Protein AF-A0A8S9MVK5-F1 (afdb_monomer)

InterPro domains:
  IPR007955 Bystin [PF05291] (26-308)
  IPR007955 Bystin [PTHR12821] (6-314)

Radius of gyration: 32.76 Å; Cα contacts (8 Å, |Δi|>4): 326; chains: 1; bounding box: 67×90×97 Å

Secondary structure (DSSP, 8-state):
-----S---HHHHHHHHTTS-TTPPPPPPHHHHHHHHHHHH-TT--TTS-PPPS--HHHHHHHHHHHHHHHH--SSPPPHHHHHGGG-TTHHHHHHTT-GGGS-HHHHHHHHHHHHHHS-HHHHHHHIIIIIHHHHHHHHHHHSS--HHHHHHHHHHTTSHHHHIIIIIHHHHHTS---HHHHHHHHHHHHHS---HHHHHHHHHHHHHSPP-TTHHHHHHHHHTT-----HHHHHHHHHHHHTTSS--SPPPHHHHHHHHHHHHHHGGGS-HHHHHHHHHHHHHS--TTHHHHHHHHHHTSPPTTPPP--HHHHHHHHHHHHHHHHHHHHTTS-----------------------TTS--------------S------------

Solvent-accessible surface area (backbone atoms only — not comparable to full-atom values): 23471 Å² total; per-residue (Å²): 134,85,82,72,75,75,82,80,51,68,69,55,54,53,56,40,55,74,37,41,48,90,84,49,71,81,84,67,40,52,66,58,52,52,53,47,55,47,41,76,74,40,87,84,69,63,93,83,63,85,77,75,71,98,62,60,69,68,57,52,55,49,35,44,53,48,22,57,52,33,38,70,36,72,84,80,83,77,60,68,72,64,62,48,40,62,75,45,90,66,29,66,62,56,46,55,52,32,42,71,89,60,38,21,53,44,34,50,23,53,48,44,55,51,44,68,69,64,40,53,62,73,56,37,17,50,47,29,38,27,50,51,41,56,52,52,54,51,42,31,69,75,65,75,48,73,56,68,41,49,53,51,24,53,59,57,45,50,80,42,49,71,26,31,43,67,10,39,53,48,53,42,57,73,38,33,70,61,44,66,68,59,40,53,57,55,36,55,46,58,59,75,47,87,72,62,59,72,58,52,48,55,47,47,39,53,63,33,72,45,82,81,32,56,50,51,31,51,50,50,30,45,58,50,72,66,68,63,89,71,59,64,73,43,51,54,40,44,52,52,40,60,56,68,52,54,80,52,86,68,85,78,55,69,56,48,56,50,25,52,35,52,45,43,73,74,42,36,59,72,33,43,63,67,57,53,55,50,48,55,54,33,51,70,68,62,72,45,92,79,55,45,61,54,41,51,52,49,54,72,75,42,60,43,41,88,62,74,77,77,53,69,64,55,58,50,48,51,49,47,49,52,54,52,51,53,51,49,67,70,56,68,83,63,77,95,74,93,76,88,79,82,84,81,87,77,84,87,82,94,80,89,80,92,78,91,68,96,83,63,103,71,88,85,79,89,79,80,91,81,90,76,88,80,87,80,88,78,86,79,85,82,85,78,78,77,132

Mean predicted aligned error: 14.16 Å

Nearest PDB structures (foldseek):
  7wu0-assembly1_w  TM=9.801E-01  e=6.037E-21  Homo sapiens
  7wtx-assembly1_w  TM=9.066E-01  e=5.113E-21  Homo sapiens
  7wtw-assembly1_w  TM=9.034E-01  e=4.086E-20  Homo sapiens
  7mqa-assembly1_SZ  TM=9.711E-01  e=6.791E-18  Homo sapiens
  7wtv-assembly1_w  TM=7.945E-01  e=6.093E-19  Homo sapiens

Sequence (387 aa):
MVGIPEEINEDDEKLFESFFVKDAPRQRTLADIIIKKIKDNDADVAEEERPDPELDPKVTKLYKGVAKIMSEYTIGKMPKAFVLITKMERWEDVLYLTEPEKWSPNAMYQATRIFAHHLKNSQIQRFYSYVLLPRVREDIRKNKRLHFALYQALKKSLYKPSAFNKGILFPLCKSGTCSLREAVIIGSILEKCSIPMLHSCVALLNLAEMEYCGTTSYFIKTLLEKKYCMPYRVLDALVAHFMRFVDEIRVMPVIWHQSLLTFVQRYKYELLKEDKEHFQTLLKRQRHHLVTPEILRELQGSRNRGEKEDDPMLTNYILFYLFFGIAFNSVVNSCDICYVISLTATHLQLQLSTTQSKKTGLTFQRCQWKRTDSFHCVL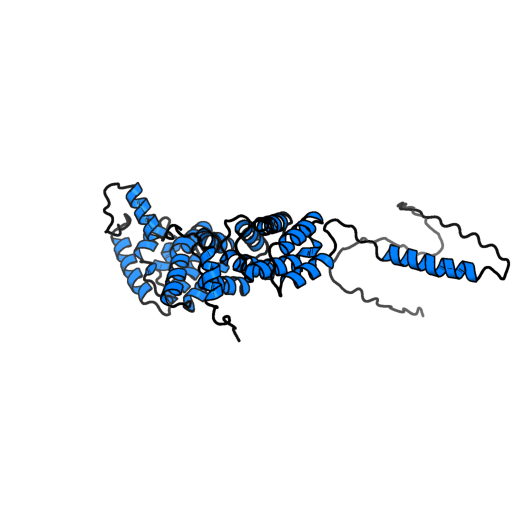FWKKERQL

Structure (mmCIF, N/CA/C/O backbone):
data_AF-A0A8S9MVK5-F1
#
_entry.id   AF-A0A8S9MVK5-F1
#
loop_
_atom_site.group_PDB
_atom_site.id
_atom_site.type_symbol
_atom_site.label_atom_id
_atom_site.label_alt_id
_atom_site.label_comp_id
_atom_site.label_asym_id
_atom_site.label_entity_id
_atom_site.label_seq_id
_atom_site.pdbx_PDB_ins_code
_atom_site.Cartn_x
_atom_site.Cartn_y
_atom_site.Cartn_z
_atom_site.occupancy
_atom_site.B_iso_or_equiv
_atom_site.auth_seq_id
_atom_site.auth_comp_id
_atom_site.auth_asym_id
_atom_site.auth_atom_id
_atom_site.pdbx_PDB_model_num
ATOM 1 N N . MET A 1 1 ? -16.509 12.159 -12.482 1.00 28.53 1 MET A N 1
ATOM 2 C CA . MET A 1 1 ? -17.089 10.803 -12.558 1.00 28.53 1 MET A CA 1
ATOM 3 C C . MET A 1 1 ? -15.994 9.816 -12.201 1.00 28.53 1 MET A C 1
ATOM 5 O O . MET A 1 1 ? -14.913 9.915 -12.760 1.00 28.53 1 MET A O 1
ATOM 9 N N . VAL A 1 2 ? -16.210 8.982 -11.185 1.00 33.50 2 VAL A N 1
ATOM 10 C CA . VAL A 1 2 ? -15.219 8.007 -10.712 1.00 33.50 2 VAL A CA 1
ATOM 11 C C . VAL A 1 2 ? -15.425 6.733 -11.524 1.00 33.50 2 VAL A C 1
ATOM 13 O O . VAL A 1 2 ? -16.398 6.028 -11.284 1.00 33.50 2 VAL A O 1
ATOM 16 N N . GLY A 1 3 ? -14.546 6.465 -12.488 1.00 30.84 3 GLY A N 1
ATOM 17 C CA . GLY A 1 3 ? -14.436 5.141 -13.094 1.00 30.84 3 GLY A CA 1
ATOM 18 C C . GLY A 1 3 ? -13.825 4.197 -12.065 1.00 30.84 3 GLY A C 1
ATOM 19 O O . GLY A 1 3 ? -12.624 4.238 -11.813 1.00 30.84 3 GLY A O 1
ATOM 20 N N . ILE A 1 4 ? -14.665 3.421 -11.389 1.00 39.53 4 ILE A N 1
ATOM 21 C CA . ILE A 1 4 ? -14.242 2.127 -10.846 1.00 39.53 4 ILE A CA 1
ATOM 22 C C . ILE A 1 4 ? -14.166 1.202 -12.075 1.00 39.53 4 ILE A C 1
ATOM 24 O O . ILE A 1 4 ? -15.017 1.370 -12.950 1.00 39.53 4 ILE A O 1
ATOM 28 N N . PRO A 1 5 ? -13.139 0.343 -12.213 1.00 43.53 5 PRO A N 1
ATOM 29 C CA . PRO A 1 5 ? -12.785 -0.248 -13.500 1.00 43.53 5 PRO A CA 1
ATOM 30 C C . PRO A 1 5 ? -13.916 -1.086 -14.086 1.00 43.53 5 PRO A C 1
ATOM 32 O O . PRO A 1 5 ? -14.775 -1.568 -13.343 1.00 43.53 5 PRO A O 1
ATOM 35 N N . GLU A 1 6 ? -13.850 -1.253 -15.408 1.00 48.09 6 GLU A N 1
ATOM 36 C CA . GLU A 1 6 ? -14.445 -2.359 -16.164 1.00 48.09 6 GLU A CA 1
ATOM 37 C C . GLU A 1 6 ? -14.558 -3.623 -15.305 1.00 48.09 6 GLU A C 1
ATOM 39 O O . GLU A 1 6 ? -13.673 -3.904 -14.489 1.00 48.09 6 GLU A O 1
ATOM 44 N N . GLU A 1 7 ? -15.662 -4.357 -15.467 1.00 52.84 7 GLU A N 1
ATOM 45 C CA . GLU A 1 7 ? -15.835 -5.679 -14.865 1.00 52.84 7 GLU A CA 1
ATOM 46 C C . GLU A 1 7 ? -14.517 -6.448 -14.972 1.00 52.84 7 GLU A C 1
ATOM 48 O O . GLU A 1 7 ? -13.984 -6.634 -16.064 1.00 52.84 7 GLU A O 1
ATOM 53 N N . ILE A 1 8 ? -13.937 -6.795 -13.818 1.00 65.31 8 ILE A N 1
ATOM 54 C CA . ILE A 1 8 ? -12.685 -7.546 -13.774 1.00 65.31 8 ILE A CA 1
ATOM 55 C C . ILE A 1 8 ? -12.934 -8.833 -14.554 1.00 65.31 8 ILE A C 1
ATOM 57 O O . ILE A 1 8 ? -13.782 -9.628 -14.150 1.00 65.31 8 ILE A O 1
ATOM 61 N N . ASN A 1 9 ? -12.219 -9.008 -15.664 1.00 78.56 9 ASN A N 1
ATOM 62 C CA . ASN A 1 9 ? -12.364 -10.184 -16.502 1.00 78.56 9 ASN A CA 1
ATOM 63 C C . ASN A 1 9 ? -11.966 -11.432 -15.695 1.00 78.56 9 ASN A C 1
ATOM 65 O O . ASN A 1 9 ? -10.937 -11.444 -15.015 1.00 78.56 9 ASN A O 1
ATOM 69 N N . GLU A 1 10 ? -12.777 -12.486 -15.767 1.00 80.69 10 GLU A N 1
ATOM 70 C CA . GLU A 1 10 ? -12.513 -13.754 -15.081 1.00 80.69 10 GLU A CA 1
ATOM 71 C C . GLU A 1 10 ? -11.176 -14.372 -15.501 1.00 80.69 10 GLU A C 1
ATOM 73 O O . GLU A 1 10 ? -10.494 -14.998 -14.687 1.00 80.69 10 GLU A O 1
ATOM 78 N N . ASP A 1 11 ? -10.776 -14.178 -16.758 1.00 79.06 11 ASP A N 1
ATOM 79 C CA . ASP A 1 11 ? -9.503 -14.683 -17.270 1.00 79.06 11 ASP A CA 1
ATOM 80 C C . ASP A 1 11 ? -8.309 -13.956 -16.643 1.00 79.06 11 ASP A C 1
ATOM 82 O O . ASP A 1 11 ? -7.296 -14.587 -16.328 1.00 79.06 11 ASP A O 1
ATOM 86 N N . ASP A 1 12 ? -8.450 -12.654 -16.371 1.00 78.38 12 ASP A N 1
ATOM 87 C CA . ASP A 1 12 ? -7.439 -11.899 -15.634 1.00 78.38 12 ASP A CA 1
ATOM 88 C C . ASP A 1 12 ? -7.355 -12.411 -14.194 1.00 78.38 12 ASP A C 1
ATOM 90 O O . ASP A 1 12 ? -6.257 -12.674 -13.706 1.00 78.38 12 ASP A O 1
ATOM 94 N N . GLU A 1 13 ? -8.493 -12.613 -13.517 1.00 80.19 13 GLU A N 1
ATOM 95 C CA . GLU A 1 13 ? -8.526 -13.119 -12.137 1.00 80.19 13 GLU A CA 1
ATOM 96 C C . GLU A 1 13 ? -7.807 -14.481 -12.027 1.00 80.19 13 GLU A C 1
ATOM 98 O O . GLU A 1 13 ? -6.915 -14.627 -11.187 1.00 80.19 13 GLU A O 1
ATOM 103 N N . LYS A 1 14 ? -8.057 -15.414 -12.959 1.00 82.50 14 LYS A N 1
ATOM 104 C CA . LYS A 1 14 ? -7.344 -16.707 -13.045 1.00 82.50 14 LYS A CA 1
ATOM 105 C C . LYS A 1 14 ? -5.848 -16.548 -13.319 1.00 82.50 14 LYS A C 1
ATOM 107 O O . LYS A 1 14 ? -5.027 -17.265 -12.739 1.00 82.50 14 LYS A O 1
ATOM 112 N N . LEU A 1 15 ? -5.466 -15.614 -14.193 1.00 82.69 15 LEU A N 1
ATOM 113 C CA . LEU A 1 15 ? -4.059 -15.353 -14.476 1.00 82.69 15 LEU A CA 1
ATOM 114 C C . LEU A 1 15 ? -3.344 -14.847 -13.220 1.00 82.69 15 LEU A C 1
ATOM 116 O O . LEU A 1 15 ? -2.262 -15.339 -12.905 1.00 82.69 15 LEU A O 1
ATOM 120 N N . PHE A 1 16 ? -3.949 -13.932 -12.458 1.00 80.88 16 PHE A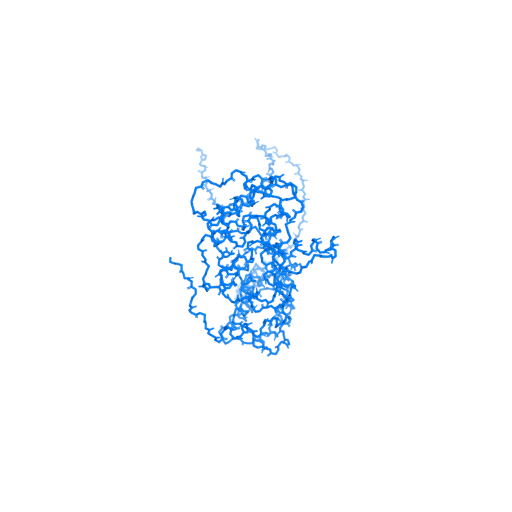 N 1
ATOM 121 C CA . PHE A 1 16 ? -3.382 -13.456 -11.193 1.00 80.88 16 PHE A CA 1
ATOM 122 C C . PHE A 1 16 ? -3.291 -14.560 -10.135 1.00 80.88 16 PHE A C 1
ATOM 124 O O . PHE A 1 16 ? -2.285 -14.624 -9.426 1.00 80.88 16 PHE A O 1
ATOM 131 N N . GLU A 1 17 ? -4.278 -15.454 -10.060 1.00 80.12 17 GLU A N 1
ATOM 132 C CA . GLU A 1 17 ? -4.251 -16.606 -9.152 1.00 80.12 17 GLU A CA 1
ATOM 133 C C . GLU A 1 17 ? -3.069 -17.549 -9.429 1.00 80.12 17 GLU A C 1
ATOM 135 O O . GLU A 1 17 ? -2.501 -18.115 -8.494 1.00 80.12 17 GLU A O 1
ATOM 140 N N . SER A 1 18 ? -2.610 -17.659 -10.683 1.00 80.44 18 SER A N 1
ATOM 141 C CA . SER A 1 18 ? -1.406 -18.438 -11.029 1.00 80.44 18 SER A CA 1
ATOM 142 C C . SER A 1 18 ? -0.102 -17.878 -10.427 1.00 80.44 18 SER A C 1
ATOM 144 O O . SER A 1 18 ? 0.908 -18.586 -10.345 1.00 80.44 18 SER A O 1
ATOM 146 N N . PHE A 1 19 ? -0.124 -16.619 -9.976 1.00 80.75 19 PHE A N 1
ATOM 147 C CA . PHE A 1 19 ? 0.979 -15.950 -9.284 1.00 80.75 19 PHE A CA 1
ATOM 148 C C . PHE A 1 19 ? 0.787 -15.890 -7.759 1.00 80.75 19 PHE A C 1
ATOM 150 O O . PHE A 1 19 ? 1.609 -15.275 -7.077 1.00 80.75 19 PHE A O 1
ATOM 157 N N . PHE A 1 20 ? -0.270 -16.494 -7.203 1.00 80.12 20 PHE A N 1
ATOM 158 C CA . PHE A 1 20 ? -0.450 -16.578 -5.752 1.00 80.12 20 PHE A CA 1
ATOM 159 C C . PHE A 1 20 ? 0.423 -17.664 -5.128 1.00 80.12 20 PHE A C 1
ATOM 161 O O . PHE A 1 20 ? 0.661 -18.729 -5.700 1.00 80.12 20 PHE A O 1
ATOM 168 N N . VAL A 1 21 ? 0.858 -17.398 -3.897 1.00 74.56 21 VAL A N 1
ATOM 169 C CA . VAL A 1 21 ? 1.536 -18.392 -3.063 1.00 74.56 21 VAL A CA 1
ATOM 170 C C . VAL A 1 21 ? 0.462 -19.298 -2.460 1.00 74.56 21 VAL A C 1
ATOM 172 O O . VAL A 1 21 ? -0.285 -18.870 -1.579 1.00 74.56 21 VAL A O 1
ATOM 175 N N . LYS A 1 22 ? 0.360 -20.535 -2.964 1.00 61.62 22 LYS A N 1
ATOM 176 C CA . LYS A 1 22 ? -0.719 -21.485 -2.626 1.00 61.62 22 LYS A CA 1
ATOM 177 C C . LYS A 1 22 ? -0.781 -21.850 -1.132 1.00 61.62 22 LYS A C 1
ATOM 179 O O . LYS A 1 22 ? -1.878 -22.046 -0.625 1.00 61.62 22 LYS A O 1
ATOM 184 N N . ASP A 1 23 ? 0.353 -21.811 -0.425 1.00 59.91 23 ASP A N 1
ATOM 185 C CA . ASP A 1 23 ? 0.468 -22.143 1.009 1.00 59.91 23 ASP A CA 1
ATOM 186 C C . ASP A 1 23 ? 0.846 -20.932 1.879 1.00 59.91 23 ASP A C 1
ATOM 188 O O . ASP A 1 23 ? 1.643 -21.013 2.817 1.00 59.91 23 ASP A O 1
ATOM 192 N N . ALA A 1 24 ? 0.315 -19.756 1.550 1.00 64.06 24 ALA A N 1
ATOM 193 C CA . ALA A 1 24 ? 0.624 -18.556 2.309 1.00 64.06 24 ALA A CA 1
ATOM 194 C C . ALA A 1 24 ? 0.041 -18.600 3.740 1.00 64.06 24 ALA A C 1
ATOM 196 O O . ALA A 1 24 ? -1.151 -18.869 3.925 1.00 64.06 24 ALA A O 1
ATOM 197 N N . PRO A 1 25 ? 0.837 -18.264 4.775 1.00 63.97 25 PRO A N 1
ATOM 198 C CA . PRO A 1 25 ? 0.364 -18.261 6.152 1.00 63.97 25 PRO A CA 1
ATOM 199 C C . PRO A 1 25 ? -0.734 -17.213 6.362 1.00 63.97 25 PRO A C 1
ATOM 201 O O . PRO A 1 25 ? -0.651 -16.080 5.873 1.00 63.97 25 PRO A O 1
ATOM 204 N N . ARG A 1 26 ? -1.752 -17.575 7.155 1.00 66.88 26 ARG A N 1
ATOM 205 C CA . ARG A 1 26 ? -2.838 -16.664 7.539 1.00 66.88 26 ARG A CA 1
ATOM 206 C C . ARG A 1 26 ? -2.257 -15.389 8.151 1.00 66.88 26 ARG A C 1
ATOM 208 O O . ARG A 1 26 ? -1.386 -15.428 9.023 1.00 66.88 26 ARG A O 1
ATOM 215 N N . GLN A 1 27 ? -2.759 -14.243 7.696 1.00 69.50 27 GLN A N 1
ATOM 216 C CA . GLN A 1 27 ? -2.323 -12.954 8.213 1.00 69.50 27 GLN A CA 1
ATOM 217 C C . GLN A 1 27 ? -2.645 -12.835 9.708 1.00 69.50 27 GLN A C 1
ATOM 219 O O . GLN A 1 27 ? -3.794 -13.007 10.113 1.00 69.50 27 GLN A O 1
ATOM 224 N N . ARG A 1 28 ? -1.624 -12.500 10.504 1.00 77.38 28 ARG A N 1
ATOM 225 C CA . ARG A 1 28 ? -1.735 -12.341 11.959 1.00 77.38 28 ARG A CA 1
ATOM 226 C C . ARG A 1 28 ? -2.538 -11.090 12.315 1.00 77.38 28 ARG A C 1
ATOM 228 O O . ARG A 1 28 ? -2.262 -10.001 11.807 1.00 77.38 28 ARG A O 1
ATOM 235 N N . THR A 1 29 ? -3.495 -11.249 13.213 1.00 83.69 29 THR A N 1
ATOM 236 C CA . THR A 1 29 ? -4.292 -10.185 13.831 1.00 83.69 29 THR A CA 1
ATOM 237 C C . THR A 1 29 ? -3.696 -9.764 15.175 1.00 83.69 29 THR A C 1
ATOM 239 O O . THR A 1 29 ? -2.769 -10.394 15.689 1.00 83.69 29 THR A O 1
ATOM 242 N N . LEU A 1 30 ? -4.221 -8.683 15.763 1.00 77.00 30 LEU A N 1
ATOM 243 C CA . LEU A 1 30 ? -3.818 -8.264 17.110 1.00 77.00 30 LEU A CA 1
ATOM 244 C C . LEU A 1 30 ? -4.116 -9.358 18.145 1.00 77.00 30 LEU A C 1
ATOM 246 O O . LEU A 1 30 ? -3.286 -9.608 19.018 1.00 77.00 30 LEU A O 1
ATOM 250 N N . ALA A 1 31 ? -5.260 -10.031 17.996 1.00 74.19 31 ALA A N 1
ATOM 251 C CA . ALA A 1 31 ? -5.657 -11.155 18.833 1.00 74.19 31 ALA A CA 1
ATOM 252 C C . ALA A 1 31 ? -4.613 -12.278 18.800 1.00 74.19 31 ALA A C 1
ATOM 254 O O . ALA A 1 31 ? -4.137 -12.697 19.850 1.00 74.19 31 ALA A O 1
ATOM 255 N N . ASP A 1 32 ? -4.172 -12.684 17.606 1.00 81.12 32 ASP A N 1
ATOM 256 C CA . ASP A 1 32 ? -3.209 -13.784 17.445 1.00 81.12 32 ASP A CA 1
ATOM 257 C C . ASP A 1 32 ? -1.870 -13.498 18.139 1.00 81.12 32 ASP A C 1
ATOM 259 O O . ASP A 1 32 ? -1.213 -14.397 18.659 1.00 81.12 32 ASP A O 1
ATOM 263 N N . ILE A 1 33 ? -1.448 -12.232 18.158 1.00 80.75 33 ILE A N 1
ATOM 264 C CA . ILE A 1 33 ? -0.183 -11.824 18.779 1.00 80.75 33 ILE A CA 1
ATOM 265 C C . ILE A 1 33 ? -0.284 -11.836 20.292 1.00 80.75 33 ILE A C 1
ATOM 267 O O . ILE A 1 33 ? 0.670 -12.231 20.956 1.00 80.75 33 ILE A O 1
ATOM 271 N N . ILE A 1 34 ? -1.407 -11.373 20.833 1.00 79.44 34 ILE A N 1
ATOM 272 C CA . ILE A 1 34 ? -1.623 -11.348 22.277 1.00 79.44 34 ILE A CA 1
ATOM 273 C C . ILE A 1 34 ? -1.781 -12.774 22.793 1.00 79.44 34 ILE A C 1
ATOM 275 O O . ILE A 1 34 ? -1.088 -13.134 23.735 1.00 79.44 34 ILE A O 1
ATOM 279 N N . ILE A 1 35 ? -2.564 -13.614 22.110 1.00 79.06 35 ILE A N 1
ATOM 280 C CA . ILE A 1 35 ? -2.683 -15.043 22.433 1.00 79.06 35 ILE A CA 1
ATOM 281 C C . ILE A 1 35 ? -1.307 -15.709 22.406 1.00 79.06 35 ILE A C 1
ATOM 283 O O . ILE A 1 35 ? -0.952 -16.412 23.345 1.00 79.06 35 ILE A O 1
ATOM 287 N N . LYS A 1 36 ? -0.492 -15.447 21.374 1.00 80.44 36 LYS A N 1
ATOM 288 C CA . LYS A 1 36 ? 0.867 -15.991 21.313 1.00 80.44 36 LYS A CA 1
ATOM 289 C C . LYS A 1 36 ? 1.737 -15.524 22.486 1.00 80.44 36 LYS A C 1
ATOM 291 O O . LYS A 1 36 ? 2.414 -16.344 23.085 1.00 80.44 36 LYS A O 1
ATOM 296 N N . LYS A 1 37 ? 1.714 -14.232 22.826 1.00 78.75 37 LYS A N 1
ATOM 297 C CA . LYS A 1 37 ? 2.491 -13.698 23.959 1.00 78.75 37 LYS A CA 1
ATOM 298 C C . LYS A 1 37 ? 2.068 -14.296 25.297 1.00 78.75 37 LYS A C 1
ATOM 300 O O . LYS A 1 37 ? 2.921 -14.493 26.148 1.00 78.75 37 LYS A O 1
ATOM 305 N N . ILE A 1 38 ? 0.772 -14.538 25.478 1.00 77.31 38 ILE A N 1
ATOM 306 C CA . ILE A 1 38 ? 0.249 -15.167 26.690 1.00 77.31 38 ILE A CA 1
ATOM 307 C C . ILE A 1 38 ? 0.702 -16.629 26.738 1.00 77.31 38 ILE A C 1
ATOM 309 O O . ILE A 1 38 ? 1.267 -17.025 27.741 1.00 77.31 38 ILE A O 1
ATOM 313 N N . LYS A 1 39 ? 0.593 -17.386 25.636 1.00 74.75 39 LYS A N 1
ATOM 314 C CA . LYS A 1 39 ? 1.103 -18.769 25.551 1.00 74.75 39 LYS A CA 1
ATOM 315 C C . LYS A 1 39 ? 2.613 -18.886 25.793 1.00 74.75 39 LYS A C 1
ATOM 317 O O . LYS A 1 39 ? 3.061 -19.844 26.409 1.00 74.75 39 LYS A O 1
ATOM 322 N N . ASP A 1 40 ? 3.400 -17.934 25.291 1.00 74.38 40 ASP A N 1
ATOM 323 C CA . ASP A 1 40 ? 4.857 -17.922 25.490 1.00 74.38 40 ASP A CA 1
ATOM 324 C C . ASP A 1 40 ? 5.230 -17.644 26.968 1.00 74.38 40 ASP A C 1
ATOM 326 O O . ASP A 1 40 ? 6.317 -18.025 27.399 1.00 74.38 40 ASP A O 1
ATOM 330 N N . ASN A 1 41 ? 4.344 -16.994 27.735 1.00 70.44 41 ASN A N 1
ATOM 331 C CA . ASN A 1 41 ? 4.530 -16.716 29.164 1.00 70.44 41 ASN A CA 1
ATOM 332 C C . ASN A 1 41 ? 3.909 -17.793 30.073 1.00 70.44 41 ASN A C 1
ATOM 334 O O . ASN A 1 41 ? 4.511 -18.126 31.088 1.00 70.44 41 ASN A O 1
ATOM 338 N N . ASP A 1 42 ? 2.757 -18.348 29.689 1.00 61.44 42 ASP A N 1
ATOM 339 C CA . ASP A 1 42 ? 1.991 -19.353 30.425 1.00 61.44 42 ASP A CA 1
ATOM 340 C C . ASP A 1 42 ? 1.705 -20.556 29.509 1.00 61.44 42 ASP A C 1
ATOM 342 O O . ASP A 1 42 ? 0.855 -20.502 28.615 1.00 61.44 42 ASP A O 1
ATOM 346 N N . ALA A 1 43 ? 2.418 -21.664 29.734 1.00 61.38 43 ALA A N 1
ATOM 347 C CA . ALA A 1 43 ? 2.351 -22.860 28.888 1.00 61.38 43 ALA A CA 1
ATOM 348 C C . ALA A 1 43 ? 1.012 -23.630 28.976 1.00 61.38 43 ALA A C 1
ATOM 350 O O . ALA A 1 43 ? 0.745 -24.477 28.123 1.00 61.38 43 ALA A O 1
ATOM 351 N N . ASP A 1 44 ? 0.163 -23.314 29.960 1.00 61.28 44 ASP A N 1
ATOM 352 C CA . ASP A 1 44 ? -1.057 -24.067 30.294 1.00 61.28 44 ASP A CA 1
ATOM 353 C C . ASP A 1 44 ? -2.358 -23.464 29.717 1.00 61.28 44 ASP A C 1
ATOM 355 O O . ASP A 1 44 ? -3.459 -23.920 30.030 1.00 61.28 44 ASP A O 1
ATOM 359 N N . VAL A 1 45 ? -2.278 -22.437 28.862 1.00 58.59 45 VAL A N 1
ATOM 360 C CA . VAL A 1 45 ? -3.474 -21.763 28.321 1.00 58.59 45 VAL A CA 1
ATOM 361 C C . VAL A 1 45 ? -4.069 -22.535 27.131 1.00 58.59 45 VAL A C 1
ATOM 363 O O . VAL A 1 45 ? -3.482 -22.594 26.046 1.00 58.59 45 VAL A O 1
ATOM 366 N N . ALA A 1 46 ? -5.264 -23.103 27.331 1.00 50.91 46 ALA A N 1
ATOM 367 C CA . ALA A 1 46 ? -6.031 -23.851 26.328 1.00 50.91 46 ALA A CA 1
ATOM 368 C C . ALA A 1 46 ? -6.406 -23.007 25.086 1.00 50.91 46 ALA A C 1
ATOM 370 O O . ALA A 1 46 ? -6.558 -21.790 25.156 1.00 50.91 46 ALA A O 1
ATOM 371 N N . GLU A 1 47 ? -6.570 -23.658 23.925 1.00 51.34 47 GLU A N 1
ATOM 372 C CA . GLU A 1 47 ? -6.698 -22.993 22.613 1.00 51.34 47 GLU A CA 1
ATOM 373 C C . GLU A 1 47 ? -8.014 -22.234 22.364 1.00 51.34 47 GLU A C 1
ATOM 375 O O . GLU A 1 47 ? -8.067 -21.419 21.440 1.00 51.34 47 GLU A O 1
ATOM 380 N N . GLU A 1 48 ? -9.062 -22.477 23.154 1.00 48.38 48 GLU A N 1
ATOM 381 C CA . GLU A 1 48 ? -10.423 -22.014 22.838 1.00 48.38 48 GLU A CA 1
ATOM 382 C C . GLU A 1 48 ? -10.869 -20.750 23.591 1.00 48.38 48 GLU A C 1
ATOM 384 O O . GLU A 1 48 ? -11.779 -20.052 23.134 1.00 48.38 48 GLU A O 1
ATOM 389 N N . GLU A 1 49 ? -10.214 -20.386 24.696 1.00 53.59 49 GLU A N 1
ATOM 390 C CA . GLU A 1 49 ? -10.531 -19.151 25.415 1.00 53.59 49 GLU A CA 1
ATOM 391 C C . GLU A 1 49 ? -9.650 -18.006 24.919 1.00 53.59 49 GLU A C 1
ATOM 393 O O . GLU A 1 49 ? -8.428 -18.109 24.893 1.00 53.59 49 GLU A O 1
ATOM 398 N N . ARG A 1 50 ? -10.268 -16.882 24.527 1.00 58.00 50 ARG A N 1
ATOM 399 C CA . ARG A 1 50 ? -9.554 -15.612 24.334 1.00 58.00 50 ARG A CA 1
ATOM 400 C C . ARG A 1 50 ? -9.057 -15.163 25.709 1.00 58.00 50 ARG A C 1
ATOM 402 O O . ARG A 1 50 ? -9.873 -14.621 26.456 1.00 58.00 50 ARG A O 1
ATOM 409 N N . PRO A 1 51 ? -7.771 -15.338 26.053 1.00 61.47 51 PRO A N 1
ATOM 410 C CA . PRO A 1 51 ? -7.319 -15.028 27.394 1.00 61.47 51 PRO A CA 1
ATOM 411 C C . PRO A 1 51 ? -7.316 -13.506 27.524 1.00 61.47 51 PRO A C 1
ATOM 413 O O . PRO A 1 51 ? -6.789 -12.798 26.655 1.00 61.47 51 PRO A O 1
ATOM 416 N N . ASP A 1 52 ? -7.959 -12.992 28.568 1.00 68.81 52 ASP A N 1
ATOM 417 C CA . ASP A 1 52 ? -7.893 -11.568 28.865 1.00 68.81 52 ASP A CA 1
ATOM 418 C C . ASP A 1 52 ? -6.472 -11.248 29.359 1.00 68.81 52 ASP A C 1
ATOM 420 O O . ASP A 1 52 ? -5.952 -11.959 30.220 1.00 68.81 52 ASP A O 1
ATOM 424 N N . PRO A 1 53 ? -5.824 -10.183 28.853 1.00 72.75 53 PRO A N 1
ATOM 425 C CA . PRO A 1 53 ? -4.545 -9.749 29.391 1.00 72.75 53 PRO A CA 1
ATOM 426 C C . PRO A 1 53 ? -4.666 -9.450 30.886 1.00 72.75 53 PRO A C 1
ATOM 428 O O . PRO A 1 53 ? -5.637 -8.816 31.307 1.00 72.75 53 PRO A O 1
ATOM 431 N N . GLU A 1 54 ? -3.651 -9.820 31.670 1.00 75.44 54 GLU A N 1
ATOM 432 C CA . GLU A 1 54 ? -3.577 -9.459 33.086 1.00 75.44 54 GLU A CA 1
ATOM 433 C C . GLU A 1 54 ? -3.536 -7.932 33.252 1.00 75.44 54 GLU A C 1
ATOM 435 O O . GLU A 1 54 ? -2.508 -7.265 33.058 1.00 75.44 54 GLU A O 1
ATOM 440 N N . LEU A 1 55 ? -4.702 -7.370 33.566 1.00 80.00 55 LEU A N 1
ATOM 441 C CA . LEU A 1 55 ? -4.970 -5.954 33.779 1.00 80.00 55 LEU A CA 1
ATOM 442 C C . LEU A 1 55 ? -5.931 -5.807 34.962 1.00 80.00 55 LEU A C 1
ATOM 444 O O . LEU A 1 55 ? -6.704 -6.716 35.265 1.00 80.00 55 LEU A O 1
ATOM 448 N N . ASP A 1 56 ? -5.907 -4.639 35.613 1.00 85.56 56 ASP A N 1
ATOM 449 C CA . ASP A 1 56 ? -6.817 -4.332 36.723 1.00 85.56 56 ASP A CA 1
ATOM 450 C C . ASP A 1 56 ? -8.280 -4.609 36.301 1.00 85.56 56 ASP A C 1
ATOM 452 O O . ASP A 1 56 ? -8.739 -4.060 35.288 1.00 85.56 56 ASP A O 1
ATOM 456 N N . PRO A 1 57 ? -9.046 -5.407 37.072 1.00 87.56 57 PRO A N 1
ATOM 457 C CA . PRO A 1 57 ? -10.443 -5.725 36.780 1.00 87.56 57 PRO A CA 1
ATOM 458 C C . PRO A 1 57 ? -11.321 -4.504 36.462 1.00 87.56 57 PRO A C 1
ATOM 460 O O . PRO A 1 57 ? -12.245 -4.589 35.645 1.00 87.56 57 PRO A O 1
ATOM 463 N N . LYS A 1 58 ? -11.038 -3.341 37.067 1.00 87.88 58 LYS A N 1
ATOM 464 C CA . LYS A 1 58 ? -11.755 -2.087 36.783 1.00 87.88 58 LYS A CA 1
ATOM 465 C C . LYS A 1 58 ? -11.502 -1.594 35.362 1.00 87.88 58 LYS A C 1
ATOM 467 O O . LYS A 1 58 ? -12.437 -1.156 34.688 1.0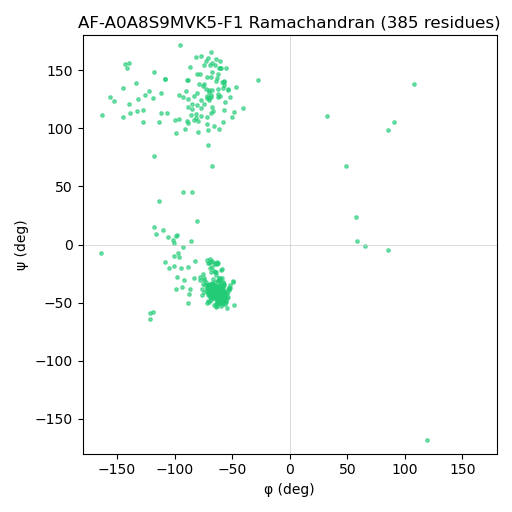0 87.88 58 LYS A O 1
ATOM 472 N N . VAL A 1 59 ? -10.255 -1.680 34.903 1.00 88.00 59 VAL A N 1
ATOM 473 C CA . VAL A 1 59 ? -9.842 -1.310 33.545 1.00 88.00 59 VAL A CA 1
ATOM 474 C C . VAL A 1 59 ? -10.497 -2.254 32.541 1.00 88.00 59 VAL A C 1
ATOM 476 O O . VAL A 1 59 ? -11.110 -1.792 31.576 1.00 88.00 59 VAL A O 1
ATOM 479 N N . THR A 1 60 ? -10.476 -3.556 32.822 1.00 89.88 60 THR A N 1
ATOM 480 C CA . THR A 1 60 ? -11.110 -4.579 31.984 1.00 89.88 60 THR A CA 1
ATOM 481 C C . THR A 1 60 ? -12.606 -4.329 31.816 1.00 89.88 60 THR A C 1
ATOM 483 O O . THR A 1 60 ? -13.110 -4.271 30.692 1.00 89.88 60 THR A O 1
ATOM 486 N N . LYS A 1 61 ? -13.329 -4.078 32.915 1.00 91.50 61 LYS A N 1
ATOM 487 C CA . LYS A 1 61 ? -14.768 -3.775 32.870 1.00 91.50 61 LYS A CA 1
ATOM 488 C C . LYS A 1 61 ? -15.070 -2.490 32.091 1.00 91.50 61 LYS A C 1
ATOM 490 O O . LYS A 1 61 ? -16.033 -2.455 31.323 1.00 91.50 61 LYS A O 1
ATOM 495 N N . LEU A 1 62 ? -14.251 -1.449 32.258 1.00 92.81 62 LEU A N 1
ATOM 496 C CA . LEU A 1 62 ? -14.413 -0.177 31.551 1.00 92.81 62 LEU A CA 1
ATOM 497 C C . LEU A 1 62 ? -14.264 -0.351 30.032 1.00 92.81 62 LEU A C 1
ATOM 499 O O . LEU A 1 62 ? -15.136 0.087 29.281 1.00 92.81 62 LEU A O 1
ATOM 503 N N . TYR A 1 63 ? -13.191 -0.999 29.572 1.00 93.81 63 TYR A N 1
ATOM 504 C CA . TYR A 1 63 ? -12.918 -1.135 28.138 1.00 93.81 63 TYR A CA 1
ATOM 505 C C . TYR A 1 63 ? -13.820 -2.157 27.440 1.00 93.81 63 TYR A C 1
ATOM 507 O O . TYR A 1 63 ? -14.195 -1.919 26.292 1.00 93.81 63 TYR A O 1
ATOM 515 N N . LYS A 1 64 ? -14.304 -3.187 28.147 1.00 92.31 64 LYS A N 1
ATOM 516 C CA . LYS A 1 64 ? -15.414 -4.028 27.661 1.00 92.31 64 LYS A CA 1
ATOM 517 C C . LYS A 1 64 ? -16.704 -3.218 27.465 1.00 92.31 64 LYS A C 1
ATOM 519 O O . LYS A 1 64 ? -17.445 -3.446 26.511 1.00 92.31 64 LYS A O 1
ATOM 524 N N . GLY A 1 65 ? -16.966 -2.223 28.318 1.00 92.81 65 GLY A N 1
ATOM 525 C CA . GLY A 1 65 ? -18.054 -1.257 28.114 1.00 92.81 65 GLY A CA 1
ATOM 526 C C . GLY A 1 65 ? -17.844 -0.376 26.875 1.00 92.81 65 GLY A C 1
ATOM 527 O O . GLY A 1 65 ? -18.769 -0.181 26.087 1.00 92.81 65 GLY A O 1
ATOM 528 N N . VAL A 1 66 ? -16.613 0.102 26.658 1.00 94.19 66 VAL A N 1
ATOM 529 C CA . VAL A 1 66 ? -16.239 0.866 25.453 1.00 94.19 66 VAL A CA 1
ATOM 530 C C . VAL A 1 66 ? -16.388 0.021 24.183 1.00 94.19 66 VAL A C 1
ATOM 532 O O . VAL A 1 66 ? -16.840 0.555 23.174 1.00 94.19 66 VAL A O 1
ATOM 535 N N . ALA A 1 67 ? -16.087 -1.281 24.226 1.00 94.44 67 ALA A N 1
ATOM 536 C CA . ALA A 1 67 ? -16.251 -2.200 23.096 1.00 94.44 67 ALA A CA 1
ATOM 537 C C . ALA A 1 67 ? -17.681 -2.178 22.531 1.00 94.44 67 ALA A C 1
ATOM 539 O O . ALA A 1 67 ? -17.875 -2.031 21.323 1.00 94.44 67 ALA A O 1
ATOM 540 N N . LYS A 1 68 ? -18.689 -2.230 23.415 1.00 94.00 68 LYS A N 1
ATOM 541 C CA . LYS A 1 68 ? -20.109 -2.168 23.029 1.00 94.00 68 LYS A CA 1
ATOM 542 C C . LYS A 1 68 ? -20.424 -0.873 22.282 1.00 94.00 68 LYS A C 1
ATOM 544 O O . LYS A 1 68 ? -20.951 -0.913 21.174 1.00 94.00 68 LYS A O 1
ATOM 549 N N . ILE A 1 69 ? -19.979 0.264 22.820 1.00 94.69 69 ILE A N 1
ATOM 550 C CA . ILE A 1 69 ? -20.162 1.579 22.184 1.00 94.69 69 ILE A CA 1
ATOM 551 C C . ILE A 1 69 ? -19.487 1.618 20.805 1.00 94.69 69 ILE A C 1
ATOM 553 O O . ILE A 1 69 ? -20.059 2.129 19.847 1.00 94.69 69 ILE A O 1
ATOM 557 N N . MET A 1 70 ? -18.278 1.066 20.682 1.00 95.06 70 MET A N 1
ATOM 558 C CA . MET A 1 70 ? -17.521 1.044 19.426 1.00 95.06 70 MET A CA 1
ATOM 559 C C . MET A 1 70 ? -18.178 0.183 18.339 1.00 95.06 70 MET A C 1
ATOM 561 O O . MET A 1 70 ? -18.017 0.473 17.150 1.00 95.06 70 MET A O 1
ATOM 565 N N . SER A 1 71 ? -18.916 -0.860 18.723 1.00 95.00 71 SER A N 1
ATOM 566 C CA . SER A 1 71 ? -19.648 -1.713 17.779 1.00 95.00 71 SER A CA 1
ATOM 567 C C . SER A 1 71 ? -20.862 -1.009 17.157 1.00 95.00 71 SER A C 1
ATOM 569 O O . SER A 1 71 ? -21.113 -1.160 15.964 1.00 95.00 71 SER A O 1
ATOM 571 N N . GLU A 1 72 ? -21.540 -0.151 17.922 1.00 94.25 72 GLU A N 1
ATOM 572 C CA . GLU A 1 72 ? -22.753 0.571 17.500 1.00 94.25 72 GLU A CA 1
ATOM 573 C C . GLU A 1 72 ? -22.470 1.999 17.004 1.00 94.25 72 GLU A C 1
ATOM 575 O O . GLU A 1 72 ? -23.356 2.688 16.497 1.00 94.25 72 GLU A O 1
ATOM 580 N N . TYR A 1 73 ? -21.231 2.476 17.139 1.00 95.06 73 TYR A N 1
ATOM 581 C CA . TYR A 1 73 ? -20.879 3.861 16.852 1.00 95.06 73 TYR A CA 1
ATOM 582 C C . TYR A 1 73 ? -21.146 4.238 15.387 1.00 95.06 73 TYR A C 1
ATOM 584 O O . TYR A 1 73 ? -20.638 3.612 14.457 1.00 95.06 73 TYR A O 1
ATOM 592 N N . THR A 1 74 ? -21.871 5.329 15.159 1.00 92.88 74 THR A N 1
ATOM 593 C CA . THR A 1 74 ? -22.145 5.859 13.815 1.00 92.88 74 THR A CA 1
ATOM 594 C C . THR A 1 74 ? -21.585 7.265 13.650 1.00 92.88 74 THR A C 1
ATOM 596 O O . THR A 1 74 ? -20.738 7.499 12.787 1.00 92.88 74 THR A O 1
ATOM 599 N N . ILE A 1 75 ? -22.016 8.190 14.503 1.00 91.88 75 ILE A N 1
ATOM 600 C CA . ILE A 1 75 ? -21.633 9.599 14.478 1.00 91.88 75 ILE A CA 1
ATOM 601 C C . ILE A 1 75 ? -21.499 10.134 15.906 1.00 91.88 75 ILE A C 1
ATOM 603 O O . ILE A 1 75 ? -22.104 9.615 16.838 1.00 91.88 75 ILE A O 1
ATOM 607 N N . GLY A 1 76 ? -20.701 11.187 16.086 1.00 92.00 76 GLY A N 1
ATOM 608 C CA . GLY A 1 76 ? -20.556 11.877 17.369 1.00 92.00 76 GLY A CA 1
ATOM 609 C C . GLY A 1 76 ? -19.133 11.858 17.917 1.00 92.00 76 GLY A C 1
ATOM 610 O O . GLY A 1 76 ? -18.172 11.535 17.217 1.00 92.00 76 GLY A O 1
ATOM 611 N N . LYS A 1 77 ? -18.976 12.253 19.181 1.00 91.81 77 LYS A N 1
ATOM 612 C CA . LYS A 1 77 ? -17.663 12.299 19.836 1.00 91.81 77 LYS A CA 1
ATOM 613 C C . LYS A 1 77 ? -17.245 10.899 20.279 1.00 91.81 77 LYS A C 1
ATOM 615 O O . LYS A 1 77 ? -18.049 10.155 20.828 1.00 91.81 77 LYS A O 1
ATOM 620 N N . MET A 1 78 ? -15.974 10.569 20.069 1.00 92.62 78 MET A N 1
ATOM 621 C CA . MET A 1 78 ? -15.409 9.309 20.553 1.00 92.62 78 MET A CA 1
ATOM 622 C C . MET A 1 78 ? -15.325 9.312 22.087 1.00 92.62 78 MET A C 1
ATOM 624 O O . MET A 1 78 ? -15.029 10.366 22.666 1.00 92.62 78 MET A O 1
ATOM 628 N N . PRO A 1 79 ? -15.545 8.164 22.759 1.00 94.25 79 PRO A N 1
ATOM 629 C CA . PRO A 1 79 ? -15.411 8.068 24.208 1.00 94.25 79 PRO A CA 1
ATOM 630 C C . PRO A 1 79 ? -14.037 8.558 24.679 1.00 94.25 79 PRO A C 1
ATOM 632 O O . PRO A 1 79 ? -13.006 8.163 24.135 1.00 94.25 79 PRO A O 1
ATOM 635 N N . LYS A 1 80 ? -13.999 9.390 25.728 1.00 93.19 80 LYS A N 1
ATOM 636 C CA . LYS A 1 80 ? -12.732 9.913 26.278 1.00 93.19 80 LYS A CA 1
ATOM 637 C C . LYS A 1 80 ? -11.786 8.789 26.714 1.00 93.19 80 LYS A C 1
ATOM 639 O O . LYS A 1 80 ? -10.584 8.893 26.495 1.00 93.19 80 LYS A O 1
ATOM 644 N N . ALA A 1 81 ? -12.343 7.709 27.267 1.00 93.69 81 ALA A N 1
ATOM 645 C CA . ALA A 1 81 ? -11.594 6.506 27.627 1.00 93.69 81 ALA A CA 1
ATOM 646 C C . ALA A 1 81 ? -10.877 5.888 26.415 1.00 93.69 81 ALA A C 1
ATOM 648 O O . ALA A 1 81 ? -9.724 5.498 26.524 1.00 93.69 81 ALA A O 1
ATOM 649 N N . PHE A 1 82 ? -11.502 5.886 25.234 1.00 95.12 82 PHE A N 1
ATOM 650 C CA . PHE A 1 82 ? -10.871 5.378 24.015 1.00 95.12 82 PHE A CA 1
ATOM 651 C C . PHE A 1 82 ? -9.678 6.237 23.576 1.00 95.12 82 PHE A C 1
ATOM 653 O O . PHE A 1 82 ? -8.634 5.718 23.198 1.00 95.12 82 PHE A O 1
ATOM 660 N N . VAL A 1 83 ? -9.799 7.564 23.671 1.00 94.12 83 VAL A N 1
ATOM 661 C CA . VAL A 1 83 ? -8.685 8.477 23.362 1.00 94.12 83 VAL A CA 1
ATOM 662 C C . VAL A 1 83 ? -7.527 8.293 24.350 1.00 94.12 83 VAL A C 1
ATOM 664 O O . VAL A 1 83 ? -6.369 8.434 23.971 1.00 94.12 83 VAL A O 1
ATOM 667 N N . LEU A 1 84 ? -7.815 7.939 25.607 1.00 94.12 84 LEU A N 1
ATOM 668 C CA . LEU A 1 84 ? -6.790 7.710 26.625 1.00 94.12 84 LEU A CA 1
ATOM 669 C C . LEU A 1 84 ? -5.868 6.525 26.290 1.00 94.12 84 LEU A C 1
ATOM 671 O O . LEU A 1 84 ? -4.701 6.561 26.679 1.00 94.12 84 LEU A O 1
ATOM 675 N N . ILE A 1 85 ? -6.340 5.546 25.506 1.00 93.75 85 ILE A N 1
ATOM 676 C CA . ILE A 1 85 ? -5.543 4.391 25.051 1.00 93.75 85 ILE A CA 1
ATOM 677 C C . ILE A 1 85 ? -4.236 4.849 24.394 1.00 93.75 85 ILE A C 1
ATOM 679 O O . ILE A 1 85 ? -3.191 4.246 24.617 1.00 93.75 85 ILE A O 1
ATOM 683 N N . THR A 1 86 ? -4.242 5.957 23.642 1.00 93.00 86 THR A N 1
ATOM 684 C CA . THR A 1 86 ? -3.040 6.429 22.932 1.00 93.00 86 THR A CA 1
ATOM 685 C C . THR A 1 86 ? -1.927 6.923 23.856 1.00 93.00 86 THR A C 1
ATOM 687 O O . THR A 1 86 ? -0.815 7.153 23.390 1.00 93.00 86 THR A O 1
ATOM 690 N N . LYS A 1 87 ? -2.230 7.159 25.137 1.00 93.06 87 LYS A N 1
ATOM 691 C CA . LYS A 1 87 ? -1.273 7.629 26.148 1.00 93.06 87 LYS A CA 1
ATOM 692 C C . LYS A 1 87 ? -0.768 6.505 27.053 1.00 93.06 87 LYS A C 1
ATOM 694 O O . LYS A 1 87 ? 0.147 6.738 27.832 1.00 93.06 87 LYS A O 1
ATOM 699 N N . MET A 1 88 ? -1.371 5.321 26.977 1.00 90.38 88 MET A N 1
ATOM 700 C CA . MET A 1 88 ? -1.006 4.180 27.810 1.00 90.38 88 MET A CA 1
ATOM 701 C C . MET A 1 88 ? 0.234 3.473 27.255 1.00 90.38 88 MET A C 1
ATOM 703 O O . MET A 1 88 ? 0.426 3.392 26.042 1.00 90.38 88 MET A O 1
ATOM 707 N N . GLU A 1 89 ? 1.061 2.918 28.140 1.00 87.69 89 GLU A N 1
ATOM 708 C CA . GLU A 1 89 ? 2.226 2.120 27.737 1.00 87.69 89 GLU A CA 1
ATOM 709 C C . GLU A 1 89 ? 1.789 0.773 27.142 1.00 87.69 89 GLU A C 1
ATOM 711 O O . GLU A 1 89 ? 2.162 0.434 26.017 1.00 87.69 89 GLU A O 1
ATOM 716 N N . ARG A 1 90 ? 0.891 0.060 27.839 1.00 89.38 90 ARG A N 1
ATOM 717 C CA . ARG A 1 90 ? 0.270 -1.206 27.403 1.00 89.38 90 ARG A CA 1
ATOM 718 C C . ARG A 1 90 ? -0.968 -0.987 26.519 1.00 89.38 90 ARG A C 1
ATOM 720 O O . ARG A 1 90 ? -2.014 -1.597 26.718 1.00 89.38 90 ARG A O 1
ATOM 727 N N . TRP A 1 91 ? -0.874 -0.081 25.544 1.00 92.75 91 TRP A N 1
ATOM 728 C CA . TRP A 1 91 ? -2.016 0.298 24.698 1.00 92.75 91 TRP A CA 1
ATOM 729 C C . TRP A 1 91 ? -2.577 -0.864 23.862 1.00 92.75 91 TRP A C 1
ATOM 731 O O . TRP A 1 91 ? -3.770 -0.871 23.585 1.00 92.75 91 TRP A O 1
ATOM 741 N N . GLU A 1 92 ? -1.749 -1.836 23.462 1.00 91.38 92 GLU A N 1
ATOM 742 C CA . GLU A 1 92 ? -2.176 -2.991 22.651 1.00 91.38 92 GLU A CA 1
ATOM 743 C C . GLU A 1 92 ? -3.106 -3.927 23.420 1.00 91.38 92 GLU A C 1
ATOM 745 O O . GLU A 1 92 ? -4.148 -4.312 22.895 1.00 91.38 92 GLU A O 1
ATOM 750 N N . ASP A 1 93 ? -2.760 -4.224 24.671 1.00 89.62 93 ASP A N 1
ATOM 751 C CA . ASP A 1 93 ? -3.545 -5.090 25.553 1.00 89.62 93 ASP A CA 1
ATOM 752 C C . ASP A 1 93 ? -4.904 -4.445 25.851 1.00 89.62 93 ASP A C 1
ATOM 754 O O . ASP A 1 93 ? -5.955 -5.074 25.763 1.00 89.62 93 ASP A O 1
ATOM 758 N N . VAL A 1 94 ? -4.896 -3.137 26.116 1.00 92.19 94 VAL A N 1
ATOM 759 C CA . VAL A 1 94 ? -6.121 -2.362 26.335 1.00 92.19 94 VAL A CA 1
ATOM 760 C C . VAL A 1 94 ? -6.967 -2.281 25.064 1.00 92.19 94 VAL A C 1
ATOM 762 O O . VAL A 1 94 ? -8.194 -2.361 25.124 1.00 92.19 94 VAL A O 1
ATOM 765 N N . LEU A 1 95 ? -6.333 -2.138 23.899 1.00 93.69 95 LEU A N 1
ATOM 766 C CA . LEU A 1 95 ? -7.037 -2.109 22.622 1.00 93.69 95 LEU A CA 1
ATOM 767 C C . LEU A 1 95 ? -7.707 -3.450 22.319 1.00 93.69 95 LEU A C 1
ATOM 769 O O . LEU A 1 95 ? -8.820 -3.472 21.799 1.00 93.69 95 LEU A O 1
ATOM 773 N N . TYR A 1 96 ? -7.068 -4.560 22.672 1.00 91.69 96 TYR A N 1
ATOM 774 C CA . TYR A 1 96 ? -7.625 -5.896 22.495 1.00 91.69 96 TYR A CA 1
ATOM 775 C C . TYR A 1 96 ? -8.943 -6.092 23.250 1.00 91.69 96 TYR A C 1
ATOM 777 O O . TYR A 1 96 ? -9.904 -6.594 22.667 1.00 91.69 96 TYR A O 1
ATOM 785 N N . LEU A 1 97 ? -9.047 -5.563 24.474 1.00 91.12 97 LEU A N 1
ATOM 786 C CA . LEU A 1 97 ? -10.287 -5.579 25.263 1.00 91.12 97 LEU A CA 1
ATOM 787 C C . LEU A 1 97 ? -11.464 -4.858 24.588 1.00 91.12 97 LEU A C 1
ATOM 789 O O . LEU A 1 97 ? -12.620 -5.103 24.928 1.00 91.12 97 LEU A O 1
ATOM 793 N N . THR A 1 98 ? -11.186 -3.945 23.654 1.00 93.06 98 THR A N 1
ATOM 794 C CA . THR A 1 98 ? -12.232 -3.232 22.907 1.00 93.06 98 THR A CA 1
ATOM 795 C C . THR A 1 98 ? -12.735 -3.990 21.675 1.00 93.06 98 THR A C 1
ATOM 797 O O . THR A 1 98 ? -13.570 -3.452 20.951 1.00 93.06 98 THR A O 1
ATOM 800 N N . GLU A 1 99 ? -12.238 -5.207 21.433 1.00 92.25 99 GLU A N 1
ATOM 801 C CA . GLU A 1 99 ? -12.615 -6.112 20.337 1.00 92.25 99 GLU A CA 1
ATOM 802 C C . GLU A 1 99 ? -12.634 -5.444 18.941 1.00 92.25 99 GLU A C 1
ATOM 804 O O . GLU A 1 99 ? -13.697 -5.298 18.324 1.00 92.25 99 GLU A O 1
ATOM 809 N N . PRO A 1 100 ? -11.467 -5.041 18.394 1.00 93.56 100 PRO A N 1
ATOM 810 C CA . PRO A 1 100 ? -11.397 -4.238 17.168 1.00 93.56 100 PRO A CA 1
ATOM 811 C C . PRO A 1 100 ? -12.046 -4.862 15.923 1.00 93.56 100 PRO A C 1
ATOM 813 O O . PRO A 1 100 ? -12.551 -4.144 15.053 1.00 93.56 100 PRO A O 1
ATOM 816 N N . GLU A 1 101 ? -12.089 -6.192 15.835 1.00 91.12 101 GLU A N 1
ATOM 817 C CA . GLU A 1 101 ? -12.825 -6.924 14.798 1.00 91.12 101 GLU A CA 1
ATOM 818 C C . GLU A 1 101 ? -14.323 -6.576 14.742 1.00 91.12 101 GLU A C 1
ATOM 820 O O . GLU A 1 101 ? -14.887 -6.537 13.646 1.00 91.12 101 GLU A O 1
ATOM 825 N N . LYS A 1 102 ? -14.961 -6.278 15.883 1.00 93.75 102 LYS A N 1
ATOM 826 C CA . LYS A 1 102 ? -16.409 -6.012 15.977 1.00 93.75 102 LYS A CA 1
ATOM 827 C C . LYS A 1 102 ? -16.785 -4.536 15.869 1.00 93.75 102 LYS A C 1
ATOM 829 O O . LYS A 1 102 ? -17.965 -4.201 15.897 1.00 93.75 102 LYS A O 1
ATOM 834 N N . TRP A 1 103 ? -15.816 -3.633 15.742 1.00 96.06 103 TRP A N 1
ATOM 835 C CA . TRP A 1 103 ? -16.106 -2.203 15.616 1.00 96.06 103 TRP A CA 1
ATOM 836 C C . TRP A 1 103 ? -16.962 -1.891 14.394 1.00 96.06 103 TRP A C 1
ATOM 838 O O . TRP A 1 103 ? -16.838 -2.550 13.362 1.00 96.06 103 TRP A O 1
ATOM 848 N N . SER A 1 104 ? -17.749 -0.822 14.436 1.00 96.06 104 SER A N 1
ATOM 849 C CA . SER A 1 104 ? -18.395 -0.334 13.219 1.00 96.06 104 SER A CA 1
ATOM 850 C C . SER A 1 104 ? -17.353 0.223 12.222 1.00 96.06 104 SER A C 1
ATOM 852 O O . SER A 1 104 ? -16.268 0.673 12.620 1.00 96.06 104 SER A O 1
ATOM 854 N N . PRO A 1 105 ? -17.649 0.260 10.908 1.00 96.31 105 PRO A N 1
ATOM 855 C CA . PRO A 1 105 ? -16.772 0.909 9.928 1.00 96.31 105 PRO A CA 1
ATOM 856 C C . PRO A 1 105 ? -16.491 2.388 10.245 1.00 96.31 105 PRO A C 1
ATOM 858 O O . PRO A 1 105 ? -15.384 2.882 10.020 1.00 96.31 105 PRO A O 1
ATOM 861 N N . ASN A 1 106 ? -17.482 3.094 10.798 1.00 96.44 106 ASN A N 1
ATOM 862 C CA . ASN A 1 106 ? -17.354 4.497 11.195 1.00 96.44 106 ASN A CA 1
ATOM 863 C C . ASN A 1 106 ? -16.433 4.655 12.410 1.00 96.44 106 ASN A C 1
ATOM 865 O O . ASN A 1 106 ? -15.616 5.578 12.448 1.00 96.44 106 ASN A O 1
ATOM 869 N N . ALA A 1 107 ? -16.507 3.728 13.367 1.00 96.88 107 ALA A N 1
ATOM 870 C CA . ALA A 1 107 ? -15.619 3.699 14.521 1.00 96.88 107 ALA A CA 1
ATOM 871 C C . ALA A 1 107 ? -14.170 3.464 14.088 1.00 96.88 107 ALA A C 1
ATOM 873 O O . ALA A 1 107 ? -13.272 4.168 14.543 1.00 96.88 107 ALA A O 1
ATOM 874 N N . MET A 1 108 ? -13.945 2.554 13.133 1.00 97.31 108 MET A N 1
ATOM 875 C CA . MET A 1 108 ? -12.616 2.283 12.579 1.00 97.31 108 MET A CA 1
ATOM 876 C C . MET A 1 108 ? -11.994 3.524 11.918 1.00 97.31 108 MET A C 1
ATOM 878 O O . MET A 1 108 ? -10.804 3.800 12.095 1.00 97.31 108 MET A O 1
ATOM 882 N N . TYR A 1 109 ? -12.794 4.319 11.202 1.00 97.25 109 TYR A N 1
ATOM 883 C CA . TYR A 1 109 ? -12.341 5.589 10.629 1.00 97.25 109 TYR A CA 1
ATOM 884 C C . TYR A 1 109 ? -11.893 6.588 11.702 1.00 97.25 109 TYR A C 1
ATOM 886 O O . TYR A 1 109 ? -10.804 7.164 11.605 1.00 97.25 109 TYR A O 1
ATOM 894 N N . GLN A 1 110 ? -12.705 6.782 12.744 1.00 96.50 110 GLN A N 1
ATOM 895 C CA . GLN A 1 110 ? -12.367 7.707 13.828 1.00 96.50 110 GLN A CA 1
ATOM 896 C C . GLN A 1 110 ? -11.174 7.219 14.645 1.00 96.50 110 GLN A C 1
ATOM 898 O O . GLN A 1 110 ? -10.277 8.007 14.943 1.00 96.50 110 GLN A O 1
ATOM 903 N N . ALA A 1 111 ? -11.114 5.919 14.933 1.00 96.38 111 ALA A N 1
ATOM 904 C CA . ALA A 1 111 ? -9.972 5.291 15.575 1.00 96.38 111 ALA A CA 1
ATOM 905 C C . ALA A 1 111 ? -8.696 5.556 14.772 1.00 96.38 111 ALA A C 1
ATOM 907 O O . ALA A 1 111 ? -7.735 6.100 15.309 1.00 96.38 111 ALA A O 1
ATOM 908 N N . THR A 1 112 ? -8.716 5.294 13.463 1.00 97.06 112 THR A N 1
ATOM 909 C CA . THR A 1 112 ? -7.568 5.540 12.580 1.00 97.06 112 THR A CA 1
ATOM 910 C C . THR A 1 112 ? -7.119 7.002 12.618 1.00 97.06 112 THR A C 1
ATOM 912 O O . THR A 1 112 ? -5.923 7.271 12.692 1.00 97.06 112 THR A O 1
ATOM 915 N N . ARG A 1 113 ? -8.052 7.965 12.632 1.00 96.25 113 ARG A N 1
ATOM 916 C CA . ARG A 1 113 ? -7.724 9.397 12.770 1.00 96.25 113 ARG A CA 1
ATOM 917 C C . ARG A 1 113 ? -7.034 9.723 14.094 1.00 96.25 113 ARG A C 1
ATOM 919 O O . ARG A 1 113 ? -6.049 10.457 14.082 1.00 96.25 113 ARG A O 1
ATOM 926 N N . ILE A 1 114 ? -7.563 9.212 15.205 1.00 95.25 114 ILE A N 1
ATOM 927 C CA . ILE A 1 114 ? -7.048 9.458 16.559 1.00 95.25 114 ILE A CA 1
ATOM 928 C C . ILE A 1 114 ? -5.656 8.837 16.701 1.00 95.25 114 ILE A C 1
ATOM 930 O O . ILE A 1 114 ? -4.699 9.533 17.042 1.00 95.25 114 ILE A O 1
ATOM 934 N N . PHE A 1 115 ? -5.518 7.556 16.360 1.00 95.50 115 PHE A N 1
ATOM 935 C CA . PHE A 1 115 ? -4.253 6.835 16.455 1.00 95.50 115 PHE A CA 1
ATOM 936 C C . PHE A 1 115 ? -3.179 7.436 15.542 1.00 95.50 115 PHE A C 1
ATOM 938 O O . PHE A 1 115 ? -2.063 7.666 16.000 1.00 95.50 115 PHE A O 1
ATOM 945 N N . ALA A 1 116 ? -3.506 7.786 14.293 1.00 95.00 116 ALA A N 1
ATOM 946 C CA . ALA A 1 116 ? -2.544 8.402 13.374 1.00 95.00 116 ALA A CA 1
ATOM 947 C C . ALA A 1 116 ? -2.045 9.785 13.835 1.00 95.00 116 ALA A C 1
ATOM 949 O O . ALA A 1 116 ? -0.979 10.230 13.398 1.00 95.00 116 ALA A O 1
ATOM 950 N N . HIS A 1 117 ? -2.818 10.483 14.675 1.00 93.81 117 HIS A N 1
ATOM 951 C CA . HIS A 1 117 ? -2.449 11.789 15.215 1.00 93.81 117 HIS A CA 1
ATOM 952 C C . HIS A 1 117 ? -1.626 11.687 16.505 1.00 93.81 117 HIS A C 1
ATOM 954 O O . HIS A 1 117 ? -0.649 12.417 16.645 1.00 93.81 117 HIS A O 1
ATOM 960 N N . HIS A 1 118 ? -2.003 10.794 17.425 1.00 92.94 118 HIS A N 1
ATOM 961 C CA . HIS A 1 118 ? -1.426 10.756 18.772 1.00 92.94 118 HIS A CA 1
ATOM 962 C C . HIS A 1 118 ? -0.307 9.726 18.971 1.00 92.94 118 HIS A C 1
ATOM 964 O O . HIS A 1 118 ? 0.548 9.938 19.827 1.00 92.94 118 HIS A O 1
ATOM 970 N N . LEU A 1 119 ? -0.295 8.618 18.223 1.00 93.31 119 LEU A N 1
ATOM 971 C CA . LEU A 1 119 ? 0.710 7.568 18.406 1.00 93.31 119 LEU A CA 1
ATOM 972 C C . LEU A 1 119 ? 2.038 7.881 17.702 1.00 93.31 119 LEU A C 1
ATOM 974 O O . LEU A 1 119 ? 2.117 8.659 16.749 1.00 93.31 119 LEU A O 1
ATOM 978 N N . LYS A 1 120 ? 3.099 7.191 18.134 1.00 93.88 120 LYS A N 1
ATOM 979 C CA . LYS A 1 120 ? 4.402 7.185 17.452 1.00 93.88 120 LYS A CA 1
ATOM 980 C C . LYS A 1 120 ? 4.343 6.326 16.182 1.00 93.88 120 LYS A C 1
ATOM 982 O O . LYS A 1 120 ? 3.585 5.363 16.113 1.00 93.88 120 LYS A O 1
ATOM 987 N N . ASN A 1 121 ? 5.206 6.601 15.198 1.00 92.31 121 ASN A N 1
ATOM 988 C CA . ASN A 1 121 ? 5.227 5.875 13.913 1.00 92.31 121 ASN A CA 1
ATOM 989 C C . ASN A 1 121 ? 5.312 4.340 14.059 1.00 92.31 121 ASN A C 1
ATOM 991 O O . ASN A 1 121 ? 4.667 3.627 13.295 1.00 92.31 121 ASN A O 1
ATOM 995 N N . SER A 1 122 ? 6.067 3.830 15.040 1.00 93.19 122 SER A N 1
ATOM 996 C CA . SER A 1 122 ? 6.179 2.388 15.313 1.00 93.19 122 SER A CA 1
ATOM 997 C C . SER A 1 122 ? 4.869 1.778 15.822 1.00 93.19 122 SER A C 1
ATOM 999 O O . SER A 1 122 ? 4.474 0.698 15.389 1.00 93.19 122 SER A O 1
ATOM 1001 N N . GLN A 1 123 ? 4.161 2.483 16.703 1.00 94.44 123 GLN A N 1
ATOM 1002 C CA . GLN A 1 123 ? 2.865 2.054 17.230 1.00 94.44 123 GLN A CA 1
ATOM 1003 C C . GLN A 1 123 ? 1.781 2.138 16.145 1.00 94.44 123 GLN A C 1
ATOM 1005 O O . GLN A 1 123 ? 0.998 1.206 15.986 1.00 94.44 123 GLN A O 1
ATOM 1010 N N . ILE A 1 124 ? 1.793 3.202 15.329 1.00 96.00 124 ILE A N 1
ATOM 1011 C CA . ILE A 1 124 ? 0.890 3.356 14.177 1.00 96.00 124 ILE A CA 1
ATOM 1012 C C . ILE A 1 124 ? 1.077 2.198 13.190 1.00 96.00 124 ILE A C 1
ATOM 1014 O O . ILE A 1 124 ? 0.095 1.615 12.741 1.00 96.00 124 ILE A O 1
ATOM 1018 N N . GLN A 1 125 ? 2.325 1.829 12.880 1.00 95.38 125 GLN A N 1
ATOM 1019 C CA . GLN A 1 125 ? 2.617 0.686 12.013 1.00 95.38 125 GLN A CA 1
ATOM 1020 C C . GLN A 1 125 ? 1.969 -0.603 12.545 1.00 95.38 125 GLN A C 1
ATOM 1022 O O . GLN A 1 125 ? 1.366 -1.345 11.769 1.00 95.38 125 GLN A O 1
ATOM 1027 N N . ARG A 1 126 ? 2.067 -0.868 13.855 1.00 94.50 126 ARG A N 1
ATOM 1028 C CA . ARG A 1 126 ? 1.455 -2.049 14.489 1.00 94.50 126 ARG A CA 1
ATOM 1029 C C . ARG A 1 126 ? -0.070 -2.000 14.418 1.00 94.50 126 ARG A C 1
ATOM 1031 O O . ARG A 1 126 ? -0.679 -2.981 14.007 1.00 94.50 126 ARG A O 1
ATOM 1038 N N . PHE A 1 127 ? -0.676 -0.850 14.717 1.00 96.38 127 PHE A N 1
ATOM 1039 C CA . PHE A 1 127 ? -2.121 -0.652 14.568 1.00 96.38 127 PHE A CA 1
ATOM 1040 C C . PHE A 1 127 ? -2.585 -0.916 13.125 1.00 96.38 127 PHE A C 1
ATOM 1042 O O . PHE A 1 127 ? -3.557 -1.637 12.900 1.00 96.38 127 PHE A O 1
ATOM 1049 N N . TYR A 1 128 ? -1.859 -0.404 12.128 1.00 96.69 128 TYR A N 1
ATOM 1050 C CA . TYR A 1 128 ? -2.182 -0.654 10.724 1.00 96.69 128 TYR A CA 1
ATOM 1051 C C . TYR A 1 128 ? -2.057 -2.130 10.342 1.00 96.69 128 TYR A C 1
ATOM 1053 O O . TYR A 1 128 ? -2.953 -2.653 9.684 1.00 96.69 128 TYR A O 1
ATOM 1061 N N . SER A 1 129 ? -1.000 -2.800 10.804 1.00 94.50 129 SER A N 1
ATOM 1062 C CA . SER A 1 129 ? -0.717 -4.201 10.465 1.00 94.50 129 SER A CA 1
ATOM 1063 C C . SER A 1 129 ? -1.729 -5.173 11.060 1.00 94.50 129 SER A C 1
ATOM 1065 O O . SER A 1 129 ? -2.115 -6.135 10.399 1.00 94.50 129 SER A O 1
ATOM 1067 N N . TYR A 1 130 ? -2.138 -4.931 12.307 1.00 93.25 130 TYR A N 1
ATOM 1068 C CA . TYR A 1 130 ? -2.848 -5.920 13.121 1.00 93.25 130 TYR A CA 1
ATOM 1069 C C . TYR A 1 130 ? -4.328 -5.615 13.334 1.00 93.25 130 TYR A C 1
ATOM 1071 O O . TYR A 1 130 ? -5.070 -6.506 13.741 1.00 93.25 130 TYR A O 1
ATOM 1079 N N . VAL A 1 131 ? -4.764 -4.383 13.049 1.00 95.50 131 VAL A N 1
ATOM 1080 C CA . VAL A 1 131 ? -6.161 -3.960 13.217 1.00 95.50 131 VAL A CA 1
ATOM 1081 C C . VAL A 1 131 ? -6.751 -3.481 11.894 1.00 95.50 131 VAL A C 1
ATOM 1083 O O . VAL A 1 131 ? -7.722 -4.057 11.406 1.00 95.50 131 VAL A O 1
ATOM 1086 N N . LEU A 1 132 ? -6.159 -2.451 11.277 1.00 96.25 132 LEU A N 1
ATOM 1087 C CA . LEU A 1 132 ? -6.754 -1.824 10.091 1.00 96.25 132 LEU A CA 1
ATOM 1088 C C . LEU A 1 132 ? -6.696 -2.732 8.855 1.00 96.25 132 LEU A C 1
ATOM 1090 O O . LEU A 1 132 ? -7.714 -2.913 8.189 1.00 96.25 132 LEU A O 1
ATOM 1094 N N . LEU A 1 133 ? -5.528 -3.303 8.544 1.00 95.31 133 LEU A N 1
ATOM 1095 C CA . LEU A 1 133 ? -5.348 -4.136 7.355 1.00 95.31 133 LEU A CA 1
ATOM 1096 C C . LEU A 1 133 ? -6.222 -5.406 7.401 1.00 95.31 133 LEU A C 1
ATOM 1098 O O . LEU A 1 133 ? -6.975 -5.604 6.447 1.00 95.31 133 LEU A O 1
ATOM 1102 N N . PRO A 1 134 ? -6.239 -6.217 8.482 1.00 94.31 134 PRO A N 1
ATOM 1103 C CA . PRO A 1 134 ? -7.127 -7.378 8.559 1.00 94.31 134 PRO A CA 1
ATOM 1104 C C . PRO A 1 134 ? -8.602 -7.003 8.390 1.00 94.31 134 PRO A C 1
ATOM 1106 O O . PRO A 1 134 ? -9.328 -7.675 7.660 1.00 94.31 134 PRO A O 1
ATOM 1109 N N . ARG A 1 135 ? -9.035 -5.882 8.985 1.00 95.00 135 ARG A N 1
ATOM 1110 C CA . ARG A 1 135 ? -10.416 -5.404 8.863 1.00 95.00 135 ARG A CA 1
ATOM 1111 C C . ARG A 1 135 ? -10.791 -5.023 7.429 1.00 95.00 135 ARG A C 1
ATOM 1113 O O . ARG A 1 135 ? -11.895 -5.333 6.990 1.00 95.00 135 ARG A O 1
ATOM 1120 N N . VAL A 1 136 ? -9.897 -4.348 6.708 1.00 95.19 136 VAL A N 1
ATOM 1121 C CA . VAL A 1 136 ? -10.109 -3.967 5.302 1.00 95.19 136 VAL A CA 1
ATOM 1122 C C . VAL A 1 136 ? -10.222 -5.205 4.415 1.00 95.19 136 VAL A C 1
ATOM 1124 O O . VAL A 1 136 ? -11.144 -5.289 3.607 1.00 95.19 136 VAL A O 1
ATOM 1127 N N . ARG A 1 137 ? -9.323 -6.180 4.591 1.00 93.56 137 ARG A N 1
ATOM 1128 C CA . ARG A 1 137 ? -9.337 -7.431 3.817 1.00 93.56 137 ARG A CA 1
ATOM 1129 C C . ARG A 1 137 ? -10.605 -8.243 4.067 1.00 93.56 137 ARG A C 1
ATOM 1131 O O . ARG A 1 137 ? -11.199 -8.766 3.129 1.00 93.56 137 ARG A O 1
ATOM 1138 N N . GLU A 1 138 ? -11.055 -8.301 5.319 1.00 92.88 138 GLU A N 1
ATOM 1139 C CA . GLU A 1 138 ? -12.304 -8.974 5.683 1.00 92.88 138 GLU A CA 1
ATOM 1140 C C . GLU A 1 138 ? -13.523 -8.340 5.002 1.00 92.88 138 GLU A C 1
ATOM 1142 O O . GLU A 1 138 ? -14.353 -9.047 4.434 1.00 92.88 138 GLU A O 1
ATOM 1147 N N . ASP A 1 139 ? -13.616 -7.007 5.011 1.00 94.06 139 ASP A N 1
ATOM 1148 C CA . ASP A 1 139 ? -14.723 -6.283 4.380 1.00 94.06 139 ASP A CA 1
ATOM 1149 C C . ASP A 1 139 ? -14.759 -6.511 2.862 1.00 94.06 139 ASP A C 1
ATOM 1151 O O . ASP A 1 139 ? -15.814 -6.816 2.306 1.00 94.06 139 ASP A O 1
ATOM 1155 N N . ILE A 1 140 ? -13.596 -6.465 2.201 1.00 93.38 140 ILE A N 1
ATOM 1156 C CA . ILE A 1 140 ? -13.477 -6.739 0.762 1.00 93.38 140 ILE A CA 1
ATOM 1157 C C . ILE A 1 140 ? -13.855 -8.190 0.452 1.00 93.38 140 ILE A C 1
ATOM 1159 O O . ILE A 1 140 ? -14.559 -8.438 -0.527 1.00 93.38 140 ILE A O 1
ATOM 1163 N N . ARG A 1 141 ? -13.446 -9.155 1.285 1.00 91.00 141 ARG A N 1
ATOM 1164 C CA . ARG A 1 141 ? -13.783 -10.569 1.073 1.00 91.00 141 ARG A CA 1
ATOM 1165 C C . ARG A 1 141 ? -15.287 -10.813 1.165 1.00 91.00 141 ARG A C 1
ATOM 1167 O O . ARG A 1 141 ? -15.826 -11.496 0.295 1.00 91.00 141 ARG A O 1
ATOM 1174 N N . LYS A 1 142 ? -15.948 -10.243 2.180 1.00 92.69 142 LYS A N 1
ATOM 1175 C CA . LYS A 1 142 ? -17.391 -10.412 2.419 1.00 92.69 142 LYS A CA 1
ATOM 1176 C C . LYS A 1 142 ? -18.246 -9.666 1.403 1.00 92.69 142 LYS A C 1
ATOM 1178 O O . LYS A 1 142 ? -19.150 -10.245 0.816 1.00 92.69 142 LYS A O 1
ATOM 1183 N N . ASN A 1 143 ? -17.962 -8.384 1.197 1.00 90.62 143 ASN A N 1
ATOM 1184 C CA . ASN A 1 143 ? -18.842 -7.492 0.444 1.00 90.62 143 ASN A CA 1
ATOM 1185 C C . ASN A 1 143 ? -18.436 -7.343 -1.024 1.00 90.62 143 ASN A C 1
ATOM 1187 O O . ASN A 1 143 ? -19.177 -6.729 -1.789 1.00 90.62 143 ASN A O 1
ATOM 1191 N N . LYS A 1 144 ? -17.245 -7.826 -1.416 1.00 88.31 144 LYS A N 1
ATOM 1192 C CA . LYS A 1 144 ? -16.617 -7.624 -2.739 1.00 88.31 144 LYS A CA 1
ATOM 1193 C C . LYS A 1 144 ? -16.382 -6.156 -3.131 1.00 88.31 144 LYS A C 1
ATOM 1195 O O . LYS A 1 144 ? -15.868 -5.883 -4.212 1.00 88.31 144 LYS A O 1
ATOM 1200 N N . ARG A 1 145 ? -16.702 -5.223 -2.233 1.00 89.88 145 ARG A N 1
ATOM 1201 C CA . ARG A 1 145 ? -16.495 -3.773 -2.300 1.00 89.88 145 ARG A CA 1
ATOM 1202 C C . ARG A 1 145 ? -16.086 -3.283 -0.917 1.00 89.88 145 ARG A C 1
ATOM 1204 O O . ARG A 1 145 ? -16.486 -3.876 0.079 1.00 89.88 145 ARG A O 1
ATOM 1211 N N . LEU A 1 146 ? -15.327 -2.193 -0.855 1.00 93.62 146 LEU A N 1
ATOM 1212 C CA . LEU A 1 146 ? -14.907 -1.612 0.419 1.00 93.62 146 LEU A CA 1
ATOM 1213 C C . LEU A 1 146 ? -15.919 -0.570 0.909 1.00 93.62 146 LEU A C 1
ATOM 1215 O O . LEU A 1 146 ? -16.295 0.340 0.167 1.00 93.62 146 LEU A O 1
ATOM 1219 N N . HIS A 1 147 ? -16.311 -0.658 2.179 1.00 95.25 147 HIS A N 1
ATOM 1220 C CA . HIS A 1 147 ? -17.161 0.339 2.820 1.00 95.25 147 HIS A CA 1
ATOM 1221 C C . HIS A 1 147 ? -16.520 1.740 2.793 1.00 95.25 147 HIS A C 1
ATOM 1223 O O . HIS A 1 147 ? -15.330 1.910 3.077 1.00 95.25 147 HIS A O 1
ATOM 1229 N N . PHE A 1 148 ? -17.323 2.781 2.542 1.00 95.44 148 PHE A N 1
ATOM 1230 C CA . PHE A 1 148 ? -16.844 4.163 2.393 1.00 95.44 148 PHE A CA 1
ATOM 1231 C C . PHE A 1 148 ? -16.000 4.651 3.583 1.00 95.44 148 PHE A C 1
ATOM 1233 O O . PHE A 1 148 ? -14.924 5.215 3.394 1.00 95.44 148 PHE A O 1
ATOM 1240 N N . ALA A 1 149 ? -16.437 4.400 4.820 1.00 96.00 149 ALA A N 1
ATOM 1241 C CA . ALA A 1 149 ? -15.680 4.795 6.011 1.00 96.00 149 ALA A CA 1
ATOM 1242 C C . ALA A 1 149 ? -14.307 4.101 6.116 1.00 96.00 149 ALA A C 1
ATOM 1244 O O . ALA A 1 149 ? -13.334 4.736 6.519 1.00 96.00 149 ALA A O 1
ATOM 1245 N N . LEU A 1 150 ? -14.192 2.835 5.693 1.00 96.75 150 LEU A N 1
ATOM 1246 C CA . LEU A 1 150 ? -12.910 2.121 5.664 1.00 96.75 150 LEU A CA 1
ATOM 1247 C C . LEU A 1 150 ? -11.998 2.666 4.562 1.00 96.75 150 LEU A C 1
ATOM 1249 O O . LEU A 1 150 ? -10.803 2.851 4.786 1.00 96.75 150 LEU A O 1
ATOM 1253 N N . TYR A 1 151 ? -12.563 3.024 3.407 1.00 96.56 151 TYR A N 1
ATOM 1254 C CA . TYR A 1 151 ? -11.831 3.735 2.359 1.00 96.56 151 TYR A CA 1
ATOM 1255 C C . TYR A 1 151 ? -11.276 5.076 2.875 1.00 96.56 151 TYR A C 1
ATOM 1257 O O . TYR A 1 151 ? -10.107 5.400 2.660 1.00 96.56 151 TYR A O 1
ATOM 1265 N N . GLN A 1 152 ? -12.075 5.841 3.628 1.00 96.38 152 GLN A N 1
ATOM 1266 C CA . GLN A 1 152 ? -11.609 7.075 4.273 1.00 96.38 152 GLN A CA 1
ATOM 1267 C C . GLN A 1 152 ? -10.561 6.812 5.365 1.00 96.38 152 GLN A C 1
ATOM 1269 O O . GLN A 1 152 ? -9.635 7.609 5.524 1.00 96.38 152 GLN A O 1
ATOM 1274 N N . ALA A 1 153 ? -10.659 5.695 6.092 1.00 96.94 153 ALA A N 1
ATOM 1275 C CA . ALA A 1 153 ? -9.657 5.280 7.074 1.00 96.94 153 ALA A CA 1
ATOM 1276 C C . ALA A 1 153 ? -8.302 5.028 6.403 1.00 96.94 153 ALA A C 1
ATOM 1278 O O . ALA A 1 153 ? -7.293 5.595 6.822 1.00 96.94 153 ALA A O 1
ATOM 1279 N N . LEU A 1 154 ? -8.289 4.283 5.296 1.00 96.56 154 LEU A N 1
ATOM 1280 C CA . LEU A 1 154 ? -7.092 4.069 4.483 1.00 96.56 154 LEU A CA 1
ATOM 1281 C C . LEU A 1 154 ? -6.542 5.386 3.924 1.00 96.56 154 LEU A C 1
ATOM 1283 O O . LEU A 1 154 ? -5.352 5.669 4.070 1.00 96.56 154 LEU A O 1
ATOM 1287 N N . LYS A 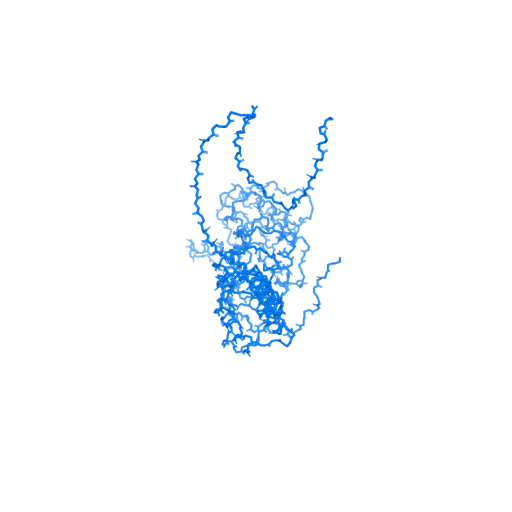1 155 ? -7.402 6.255 3.383 1.00 95.88 155 LYS A N 1
ATOM 1288 C CA . LYS A 1 155 ? -6.995 7.591 2.922 1.00 95.88 155 LYS A CA 1
ATOM 1289 C C . LYS A 1 155 ? -6.345 8.406 4.044 1.00 95.88 155 LYS A C 1
ATOM 1291 O O . LYS A 1 155 ? -5.350 9.094 3.819 1.00 95.88 155 LYS A O 1
ATOM 1296 N N . LYS A 1 156 ? -6.870 8.320 5.270 1.00 95.19 156 LYS A N 1
ATOM 1297 C CA . LYS A 1 156 ? -6.281 8.999 6.427 1.00 95.19 156 LYS A CA 1
ATOM 1298 C C . LYS A 1 156 ? -4.966 8.361 6.867 1.00 95.19 156 LYS A C 1
ATOM 1300 O O . LYS A 1 156 ? -4.056 9.084 7.271 1.00 95.19 156 LYS A O 1
ATOM 1305 N N . SER A 1 157 ? -4.842 7.042 6.757 1.00 95.81 157 SER A N 1
ATOM 1306 C CA . SER A 1 157 ? -3.635 6.322 7.162 1.00 95.81 157 SER A CA 1
ATOM 1307 C C . SER A 1 157 ? -2.391 6.744 6.362 1.00 95.81 157 SER A C 1
ATOM 1309 O O . SER A 1 157 ? -1.294 6.839 6.918 1.00 95.81 157 SER A O 1
ATOM 1311 N N . LEU A 1 158 ? -2.590 7.137 5.098 1.00 94.56 158 LEU A N 1
ATOM 1312 C CA . LEU A 1 158 ? -1.567 7.656 4.183 1.00 94.56 158 LEU A CA 1
ATOM 1313 C C . LEU A 1 158 ? -0.935 8.991 4.600 1.00 94.56 158 LEU A C 1
ATOM 1315 O O . LEU A 1 158 ? 0.155 9.311 4.135 1.00 94.56 158 LEU A O 1
ATOM 1319 N N . TYR A 1 159 ? -1.537 9.740 5.534 1.00 92.38 159 TYR A N 1
ATOM 1320 C CA . TYR A 1 159 ? -0.905 10.939 6.110 1.00 92.38 159 TYR A CA 1
ATOM 1321 C C . TYR A 1 159 ? 0.383 10.603 6.885 1.00 92.38 159 TYR A C 1
ATOM 1323 O O . TYR A 1 159 ? 1.187 11.489 7.173 1.00 92.38 159 TYR A O 1
ATOM 1331 N N . LYS A 1 160 ? 0.588 9.325 7.231 1.00 95.00 160 LYS A N 1
ATOM 1332 C CA . LYS A 1 160 ? 1.817 8.790 7.824 1.00 95.00 160 LYS A CA 1
ATOM 1333 C C . LYS A 1 160 ? 2.418 7.738 6.876 1.00 95.00 160 LYS A C 1
ATOM 1335 O O . LYS A 1 160 ? 2.312 6.542 7.150 1.00 95.00 160 LYS A O 1
ATOM 1340 N N . PRO A 1 161 ? 3.070 8.154 5.773 1.00 94.75 161 PRO A N 1
ATOM 1341 C CA . PRO A 1 161 ? 3.467 7.261 4.677 1.00 94.75 161 PRO A CA 1
ATOM 1342 C C . PRO A 1 161 ? 4.443 6.154 5.102 1.00 94.75 161 PRO A C 1
ATOM 1344 O O . PRO A 1 161 ? 4.316 5.018 4.661 1.00 94.75 161 PRO A O 1
ATOM 1347 N N . SER A 1 162 ? 5.374 6.439 6.019 1.00 94.44 162 SER A N 1
ATOM 1348 C CA . SER A 1 162 ? 6.298 5.422 6.553 1.00 94.44 162 SER A CA 1
ATOM 1349 C C . SER A 1 162 ? 5.560 4.276 7.261 1.00 94.44 162 SER A C 1
ATOM 1351 O O . SER A 1 162 ? 5.848 3.102 7.022 1.00 94.44 162 SER A O 1
ATOM 1353 N N . ALA A 1 163 ? 4.562 4.610 8.087 1.00 95.69 163 ALA A N 1
ATOM 1354 C CA . ALA A 1 163 ? 3.742 3.623 8.781 1.00 95.69 163 ALA A CA 1
ATOM 1355 C C . ALA A 1 163 ? 2.785 2.904 7.820 1.00 95.69 163 ALA A C 1
ATOM 1357 O O . ALA A 1 163 ? 2.593 1.700 7.955 1.00 95.69 163 ALA A O 1
ATOM 1358 N N . PHE A 1 164 ? 2.232 3.613 6.830 1.00 96.62 164 PHE A N 1
ATOM 1359 C CA . PHE A 1 164 ? 1.400 3.019 5.782 1.00 96.62 164 PHE A CA 1
ATOM 1360 C C . PHE A 1 164 ? 2.164 1.958 4.981 1.00 96.62 164 PHE A C 1
ATOM 1362 O O . PHE A 1 164 ? 1.694 0.832 4.848 1.00 96.62 164 PHE A O 1
ATOM 1369 N N . ASN A 1 165 ? 3.367 2.281 4.501 1.00 95.31 165 ASN A N 1
ATOM 1370 C CA . ASN A 1 165 ? 4.159 1.352 3.697 1.00 95.31 165 ASN A CA 1
ATOM 1371 C C . ASN A 1 165 ? 4.502 0.087 4.491 1.00 95.31 165 ASN A C 1
ATOM 1373 O O . ASN A 1 165 ? 4.259 -1.023 4.029 1.00 95.31 165 ASN A O 1
ATOM 1377 N N . LYS A 1 166 ? 5.002 0.249 5.722 1.00 94.56 166 LYS A N 1
ATOM 1378 C CA . LYS A 1 166 ? 5.409 -0.881 6.568 1.00 94.56 166 LYS A CA 1
ATOM 1379 C C . LYS A 1 166 ? 4.244 -1.655 7.182 1.00 94.56 166 LYS A C 1
ATOM 1381 O O . LYS A 1 166 ? 4.435 -2.813 7.533 1.00 94.56 166 LYS A O 1
ATOM 1386 N N . GLY A 1 167 ? 3.089 -1.017 7.365 1.00 93.56 167 GLY A N 1
ATOM 1387 C CA . GLY A 1 167 ? 1.947 -1.598 8.071 1.00 93.56 167 GLY A CA 1
ATOM 1388 C C . GLY A 1 167 ? 0.796 -2.056 7.180 1.00 93.56 167 GLY A C 1
ATOM 1389 O O . GLY A 1 167 ? -0.001 -2.878 7.609 1.00 93.56 167 GLY A O 1
ATOM 1390 N N . ILE A 1 168 ? 0.700 -1.548 5.950 1.00 95.31 168 ILE A N 1
ATOM 1391 C CA . ILE A 1 168 ? -0.380 -1.880 5.011 1.00 95.31 168 ILE A CA 1
ATOM 1392 C C . ILE A 1 168 ? 0.210 -2.465 3.732 1.00 95.31 168 ILE A C 1
ATOM 1394 O O . ILE A 1 168 ? 0.006 -3.642 3.455 1.00 95.31 168 ILE A O 1
ATOM 1398 N N . LEU A 1 169 ? 0.987 -1.673 2.987 1.00 94.50 169 LEU A N 1
ATOM 1399 C CA . LEU A 1 169 ? 1.445 -2.046 1.645 1.00 94.50 169 LEU A CA 1
ATOM 1400 C C . LEU A 1 169 ? 2.370 -3.272 1.652 1.00 94.50 169 LEU A C 1
ATOM 1402 O O . LEU A 1 169 ? 2.099 -4.252 0.966 1.00 94.50 169 LEU A O 1
ATOM 1406 N N . PHE A 1 170 ? 3.447 -3.252 2.442 1.00 93.88 170 PHE A N 1
ATOM 1407 C CA . PHE A 1 170 ? 4.403 -4.360 2.455 1.00 93.88 170 PHE A CA 1
ATOM 1408 C C . PHE A 1 170 ? 3.817 -5.643 3.046 1.00 93.88 170 PHE A C 1
ATOM 1410 O O . PHE A 1 170 ? 4.024 -6.683 2.431 1.00 93.88 170 PHE A O 1
ATOM 1417 N N . PRO A 1 171 ? 3.092 -5.632 4.186 1.00 92.75 171 PRO A N 1
ATOM 1418 C CA . PRO A 1 171 ? 2.462 -6.850 4.690 1.00 92.75 171 PRO A CA 1
ATOM 1419 C C . PRO A 1 171 ? 1.447 -7.442 3.710 1.00 92.75 171 PRO A C 1
ATOM 1421 O O . PRO A 1 171 ? 1.369 -8.662 3.594 1.00 92.75 171 PRO A O 1
ATOM 1424 N N . LEU A 1 172 ? 0.713 -6.601 2.972 1.00 91.56 172 LEU A N 1
ATOM 1425 C CA . LEU A 1 172 ? -0.220 -7.060 1.947 1.00 91.56 172 LEU A CA 1
ATOM 1426 C C . LEU A 1 172 ? 0.509 -7.805 0.821 1.00 91.56 172 LEU A C 1
ATOM 1428 O O . LEU A 1 172 ? 0.170 -8.955 0.551 1.00 91.56 172 LEU A O 1
ATOM 1432 N N . CYS A 1 173 ? 1.542 -7.203 0.224 1.00 90.56 173 CYS A N 1
ATOM 1433 C CA . CYS A 1 173 ? 2.291 -7.839 -0.865 1.00 90.56 173 CYS A CA 1
ATOM 1434 C C . CYS A 1 173 ? 3.082 -9.069 -0.391 1.00 90.56 173 CYS A C 1
ATOM 1436 O O . CYS A 1 173 ? 3.050 -10.107 -1.042 1.00 90.56 173 CYS A O 1
ATOM 1438 N N . LYS A 1 174 ? 3.726 -8.995 0.785 1.00 88.56 174 LYS A N 1
ATOM 1439 C CA . LYS A 1 174 ? 4.483 -10.115 1.377 1.00 88.56 174 LYS A CA 1
ATOM 1440 C C . LYS A 1 174 ? 3.607 -11.305 1.748 1.00 88.56 174 LYS A C 1
ATOM 1442 O O . LYS A 1 174 ? 4.116 -12.410 1.857 1.00 88.56 174 LYS A O 1
ATOM 1447 N N . SER A 1 175 ? 2.312 -11.086 1.982 1.00 85.06 175 SER A N 1
ATOM 1448 C CA . SER A 1 175 ? 1.405 -12.182 2.314 1.0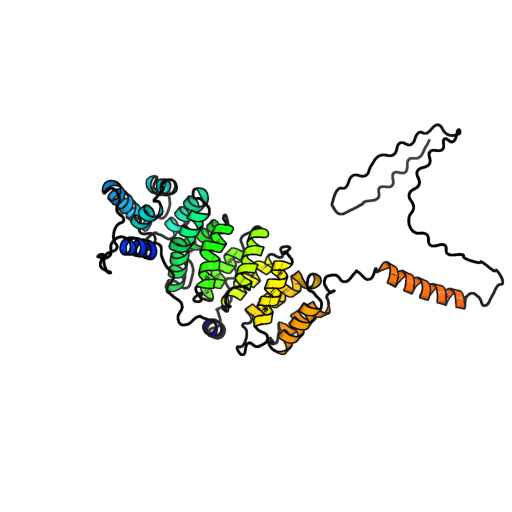0 85.06 175 SER A CA 1
ATOM 1449 C C . SER A 1 175 ? 1.137 -13.119 1.137 1.00 85.06 175 SER A C 1
ATOM 1451 O O . SER A 1 175 ? 0.581 -14.181 1.370 1.00 85.06 175 SER A O 1
ATOM 1453 N N . GLY A 1 176 ? 1.445 -12.734 -0.109 1.00 82.75 176 GLY A N 1
ATOM 1454 C CA . GLY A 1 176 ? 1.230 -13.577 -1.295 1.00 82.75 176 GLY A CA 1
ATOM 1455 C C . GLY A 1 176 ? -0.238 -13.899 -1.625 1.00 82.75 176 GLY A C 1
ATOM 1456 O O . GLY A 1 176 ? -0.501 -14.546 -2.631 1.00 82.75 176 GLY A O 1
ATOM 1457 N N . THR A 1 177 ? -1.188 -13.419 -0.813 1.00 86.94 177 THR A N 1
ATOM 1458 C CA . THR A 1 177 ? -2.642 -13.670 -0.907 1.00 86.94 177 THR A CA 1
ATOM 1459 C C . THR A 1 177 ? -3.427 -12.429 -1.330 1.00 86.94 177 THR A C 1
ATOM 1461 O O . THR A 1 177 ? -4.643 -12.368 -1.145 1.00 86.94 177 THR A O 1
ATOM 1464 N N . CYS A 1 178 ? -2.741 -11.384 -1.797 1.00 89.19 178 CYS A N 1
ATOM 1465 C CA . CYS A 1 178 ? -3.383 -10.138 -2.198 1.00 89.19 178 CYS A CA 1
ATOM 1466 C C . CYS A 1 178 ? -4.248 -10.383 -3.437 1.00 89.19 178 CYS A C 1
ATOM 1468 O O . CYS A 1 178 ? -3.727 -10.672 -4.510 1.00 89.19 178 CYS A O 1
ATOM 1470 N N . SER A 1 179 ? -5.563 -10.228 -3.291 1.00 88.44 179 SER A N 1
ATOM 1471 C CA . SER A 1 179 ? -6.498 -10.355 -4.411 1.00 88.44 179 SER A CA 1
ATOM 1472 C C . SER A 1 179 ? -6.414 -9.155 -5.357 1.00 88.44 179 SER A C 1
ATOM 1474 O O . SER A 1 179 ? -6.017 -8.053 -4.961 1.00 88.44 179 SER A O 1
ATOM 1476 N N . LEU A 1 180 ? -6.850 -9.334 -6.607 1.00 88.56 180 LEU A N 1
ATOM 1477 C CA . LEU A 1 180 ? -6.882 -8.247 -7.587 1.00 88.56 180 LEU A CA 1
ATOM 1478 C C . LEU A 1 180 ? -7.770 -7.081 -7.115 1.00 88.56 180 LEU A C 1
ATOM 1480 O O . LEU A 1 180 ? -7.390 -5.917 -7.233 1.00 88.56 180 LEU A O 1
ATOM 1484 N N . ARG A 1 181 ? -8.912 -7.380 -6.480 1.00 90.19 181 ARG A N 1
ATOM 1485 C CA . ARG A 1 181 ? -9.822 -6.362 -5.920 1.00 90.19 181 ARG A CA 1
ATOM 1486 C C . ARG A 1 181 ? -9.177 -5.572 -4.782 1.00 90.19 181 ARG A C 1
ATOM 1488 O O . ARG A 1 181 ? -9.314 -4.351 -4.737 1.00 90.19 181 ARG A O 1
ATOM 1495 N N . GLU A 1 182 ? -8.453 -6.243 -3.883 1.00 92.94 182 GLU A N 1
ATOM 1496 C CA . GLU A 1 182 ? -7.677 -5.571 -2.830 1.00 92.94 182 GLU A CA 1
ATOM 1497 C C . GLU A 1 182 ? -6.639 -4.614 -3.438 1.00 92.94 182 GLU A C 1
ATOM 1499 O O . GLU A 1 182 ? -6.543 -3.459 -3.009 1.00 92.94 182 GLU A O 1
ATOM 1504 N N . ALA A 1 183 ? -5.919 -5.064 -4.471 1.00 93.12 183 ALA A N 1
ATOM 1505 C CA . ALA A 1 183 ? -4.897 -4.277 -5.153 1.00 93.12 183 ALA A CA 1
ATOM 1506 C C . ALA A 1 183 ? -5.472 -3.038 -5.855 1.00 93.12 183 ALA A C 1
ATOM 1508 O O . ALA A 1 183 ? -4.964 -1.936 -5.654 1.00 93.12 183 ALA A O 1
ATOM 1509 N N . VAL A 1 184 ? -6.573 -3.185 -6.598 1.00 92.75 184 VAL A N 1
ATOM 1510 C CA . VAL A 1 184 ? -7.258 -2.073 -7.278 1.00 92.75 184 VAL A CA 1
ATOM 1511 C C . VAL A 1 184 ? -7.750 -1.032 -6.272 1.00 92.75 184 VAL A C 1
ATOM 1513 O O . VAL A 1 184 ? -7.524 0.169 -6.447 1.00 92.75 184 VAL A O 1
ATOM 1516 N N . ILE A 1 185 ? -8.388 -1.469 -5.182 1.00 93.94 185 ILE A N 1
ATOM 1517 C CA . ILE A 1 185 ? -8.937 -0.559 -4.171 1.00 93.94 185 ILE A CA 1
ATOM 1518 C C . ILE A 1 185 ? -7.813 0.219 -3.489 1.00 93.94 185 ILE A C 1
ATOM 1520 O O . ILE A 1 185 ? -7.872 1.448 -3.434 1.00 93.94 185 ILE A O 1
ATOM 1524 N N . ILE A 1 186 ? -6.777 -0.462 -2.996 1.00 94.75 186 ILE A N 1
ATOM 1525 C CA . ILE A 1 186 ? -5.666 0.187 -2.286 1.00 94.75 186 ILE A CA 1
ATOM 1526 C C . ILE A 1 186 ? -4.827 1.035 -3.252 1.00 94.75 186 ILE A C 1
ATOM 1528 O O . ILE A 1 186 ? -4.443 2.157 -2.910 1.00 94.75 186 ILE A O 1
ATOM 1532 N N . GLY A 1 187 ? -4.613 0.554 -4.476 1.00 94.19 187 GLY A N 1
ATOM 1533 C CA . GLY A 1 187 ? -3.944 1.286 -5.547 1.00 94.19 187 GLY A CA 1
ATOM 1534 C C . GLY A 1 187 ? -4.663 2.591 -5.889 1.00 94.19 187 GLY A C 1
ATOM 1535 O O . GLY A 1 187 ? -4.027 3.638 -5.948 1.00 94.19 187 GLY A O 1
ATOM 1536 N N . SER A 1 188 ? -5.999 2.590 -5.960 1.00 94.88 188 SER A N 1
ATOM 1537 C CA . SER A 1 188 ? -6.777 3.817 -6.208 1.00 94.88 188 SER A CA 1
ATOM 1538 C C . SER A 1 188 ? -6.586 4.892 -5.126 1.00 94.88 188 SER A C 1
ATOM 1540 O O . SER A 1 188 ? -6.694 6.094 -5.386 1.00 94.88 188 SER A O 1
ATOM 1542 N N . ILE A 1 189 ? -6.287 4.486 -3.887 1.00 95.12 189 ILE A N 1
ATOM 1543 C CA . ILE A 1 189 ? -6.001 5.417 -2.791 1.00 95.12 189 ILE A CA 1
ATOM 1544 C C . ILE A 1 189 ? -4.589 5.981 -2.954 1.00 95.12 189 ILE A C 1
ATOM 1546 O O . ILE A 1 189 ? -4.404 7.192 -2.818 1.00 95.12 189 ILE A O 1
ATOM 1550 N N . LEU A 1 190 ? -3.611 5.130 -3.285 1.00 95.06 190 LEU A N 1
ATOM 1551 C CA . LEU A 1 190 ? -2.245 5.557 -3.592 1.00 95.06 190 LEU A CA 1
ATOM 1552 C C . LEU A 1 190 ? -2.221 6.545 -4.760 1.00 95.06 190 LEU A C 1
ATOM 1554 O O . LEU A 1 190 ? -1.524 7.552 -4.682 1.00 95.06 190 LEU A O 1
ATOM 1558 N N . GLU A 1 191 ? -3.027 6.317 -5.793 1.00 94.56 191 GLU A N 1
ATOM 1559 C CA . GLU A 1 191 ? -3.168 7.199 -6.952 1.00 94.56 191 GLU A CA 1
ATOM 1560 C C . GLU A 1 191 ? -3.731 8.579 -6.568 1.00 94.56 191 GLU A C 1
ATOM 1562 O O . GLU A 1 191 ? -3.180 9.611 -6.956 1.00 94.56 191 GLU A O 1
ATOM 1567 N N . LYS A 1 192 ? -4.773 8.629 -5.730 1.00 92.81 192 LYS A N 1
ATOM 1568 C CA . LYS A 1 192 ? -5.434 9.890 -5.339 1.00 92.81 192 LYS A CA 1
ATOM 1569 C C . LYS A 1 192 ? -4.675 10.687 -4.279 1.00 92.81 192 LYS A C 1
ATOM 1571 O O . LYS A 1 192 ? -4.830 11.904 -4.194 1.00 92.81 192 LYS A O 1
ATOM 1576 N N . CYS A 1 193 ? -3.900 10.028 -3.423 1.00 93.12 193 CYS A N 1
ATOM 1577 C CA . CYS A 1 193 ? -3.159 10.687 -2.351 1.00 93.12 193 CYS A CA 1
ATOM 1578 C C . CYS A 1 193 ? -1.778 11.156 -2.821 1.00 93.12 193 CYS A C 1
ATOM 1580 O O . CYS A 1 193 ? -1.083 10.460 -3.554 1.00 93.12 193 CYS A O 1
ATOM 1582 N N . SER A 1 194 ? -1.347 12.332 -2.362 1.00 90.62 194 SER A N 1
ATOM 1583 C CA . SER A 1 194 ? 0.037 12.781 -2.553 1.00 90.62 194 SER A CA 1
ATOM 1584 C C . SER A 1 194 ? 0.941 12.129 -1.506 1.00 90.62 194 SER A C 1
ATOM 1586 O O . SER A 1 194 ? 0.619 12.152 -0.316 1.00 90.62 194 SER A O 1
ATOM 1588 N N . ILE A 1 195 ? 2.055 11.539 -1.944 1.00 93.38 195 ILE A N 1
ATOM 1589 C CA . ILE A 1 195 ? 3.014 10.834 -1.087 1.00 93.38 195 ILE A CA 1
ATOM 1590 C C . ILE A 1 195 ? 4.377 11.502 -1.273 1.00 93.38 195 ILE A C 1
ATOM 1592 O O . ILE A 1 195 ? 4.795 11.706 -2.409 1.00 93.38 195 ILE A O 1
ATOM 1596 N N . PRO A 1 196 ? 5.117 11.833 -0.204 1.00 94.62 196 PRO A N 1
ATOM 1597 C CA . PRO A 1 196 ? 6.449 12.402 -0.361 1.00 94.62 196 PRO A CA 1
ATOM 1598 C C . PRO A 1 196 ? 7.370 11.483 -1.176 1.00 94.62 196 PRO A C 1
ATOM 1600 O O . PRO A 1 196 ? 7.375 10.263 -0.981 1.00 94.62 196 PRO A O 1
ATOM 1603 N N . MET A 1 197 ? 8.183 12.084 -2.048 1.00 94.44 197 MET A N 1
ATOM 1604 C CA . MET A 1 197 ? 9.085 11.385 -2.972 1.00 94.44 197 MET A CA 1
ATOM 1605 C C . MET A 1 197 ? 9.917 10.306 -2.272 1.00 94.44 197 MET A C 1
ATOM 1607 O O . MET A 1 197 ? 9.868 9.147 -2.668 1.00 94.44 197 MET A O 1
ATOM 1611 N N . LEU A 1 198 ? 10.601 10.651 -1.175 1.00 94.56 198 LEU A N 1
ATOM 1612 C CA . LEU A 1 198 ? 11.492 9.727 -0.467 1.00 94.56 198 LEU A CA 1
ATOM 1613 C C . LEU A 1 198 ? 10.777 8.451 0.010 1.00 94.56 198 LEU A C 1
ATOM 1615 O O . LEU A 1 198 ? 11.328 7.356 -0.081 1.00 94.56 198 LEU A O 1
ATOM 1619 N N . HIS A 1 199 ? 9.536 8.570 0.487 1.00 94.75 199 HIS A N 1
ATOM 1620 C CA . HIS A 1 199 ? 8.759 7.409 0.923 1.00 94.75 199 HIS A CA 1
ATOM 1621 C C . HIS A 1 199 ? 8.284 6.554 -0.253 1.00 94.75 199 HIS A C 1
ATOM 1623 O O . HIS A 1 199 ? 8.210 5.334 -0.111 1.00 94.75 199 HIS A O 1
ATOM 1629 N N . SER A 1 200 ? 8.007 7.174 -1.401 1.00 95.38 200 SER A N 1
ATOM 1630 C CA . SER A 1 200 ? 7.661 6.472 -2.641 1.00 95.38 200 SER A CA 1
ATOM 1631 C C . SER A 1 200 ? 8.863 5.707 -3.204 1.00 95.38 200 SER A C 1
ATOM 1633 O O . SER A 1 200 ? 8.718 4.546 -3.570 1.00 95.38 200 SER A O 1
ATOM 1635 N N . CYS A 1 201 ? 10.062 6.301 -3.174 1.00 95.12 201 CYS A N 1
ATOM 1636 C CA . CYS A 1 201 ? 11.315 5.645 -3.564 1.00 95.12 201 CYS A CA 1
ATOM 1637 C C . CYS A 1 201 ? 11.573 4.377 -2.739 1.00 95.12 201 CYS A C 1
ATOM 1639 O O . CYS A 1 201 ? 11.845 3.313 -3.287 1.00 95.12 201 CYS A O 1
ATOM 1641 N N . VAL A 1 202 ? 11.453 4.479 -1.410 1.00 95.00 202 VAL A N 1
ATOM 1642 C CA . VAL A 1 202 ? 11.641 3.333 -0.506 1.00 95.00 202 VAL A CA 1
ATOM 1643 C C . VAL A 1 202 ? 10.567 2.270 -0.737 1.00 95.00 202 VAL A C 1
ATOM 1645 O O . VAL A 1 202 ? 10.877 1.080 -0.696 1.00 95.00 202 VAL A O 1
ATOM 1648 N N . ALA A 1 203 ? 9.318 2.676 -0.991 1.00 95.88 203 ALA A N 1
ATOM 1649 C CA . ALA A 1 203 ? 8.247 1.745 -1.328 1.00 95.88 203 ALA A CA 1
ATOM 1650 C C . ALA A 1 203 ? 8.563 0.958 -2.603 1.00 95.88 203 ALA A C 1
ATOM 1652 O O . ALA A 1 203 ? 8.519 -0.266 -2.569 1.00 95.88 203 ALA A O 1
ATOM 1653 N N . LEU A 1 204 ? 8.941 1.649 -3.681 1.00 95.81 204 LEU A N 1
ATOM 1654 C CA . LEU A 1 204 ? 9.307 1.026 -4.951 1.00 95.81 204 LEU A CA 1
ATOM 1655 C C . LEU A 1 204 ? 10.493 0.077 -4.813 1.00 95.81 204 LEU A C 1
ATOM 1657 O O . LEU A 1 204 ? 10.409 -1.040 -5.301 1.00 95.81 204 LEU A O 1
ATOM 1661 N N . LEU A 1 205 ? 11.548 0.478 -4.101 1.00 95.81 205 LEU A N 1
ATOM 1662 C CA . LEU A 1 205 ? 12.714 -0.377 -3.873 1.00 95.81 205 LEU A CA 1
ATOM 1663 C C . LEU A 1 205 ? 12.321 -1.696 -3.186 1.00 95.81 205 LEU A C 1
ATOM 1665 O O . LEU A 1 205 ? 12.665 -2.771 -3.661 1.00 95.81 205 LEU A O 1
ATOM 1669 N N . ASN A 1 206 ? 11.523 -1.622 -2.116 1.00 95.31 206 ASN A N 1
ATOM 1670 C CA . ASN A 1 206 ? 11.073 -2.819 -1.400 1.00 95.31 206 ASN A CA 1
ATOM 1671 C C . ASN A 1 206 ? 10.115 -3.678 -2.245 1.00 95.31 206 ASN A C 1
ATOM 1673 O O . ASN A 1 206 ? 10.159 -4.901 -2.148 1.00 95.31 206 ASN A O 1
ATOM 1677 N N . LEU A 1 207 ? 9.239 -3.058 -3.049 1.00 94.81 207 LEU A N 1
ATOM 1678 C CA . LEU A 1 207 ? 8.342 -3.762 -3.978 1.00 94.81 207 LEU A CA 1
ATOM 1679 C C . LEU A 1 207 ? 9.109 -4.439 -5.123 1.00 94.81 207 LEU A C 1
ATOM 1681 O O . LEU A 1 207 ? 8.703 -5.501 -5.586 1.00 94.81 207 LEU A O 1
ATOM 1685 N N . ALA A 1 208 ? 10.215 -3.841 -5.562 1.00 94.44 208 ALA A N 1
ATOM 1686 C CA . ALA A 1 208 ? 11.080 -4.391 -6.594 1.00 94.44 208 ALA A CA 1
ATOM 1687 C C . ALA A 1 208 ? 11.853 -5.620 -6.083 1.00 94.44 208 ALA A C 1
ATOM 1689 O O . ALA A 1 208 ? 11.910 -6.639 -6.771 1.00 94.44 208 ALA A O 1
ATOM 1690 N N . GLU A 1 209 ? 12.392 -5.539 -4.863 1.00 93.12 209 GLU A N 1
ATOM 1691 C CA . GLU A 1 209 ? 13.199 -6.595 -4.237 1.00 93.12 209 GLU A CA 1
ATOM 1692 C C . GLU A 1 209 ? 12.366 -7.794 -3.755 1.00 93.12 209 GLU A C 1
ATOM 1694 O O . GLU A 1 209 ? 12.856 -8.921 -3.776 1.00 93.12 209 GLU A O 1
ATOM 1699 N N . MET A 1 210 ? 11.109 -7.590 -3.346 1.00 90.44 210 MET A N 1
ATOM 1700 C CA . MET A 1 210 ? 10.265 -8.680 -2.843 1.00 90.44 210 MET A CA 1
ATOM 1701 C C . MET A 1 210 ? 9.870 -9.706 -3.919 1.00 90.44 210 MET A C 1
ATOM 1703 O O . MET A 1 210 ? 10.005 -9.477 -5.131 1.00 90.44 210 MET A O 1
ATOM 1707 N N . GLU A 1 211 ? 9.364 -10.848 -3.446 1.00 86.62 211 GLU A N 1
ATOM 1708 C CA . GLU A 1 211 ? 8.795 -11.893 -4.293 1.00 86.62 211 GLU A CA 1
ATOM 1709 C C . GLU A 1 211 ? 7.653 -11.342 -5.143 1.00 86.62 211 GLU A C 1
ATOM 1711 O O . GLU A 1 211 ? 6.818 -10.546 -4.696 1.00 86.62 211 GLU A O 1
ATOM 1716 N N . TYR A 1 212 ? 7.650 -11.749 -6.407 1.00 84.88 212 TYR A N 1
ATOM 1717 C CA . TYR A 1 212 ? 6.657 -11.284 -7.348 1.00 84.88 212 TYR A CA 1
ATOM 1718 C C . TYR A 1 212 ? 5.325 -11.997 -7.131 1.00 84.88 212 TYR A C 1
ATOM 1720 O O . TYR A 1 212 ? 5.204 -13.199 -7.343 1.00 84.88 212 TYR A O 1
ATOM 1728 N N . CYS A 1 213 ? 4.316 -11.210 -6.781 1.00 82.56 213 CYS A N 1
ATOM 1729 C CA . CYS A 1 213 ? 2.913 -11.554 -6.935 1.00 82.56 213 CYS A CA 1
ATOM 1730 C C . CYS A 1 213 ? 2.365 -10.677 -8.066 1.00 82.56 213 CYS A C 1
ATOM 1732 O O . CYS A 1 213 ? 2.740 -9.505 -8.160 1.00 82.56 213 CYS A O 1
ATOM 1734 N N . GLY A 1 214 ? 1.477 -11.202 -8.916 1.00 81.38 214 GLY A N 1
ATOM 1735 C CA . GLY A 1 214 ? 0.957 -10.451 -10.068 1.00 81.38 214 GLY A CA 1
ATOM 1736 C C . GLY A 1 214 ? 0.405 -9.069 -9.678 1.00 81.38 214 GLY A C 1
ATOM 1737 O O . GLY A 1 214 ? 0.644 -8.069 -10.354 1.00 81.38 214 GLY A O 1
ATOM 1738 N N . THR A 1 215 ? -0.250 -8.978 -8.516 1.00 87.94 215 THR A N 1
ATOM 1739 C CA . THR A 1 215 ? -0.800 -7.728 -7.961 1.00 87.94 215 THR A CA 1
ATOM 1740 C C . THR A 1 215 ? 0.250 -6.682 -7.563 1.00 87.94 215 THR A C 1
ATOM 1742 O O . THR A 1 215 ? -0.056 -5.487 -7.557 1.00 87.94 215 THR A O 1
ATOM 1745 N N . THR A 1 216 ? 1.501 -7.076 -7.302 1.00 91.81 216 THR A N 1
ATOM 1746 C CA . THR A 1 216 ? 2.605 -6.154 -6.981 1.00 91.81 216 THR A CA 1
ATOM 1747 C C . THR A 1 216 ? 2.868 -5.178 -8.133 1.00 91.81 216 THR A C 1
ATOM 1749 O O . THR A 1 216 ? 3.135 -3.998 -7.886 1.00 91.81 216 THR A O 1
ATOM 1752 N N . SER A 1 217 ? 2.701 -5.619 -9.389 1.00 92.38 217 SER A N 1
ATOM 1753 C CA . SER A 1 217 ? 2.800 -4.759 -10.578 1.00 92.38 217 SER A CA 1
ATOM 1754 C C . SER A 1 217 ? 1.816 -3.590 -10.549 1.00 92.38 217 SER A C 1
ATOM 1756 O O . SER A 1 217 ? 2.158 -2.507 -11.023 1.00 92.38 217 SER A O 1
ATOM 1758 N N . TYR A 1 218 ? 0.630 -3.769 -9.955 1.00 92.75 218 TYR A N 1
ATOM 1759 C CA . TYR A 1 218 ? -0.359 -2.698 -9.827 1.00 92.75 218 TYR A CA 1
ATOM 1760 C C . TYR A 1 218 ? 0.196 -1.553 -8.973 1.00 92.75 218 TYR A C 1
ATOM 1762 O O . TYR A 1 218 ? 0.180 -0.395 -9.383 1.00 92.75 218 TYR A O 1
ATOM 1770 N N . PHE A 1 219 ? 0.780 -1.878 -7.816 1.00 95.31 219 PHE A N 1
ATOM 1771 C CA . PHE A 1 219 ? 1.374 -0.882 -6.924 1.00 95.31 219 PHE A CA 1
ATOM 1772 C C . PHE A 1 219 ? 2.625 -0.231 -7.514 1.00 95.31 219 PHE A C 1
ATOM 1774 O O . PHE A 1 219 ? 2.797 0.981 -7.373 1.00 95.31 219 PHE A O 1
ATOM 1781 N N . ILE A 1 220 ? 3.480 -1.007 -8.193 1.00 95.62 220 ILE A N 1
ATOM 1782 C CA . ILE A 1 220 ? 4.655 -0.473 -8.894 1.00 95.62 220 ILE A CA 1
ATOM 1783 C C . ILE A 1 220 ? 4.207 0.538 -9.954 1.00 95.62 220 ILE A C 1
ATOM 1785 O O . ILE A 1 220 ? 4.676 1.675 -9.935 1.00 95.62 220 ILE A O 1
ATOM 1789 N N . LYS A 1 221 ? 3.246 0.173 -10.812 1.00 95.31 221 LYS A N 1
ATOM 1790 C CA . LYS A 1 221 ? 2.677 1.073 -11.824 1.00 95.31 221 LYS A CA 1
ATOM 1791 C C . LYS A 1 221 ? 2.145 2.361 -11.192 1.00 95.31 221 LYS A C 1
ATOM 1793 O O . LYS A 1 221 ? 2.599 3.440 -11.562 1.00 95.31 221 LYS A O 1
ATOM 1798 N N . THR A 1 222 ? 1.263 2.265 -10.193 1.00 95.38 222 THR A N 1
ATOM 1799 C CA . THR A 1 222 ? 0.660 3.441 -9.540 1.00 95.38 222 THR A CA 1
ATOM 1800 C C . THR A 1 222 ? 1.703 4.375 -8.915 1.00 95.38 222 THR A C 1
ATOM 1802 O O . THR A 1 222 ? 1.543 5.596 -8.931 1.00 95.38 222 THR A O 1
ATOM 1805 N N . LEU A 1 223 ? 2.785 3.832 -8.349 1.00 95.50 223 LEU A N 1
ATOM 1806 C CA . LEU A 1 223 ? 3.867 4.644 -7.786 1.00 95.50 223 LEU A CA 1
ATOM 1807 C C . LEU A 1 223 ? 4.736 5.295 -8.874 1.00 95.50 223 LEU A C 1
ATOM 1809 O O . LEU A 1 223 ? 5.171 6.432 -8.690 1.00 95.50 223 LEU A O 1
ATOM 1813 N N . LEU A 1 224 ? 4.957 4.629 -10.011 1.00 95.75 224 LEU A N 1
ATOM 1814 C CA . LEU A 1 224 ? 5.663 5.203 -11.164 1.00 95.75 224 LEU A CA 1
ATOM 1815 C C . LEU A 1 224 ? 4.848 6.315 -11.843 1.00 95.75 224 LEU A C 1
ATOM 1817 O O . LEU A 1 224 ? 5.409 7.335 -12.250 1.00 95.75 224 LEU A O 1
ATOM 1821 N N . GLU A 1 225 ? 3.520 6.186 -11.882 1.00 95.50 225 GLU A N 1
ATOM 1822 C CA . GLU A 1 225 ? 2.597 7.208 -12.402 1.00 95.50 225 GLU A CA 1
ATOM 1823 C C . GLU A 1 225 ? 2.641 8.526 -11.613 1.00 95.50 225 GLU A C 1
ATOM 1825 O O . GLU A 1 225 ? 2.236 9.571 -12.129 1.00 95.50 225 GLU A O 1
ATOM 1830 N N . LYS A 1 226 ? 3.211 8.528 -10.399 1.00 93.31 226 LYS A N 1
ATOM 1831 C CA . LYS A 1 226 ? 3.499 9.762 -9.648 1.00 93.31 226 LYS A CA 1
ATOM 1832 C C . LYS A 1 226 ? 4.599 10.619 -10.269 1.00 93.31 226 LYS A C 1
ATOM 1834 O O . LYS A 1 226 ? 4.731 11.782 -9.897 1.00 93.31 226 LYS A O 1
ATOM 1839 N N . LYS A 1 227 ? 5.383 10.070 -11.204 1.00 93.56 227 LYS A N 1
ATOM 1840 C CA . LYS A 1 227 ? 6.399 10.780 -12.002 1.00 93.56 227 LYS A CA 1
ATOM 1841 C C . LYS A 1 227 ? 7.484 11.491 -11.181 1.00 93.56 227 LYS A C 1
ATOM 1843 O O . LYS A 1 227 ? 8.123 12.416 -11.694 1.00 93.56 227 LYS A O 1
ATOM 1848 N N . TYR A 1 228 ? 7.730 11.051 -9.946 1.00 94.31 228 TYR A N 1
ATOM 1849 C CA . TYR A 1 228 ? 8.784 11.612 -9.100 1.00 94.31 228 TYR A CA 1
ATOM 1850 C C . TYR A 1 228 ? 10.182 11.362 -9.677 1.00 94.31 228 TYR A C 1
ATOM 1852 O O . TYR A 1 228 ? 10.410 10.400 -10.412 1.00 94.31 228 TYR A O 1
ATOM 1860 N N . CYS A 1 229 ? 11.134 12.221 -9.316 1.00 91.31 229 CYS A N 1
ATOM 1861 C CA . CYS A 1 229 ? 12.547 11.974 -9.579 1.00 91.31 229 CYS A CA 1
ATOM 1862 C C . CYS A 1 229 ? 13.036 10.859 -8.647 1.00 91.31 229 CYS A C 1
ATOM 1864 O O . CYS A 1 229 ? 12.857 10.946 -7.433 1.00 91.31 229 CYS A O 1
ATOM 1866 N N . MET A 1 230 ? 13.629 9.805 -9.203 1.00 91.19 230 MET A N 1
ATOM 1867 C CA . MET A 1 230 ? 14.064 8.639 -8.431 1.00 91.19 230 MET A CA 1
ATOM 1868 C C . MET A 1 230 ? 15.594 8.605 -8.340 1.00 91.19 230 MET A C 1
ATOM 1870 O O . MET A 1 230 ? 16.261 8.926 -9.321 1.00 91.19 230 MET A O 1
ATOM 1874 N N . PRO A 1 231 ? 16.172 8.201 -7.196 1.00 94.81 231 PRO A N 1
ATOM 1875 C CA . PRO A 1 231 ? 17.596 7.895 -7.108 1.00 94.81 231 PRO A CA 1
ATOM 1876 C C . PRO A 1 231 ? 17.967 6.722 -8.021 1.00 94.81 231 PRO A C 1
ATOM 1878 O O . PRO A 1 231 ? 17.193 5.770 -8.126 1.00 94.81 231 PRO A O 1
ATOM 1881 N N . TYR A 1 232 ? 19.179 6.735 -8.583 1.00 94.00 232 TYR A N 1
ATOM 1882 C CA . TYR A 1 232 ? 19.648 5.678 -9.489 1.00 94.00 232 TYR A CA 1
ATOM 1883 C C . TYR A 1 232 ? 19.541 4.278 -8.894 1.00 94.00 232 TYR A C 1
ATOM 1885 O O . TYR A 1 232 ? 18.980 3.407 -9.536 1.00 94.00 232 TYR A O 1
ATOM 1893 N N . ARG A 1 233 ? 19.885 4.101 -7.611 1.00 94.62 233 ARG A N 1
ATOM 1894 C CA . ARG A 1 233 ? 19.719 2.815 -6.913 1.00 94.62 233 ARG A CA 1
ATOM 1895 C C . ARG A 1 233 ? 18.303 2.229 -7.028 1.00 94.62 233 ARG A C 1
ATOM 1897 O O . ARG A 1 233 ? 18.143 1.015 -7.052 1.00 94.62 233 ARG A O 1
ATOM 1904 N N . VAL A 1 234 ? 17.269 3.074 -7.050 1.00 95.81 234 VAL A N 1
ATOM 1905 C CA . VAL A 1 234 ? 15.876 2.621 -7.200 1.00 95.81 234 VAL A CA 1
ATOM 1906 C C . VAL A 1 234 ? 15.589 2.228 -8.646 1.00 95.81 234 VAL A C 1
ATOM 1908 O O . VAL A 1 234 ? 14.886 1.249 -8.871 1.00 95.81 234 VAL A O 1
ATOM 1911 N N . LEU A 1 235 ? 16.135 2.963 -9.618 1.00 95.19 235 LEU A N 1
ATOM 1912 C CA . LEU A 1 235 ? 16.021 2.620 -11.036 1.00 95.19 235 LEU A CA 1
ATOM 1913 C C . LEU A 1 235 ? 16.730 1.298 -11.334 1.00 95.19 235 LEU A C 1
ATOM 1915 O O . LEU A 1 235 ? 16.110 0.418 -11.916 1.00 95.19 235 LEU A O 1
ATOM 1919 N N . ASP A 1 236 ? 17.956 1.125 -10.845 1.00 94.88 236 ASP A N 1
ATOM 1920 C CA . ASP A 1 236 ? 18.745 -0.098 -11.011 1.00 94.88 236 ASP A CA 1
ATOM 1921 C C . ASP A 1 236 ? 17.998 -1.307 -10.417 1.00 94.88 236 ASP A C 1
ATOM 1923 O O . ASP A 1 236 ? 17.890 -2.360 -11.044 1.00 94.88 236 ASP A O 1
ATOM 1927 N N . ALA A 1 237 ? 17.383 -1.141 -9.239 1.00 96.38 237 ALA A N 1
ATOM 1928 C CA . ALA A 1 237 ? 16.554 -2.179 -8.628 1.00 96.38 237 ALA A CA 1
ATOM 1929 C C . ALA A 1 237 ? 15.282 -2.493 -9.437 1.00 96.38 237 ALA A C 1
ATOM 1931 O O . ALA A 1 237 ? 14.855 -3.646 -9.482 1.00 96.38 237 ALA A O 1
ATOM 1932 N N . LEU A 1 238 ? 14.670 -1.498 -10.087 1.00 96.06 238 LEU A N 1
ATOM 1933 C CA . LEU A 1 238 ? 13.519 -1.710 -10.970 1.00 96.06 238 LEU A CA 1
ATOM 1934 C C . LEU A 1 238 ? 13.923 -2.419 -12.267 1.00 96.06 238 LEU A C 1
ATOM 1936 O O . LEU A 1 238 ? 13.219 -3.333 -12.693 1.00 96.06 238 LEU A O 1
ATOM 1940 N N . VAL A 1 239 ? 15.059 -2.052 -12.867 1.00 96.00 239 VAL A N 1
ATOM 1941 C CA . VAL A 1 239 ? 15.621 -2.777 -14.016 1.00 96.00 239 VAL A CA 1
ATOM 1942 C C . VAL A 1 239 ? 15.857 -4.233 -13.630 1.00 96.00 239 VAL A C 1
ATOM 1944 O O . VAL A 1 239 ? 15.329 -5.130 -14.289 1.00 96.00 239 VAL A O 1
ATOM 1947 N N . ALA A 1 240 ? 16.550 -4.471 -12.513 1.00 95.44 240 ALA A N 1
ATOM 1948 C CA . ALA A 1 240 ? 16.787 -5.810 -11.991 1.00 95.44 240 ALA A CA 1
ATOM 1949 C C . ALA A 1 240 ? 15.471 -6.569 -11.766 1.00 95.44 240 ALA A C 1
ATOM 1951 O O . ALA A 1 240 ? 15.356 -7.713 -12.194 1.00 95.44 240 ALA A O 1
ATOM 1952 N N . HIS A 1 241 ? 14.454 -5.928 -11.177 1.00 95.44 241 HIS A N 1
ATOM 1953 C CA . HIS A 1 241 ? 13.131 -6.519 -10.976 1.00 95.44 241 HIS A CA 1
ATOM 1954 C C . HIS A 1 241 ? 12.507 -7.027 -12.278 1.00 95.44 241 HIS A C 1
ATOM 1956 O O . HIS A 1 241 ? 12.052 -8.170 -12.312 1.00 95.44 241 HIS A O 1
ATOM 1962 N N . PHE A 1 242 ? 12.489 -6.209 -13.335 1.00 95.50 242 PHE A N 1
ATOM 1963 C CA . PHE A 1 242 ? 11.930 -6.599 -14.633 1.00 95.50 242 PHE A CA 1
ATOM 1964 C C . PHE A 1 242 ? 12.764 -7.678 -15.332 1.00 95.50 242 PHE A C 1
ATOM 1966 O O . PHE A 1 242 ? 12.196 -8.556 -15.981 1.00 95.50 242 PHE A O 1
ATOM 1973 N N . MET A 1 243 ? 14.089 -7.662 -15.168 1.00 94.94 243 MET A N 1
ATOM 1974 C CA . MET A 1 243 ? 14.970 -8.673 -15.759 1.00 94.94 243 MET A CA 1
ATOM 1975 C C . MET A 1 243 ? 14.798 -10.071 -15.161 1.00 94.94 243 MET A C 1
ATOM 1977 O O . MET A 1 243 ? 15.100 -11.053 -15.833 1.00 94.94 243 MET A O 1
ATOM 1981 N N . ARG A 1 244 ? 14.221 -10.203 -13.958 1.00 92.62 244 ARG A N 1
ATOM 1982 C CA . ARG A 1 244 ? 13.885 -11.519 -13.375 1.00 92.62 244 ARG A CA 1
ATOM 1983 C C . ARG A 1 244 ? 12.923 -12.339 -14.239 1.00 92.62 244 ARG A C 1
ATOM 1985 O O . ARG A 1 244 ? 12.874 -13.552 -14.093 1.00 92.62 244 ARG A O 1
ATOM 1992 N N . PHE A 1 245 ? 12.169 -11.693 -15.130 1.00 93.06 245 PHE A N 1
ATOM 1993 C CA . PHE A 1 245 ? 11.143 -12.339 -15.955 1.00 93.06 245 PHE A CA 1
ATOM 1994 C C . PHE A 1 245 ? 11.620 -12.696 -17.371 1.00 93.06 245 PHE A C 1
ATOM 1996 O O . PHE A 1 245 ? 10.811 -13.098 -18.203 1.00 93.06 245 PHE A O 1
ATOM 2003 N N . VAL A 1 246 ? 12.919 -12.562 -17.669 1.00 91.62 246 VAL A N 1
ATOM 2004 C CA . VAL A 1 246 ? 13.486 -12.924 -18.984 1.00 91.62 246 VAL A CA 1
ATOM 2005 C C . VAL A 1 246 ? 13.336 -14.422 -19.278 1.00 91.62 246 VAL A C 1
ATOM 2007 O O . VAL A 1 246 ? 13.077 -14.797 -20.423 1.00 91.62 246 VAL A O 1
ATOM 2010 N N . ASP A 1 247 ? 13.483 -15.269 -18.260 1.00 88.00 247 ASP A N 1
ATOM 2011 C CA . ASP A 1 247 ? 13.372 -16.733 -18.355 1.00 88.00 247 ASP A CA 1
ATOM 2012 C C . ASP A 1 247 ? 12.057 -17.276 -17.762 1.00 88.00 247 ASP A C 1
ATOM 2014 O O . ASP A 1 247 ? 11.874 -18.487 -17.654 1.00 88.00 247 ASP A O 1
ATOM 2018 N N . GLU A 1 248 ? 11.128 -16.401 -17.364 1.00 87.88 248 GLU A N 1
ATOM 2019 C CA . GLU A 1 248 ? 9.835 -16.825 -16.819 1.00 87.88 248 GLU A CA 1
ATOM 2020 C C . GLU A 1 248 ? 8.996 -17.484 -17.925 1.00 87.88 248 GLU A C 1
ATOM 2022 O O . GLU A 1 248 ? 8.821 -16.927 -19.007 1.00 87.88 248 GLU A O 1
ATOM 2027 N N . ILE A 1 249 ? 8.483 -18.685 -17.650 1.00 85.62 249 ILE A N 1
ATOM 2028 C CA . ILE A 1 249 ? 7.714 -19.485 -18.620 1.00 85.62 249 ILE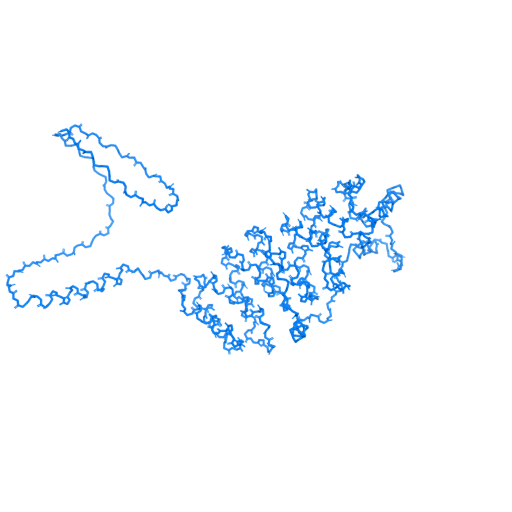 A CA 1
ATOM 2029 C C . ILE A 1 249 ? 6.250 -19.030 -18.649 1.00 85.62 249 ILE A C 1
ATOM 2031 O O . ILE A 1 249 ? 5.565 -19.155 -19.664 1.00 85.62 249 ILE A O 1
ATOM 2035 N N . ARG A 1 250 ? 5.754 -18.505 -17.523 1.00 87.38 250 ARG A N 1
ATOM 2036 C CA . ARG A 1 250 ? 4.379 -18.020 -17.401 1.00 87.38 250 ARG A CA 1
ATOM 2037 C C . ARG A 1 250 ? 4.154 -16.780 -18.263 1.00 87.38 250 ARG A C 1
ATOM 2039 O O . ARG A 1 250 ? 5.041 -15.948 -18.440 1.00 87.38 250 ARG A O 1
ATOM 2046 N N . VAL A 1 251 ? 2.924 -16.645 -18.753 1.00 86.50 251 VAL A N 1
ATOM 2047 C CA . VAL A 1 251 ? 2.474 -15.439 -19.454 1.00 86.50 251 VAL A CA 1
ATOM 2048 C C . VAL A 1 251 ? 2.353 -14.303 -18.443 1.00 86.50 251 VAL A C 1
ATOM 2050 O O . VAL A 1 251 ? 1.650 -14.428 -17.439 1.00 86.50 251 VAL A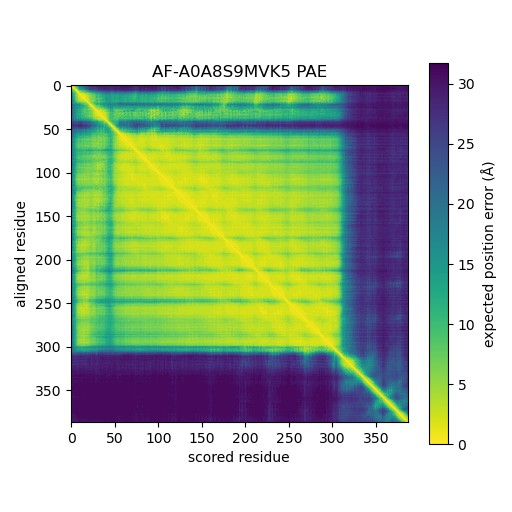 O 1
ATOM 2053 N N . MET A 1 252 ? 3.039 -13.192 -18.704 1.00 90.88 252 MET A N 1
ATOM 2054 C CA . MET A 1 252 ? 2.984 -12.033 -17.821 1.00 90.88 252 MET A CA 1
ATOM 2055 C C . MET A 1 252 ? 1.658 -11.269 -17.982 1.00 90.88 252 MET A C 1
ATOM 2057 O O . MET A 1 252 ? 1.219 -11.030 -19.109 1.00 90.88 252 MET A O 1
ATOM 2061 N N . PRO A 1 253 ? 1.018 -10.834 -16.880 1.00 91.12 253 PRO A N 1
ATOM 2062 C CA . PRO A 1 253 ? -0.215 -10.055 -16.952 1.00 91.12 253 PRO A CA 1
ATOM 2063 C C . PRO A 1 253 ? -0.038 -8.721 -17.688 1.00 91.12 253 PRO A C 1
ATOM 2065 O O . PRO A 1 253 ? 1.016 -8.084 -17.610 1.00 91.12 253 PRO A O 1
ATOM 2068 N N . VAL A 1 254 ? -1.110 -8.213 -18.305 1.00 91.56 254 VAL A N 1
ATOM 2069 C CA . VAL A 1 254 ? -1.103 -6.917 -19.018 1.00 91.56 254 VAL A CA 1
ATOM 2070 C C . VAL A 1 254 ? -0.594 -5.779 -18.126 1.00 91.56 254 VAL A C 1
ATOM 2072 O O . VAL A 1 254 ? 0.177 -4.928 -18.575 1.00 91.56 254 VAL A O 1
ATOM 2075 N N . ILE A 1 255 ? -0.953 -5.785 -16.836 1.00 91.88 255 ILE A N 1
ATOM 2076 C CA . ILE A 1 255 ? -0.512 -4.767 -15.871 1.00 91.88 255 ILE A CA 1
ATOM 2077 C C . ILE A 1 255 ? 1.014 -4.730 -15.699 1.00 91.88 255 ILE A C 1
ATOM 2079 O O . ILE A 1 255 ? 1.568 -3.663 -15.445 1.00 91.88 255 ILE A O 1
ATOM 2083 N N . TRP A 1 256 ? 1.705 -5.863 -15.866 1.00 94.94 256 TRP A N 1
ATOM 2084 C CA . TRP A 1 256 ? 3.164 -5.929 -15.797 1.00 94.94 256 TRP A CA 1
ATOM 2085 C C . TRP A 1 256 ? 3.799 -5.243 -17.013 1.00 94.94 256 TRP A C 1
ATOM 2087 O O . TRP A 1 256 ? 4.709 -4.424 -16.867 1.00 94.94 256 TRP A O 1
ATOM 2097 N N . HIS A 1 257 ? 3.254 -5.476 -18.211 1.00 94.62 257 HIS A N 1
ATOM 2098 C CA . HIS A 1 257 ? 3.689 -4.765 -19.415 1.00 94.62 257 HIS A CA 1
ATOM 2099 C C . HIS A 1 257 ? 3.401 -3.263 -19.310 1.00 94.62 257 HIS A C 1
ATOM 2101 O O . HIS A 1 257 ? 4.245 -2.444 -19.669 1.00 94.62 257 HIS A O 1
ATOM 2107 N N . GLN A 1 258 ? 2.241 -2.886 -18.767 1.00 94.94 258 GLN A N 1
ATOM 2108 C CA . GLN A 1 258 ? 1.909 -1.484 -18.511 1.00 94.94 258 GLN A CA 1
ATOM 2109 C C . GLN A 1 258 ? 2.858 -0.849 -17.489 1.00 94.94 258 GLN A C 1
ATOM 2111 O O . GLN A 1 258 ? 3.290 0.281 -17.699 1.00 94.94 258 GLN A O 1
ATOM 2116 N N . SER A 1 259 ? 3.231 -1.558 -16.416 1.00 95.75 259 SER A N 1
ATOM 2117 C CA . SER A 1 259 ? 4.174 -1.029 -15.427 1.00 95.75 259 SER A CA 1
ATOM 2118 C C . SER A 1 259 ? 5.561 -0.806 -16.034 1.00 95.75 259 SER A C 1
ATOM 2120 O O . SER A 1 259 ? 6.193 0.213 -15.749 1.00 95.75 259 SER A O 1
ATOM 2122 N N . LEU A 1 260 ? 6.014 -1.714 -16.909 1.00 96.50 260 LEU A N 1
ATOM 2123 C CA . LEU A 1 260 ? 7.255 -1.547 -17.669 1.00 96.50 260 LEU A CA 1
ATOM 2124 C C . LEU A 1 260 ? 7.170 -0.359 -18.640 1.00 96.50 260 LEU A C 1
ATOM 2126 O O . LEU A 1 260 ? 8.097 0.447 -18.707 1.00 96.50 260 LEU A O 1
ATOM 2130 N N . LEU A 1 261 ? 6.049 -0.196 -19.347 1.00 96.44 261 LEU A N 1
ATOM 2131 C CA . LEU A 1 261 ? 5.835 0.951 -20.230 1.00 96.44 261 LEU A CA 1
ATOM 2132 C C . LEU A 1 261 ? 5.898 2.275 -19.464 1.00 96.44 261 LEU A C 1
ATOM 2134 O O . LEU A 1 261 ? 6.617 3.179 -19.882 1.00 96.44 261 LEU A O 1
ATOM 2138 N N . THR A 1 262 ? 5.209 2.388 -18.325 1.00 96.38 262 THR A N 1
ATOM 2139 C CA . THR A 1 262 ? 5.250 3.598 -17.491 1.00 96.38 262 THR A CA 1
ATOM 2140 C C . THR A 1 262 ? 6.669 3.900 -17.005 1.00 96.38 262 THR A C 1
ATOM 2142 O O . THR A 1 262 ? 7.087 5.061 -17.005 1.00 96.38 262 THR A O 1
ATOM 2145 N N . PHE A 1 263 ? 7.427 2.867 -16.622 1.00 96.62 263 PHE A N 1
ATOM 2146 C CA . PHE A 1 263 ? 8.827 3.008 -16.232 1.00 96.62 263 PHE A CA 1
ATOM 2147 C C . PHE A 1 263 ? 9.672 3.585 -17.375 1.00 96.62 263 PHE A C 1
ATOM 2149 O O . PHE A 1 263 ? 10.320 4.618 -17.204 1.00 96.62 263 PHE A O 1
ATOM 2156 N N . VAL A 1 264 ? 9.611 2.974 -18.560 1.00 95.88 264 VAL A N 1
ATOM 2157 C CA . VAL A 1 264 ? 10.383 3.411 -19.730 1.00 95.88 264 VAL A CA 1
ATOM 2158 C C . VAL A 1 264 ? 9.977 4.819 -20.162 1.00 95.88 264 VAL A C 1
ATOM 2160 O O . VAL A 1 264 ? 10.840 5.682 -20.297 1.00 95.88 264 VAL A O 1
ATOM 2163 N N . GLN A 1 265 ? 8.682 5.110 -20.295 1.00 94.75 265 GLN A N 1
ATOM 2164 C CA . GLN A 1 265 ? 8.198 6.440 -20.686 1.00 94.75 265 GLN A CA 1
ATOM 2165 C C . GLN A 1 265 ? 8.765 7.554 -19.801 1.00 94.75 265 GLN A C 1
ATOM 2167 O O . GLN A 1 265 ? 9.104 8.634 -20.291 1.00 94.75 265 GLN A O 1
ATOM 2172 N N . ARG A 1 266 ? 8.875 7.303 -18.490 1.00 94.06 266 ARG A N 1
ATOM 2173 C CA . ARG A 1 266 ? 9.324 8.314 -17.533 1.00 94.06 266 ARG A CA 1
ATOM 2174 C C . ARG A 1 266 ? 10.841 8.392 -17.388 1.00 94.06 266 ARG A C 1
ATOM 2176 O O . ARG A 1 266 ? 11.350 9.504 -17.220 1.00 94.06 266 ARG A O 1
ATOM 2183 N N . TYR A 1 267 ? 11.525 7.249 -17.409 1.00 94.38 267 TYR A N 1
ATOM 2184 C CA . TYR A 1 267 ? 12.930 7.119 -17.009 1.00 94.38 267 TYR A CA 1
ATOM 2185 C C . TYR A 1 267 ? 13.869 6.701 -18.149 1.00 94.38 267 TYR A C 1
ATOM 2187 O O . TYR A 1 267 ? 15.044 6.482 -17.892 1.00 94.38 267 TYR A O 1
ATOM 2195 N N . LYS A 1 268 ? 13.415 6.659 -19.411 1.00 92.25 268 LYS A N 1
ATOM 2196 C CA . LYS A 1 268 ? 14.234 6.292 -20.588 1.00 92.25 268 LYS A CA 1
ATOM 2197 C C . LYS A 1 268 ? 15.583 7.011 -20.720 1.00 92.25 268 LYS A C 1
ATOM 2199 O O . LYS A 1 268 ? 16.528 6.425 -21.235 1.00 92.25 268 LYS A O 1
ATOM 2204 N N . TYR A 1 269 ? 15.678 8.256 -20.249 1.00 91.06 269 TYR A N 1
ATOM 2205 C CA . TYR A 1 269 ? 16.913 9.054 -20.280 1.00 91.06 269 TYR A CA 1
ATOM 2206 C C . TYR A 1 269 ? 17.884 8.747 -19.131 1.00 91.06 269 TYR A C 1
ATOM 2208 O O . TYR A 1 269 ? 19.042 9.146 -19.186 1.00 91.06 269 TYR A O 1
ATOM 2216 N N . GLU A 1 270 ? 17.410 8.049 -18.101 1.00 91.31 270 GLU A N 1
ATOM 2217 C CA . GLU A 1 270 ? 18.166 7.685 -16.900 1.00 91.31 270 GLU A CA 1
ATOM 2218 C C . GLU A 1 270 ? 18.670 6.228 -16.953 1.00 91.31 270 GLU A C 1
ATOM 2220 O O . GLU A 1 270 ? 19.309 5.763 -16.010 1.00 91.31 270 GLU A O 1
ATOM 2225 N N . LEU A 1 271 ? 18.390 5.505 -18.044 1.00 91.94 271 LEU A N 1
ATOM 2226 C CA . LEU A 1 271 ? 18.801 4.113 -18.256 1.00 91.94 271 LEU A CA 1
ATOM 2227 C C . LEU A 1 271 ? 20.167 4.023 -18.934 1.00 91.94 271 LEU A C 1
ATOM 2229 O O . LEU A 1 271 ? 20.458 4.792 -19.858 1.00 91.94 271 LEU A O 1
ATOM 2233 N N . LEU A 1 272 ? 20.981 3.054 -18.514 1.00 92.50 272 LEU A N 1
ATOM 2234 C CA . LEU A 1 272 ? 22.238 2.736 -19.187 1.00 92.50 272 LEU A CA 1
ATOM 2235 C C . LEU A 1 272 ? 21.964 2.072 -20.542 1.00 92.50 272 LEU A C 1
ATOM 2237 O O . LEU A 1 272 ? 20.885 1.531 -20.790 1.00 92.50 272 LEU A O 1
ATOM 2241 N N . LYS A 1 273 ? 22.963 2.096 -21.428 1.00 91.00 273 LYS A N 1
ATOM 2242 C CA . LYS A 1 273 ? 22.877 1.420 -22.730 1.00 91.00 273 LYS A CA 1
ATOM 2243 C C . LYS A 1 273 ? 22.615 -0.083 -22.561 1.00 91.00 273 LYS A C 1
ATOM 2245 O O . LYS A 1 273 ? 21.714 -0.622 -23.198 1.00 91.00 273 LYS A O 1
ATOM 2250 N N . GLU A 1 274 ? 23.338 -0.708 -21.635 1.00 92.75 274 GLU A N 1
ATOM 2251 C CA . GLU A 1 274 ? 23.201 -2.121 -21.261 1.00 92.75 274 GLU A CA 1
ATOM 2252 C C . GLU A 1 274 ? 21.767 -2.450 -20.818 1.00 92.75 274 GLU A C 1
ATOM 2254 O O . GLU A 1 274 ? 21.164 -3.397 -21.316 1.00 92.75 274 GLU A O 1
ATOM 2259 N N . ASP A 1 275 ? 21.159 -1.614 -19.968 1.00 93.06 275 ASP A N 1
ATOM 2260 C CA . ASP A 1 275 ? 19.777 -1.808 -19.505 1.00 93.06 275 ASP A CA 1
ATOM 2261 C C . ASP A 1 275 ? 18.775 -1.813 -20.665 1.00 93.06 275 ASP A C 1
ATOM 2263 O O . ASP A 1 275 ? 17.832 -2.606 -20.686 1.00 93.06 275 ASP A O 1
ATOM 2267 N N . LYS A 1 276 ? 18.968 -0.939 -21.660 1.00 92.69 276 LYS A N 1
ATOM 2268 C CA . LYS A 1 276 ? 18.089 -0.886 -22.836 1.00 92.69 276 LYS A CA 1
ATOM 2269 C C . LYS A 1 276 ? 18.245 -2.116 -23.720 1.00 92.69 276 LYS A C 1
ATOM 2271 O O . LYS A 1 276 ? 17.242 -2.622 -24.222 1.00 92.69 276 LYS A O 1
ATOM 2276 N N . GLU A 1 277 ? 19.465 -2.612 -23.898 1.00 92.88 277 GLU A N 1
ATOM 2277 C CA . GLU A 1 277 ? 19.734 -3.861 -24.619 1.00 92.88 277 GLU A CA 1
ATOM 2278 C C . GLU A 1 277 ? 19.110 -5.066 -23.891 1.00 92.88 277 GLU A C 1
ATOM 2280 O O . GLU A 1 277 ? 18.462 -5.918 -24.516 1.00 92.88 277 GLU A O 1
ATOM 2285 N N . HIS A 1 278 ? 19.190 -5.089 -22.557 1.00 93.88 278 HIS A N 1
ATOM 2286 C CA . HIS A 1 278 ? 18.508 -6.076 -21.724 1.00 93.88 278 HIS A CA 1
ATOM 2287 C C . HIS A 1 278 ? 16.981 -6.005 -21.888 1.00 93.88 278 HIS A C 1
ATOM 2289 O O . HIS A 1 278 ? 16.339 -7.032 -22.124 1.00 93.88 278 HIS A O 1
ATOM 2295 N N . PHE A 1 279 ? 16.382 -4.807 -21.879 1.00 95.06 279 PHE A N 1
ATOM 2296 C CA . PHE A 1 279 ? 14.947 -4.643 -22.138 1.00 95.06 279 PHE A CA 1
ATOM 2297 C C . PHE A 1 279 ? 14.533 -5.107 -23.535 1.00 95.06 279 PHE A C 1
ATOM 2299 O O . PHE A 1 279 ? 13.489 -5.741 -23.678 1.00 95.06 279 PHE A O 1
ATOM 2306 N N . GLN A 1 280 ? 15.337 -4.854 -24.568 1.00 92.94 280 GLN A N 1
ATOM 2307 C CA . GLN A 1 280 ? 15.052 -5.375 -25.908 1.00 92.94 280 GLN A CA 1
ATOM 2308 C C . GLN A 1 280 ? 15.045 -6.907 -25.931 1.00 92.94 280 GLN A C 1
ATOM 2310 O O . GLN A 1 280 ? 14.211 -7.509 -26.608 1.00 92.94 280 GLN A O 1
ATOM 2315 N N . THR A 1 281 ? 15.942 -7.546 -25.178 1.00 93.25 281 THR A N 1
ATOM 2316 C CA . THR A 1 281 ? 15.982 -9.007 -25.041 1.00 93.25 281 THR A CA 1
ATOM 2317 C C . THR A 1 281 ? 14.765 -9.531 -24.278 1.00 93.25 281 THR A C 1
ATOM 2319 O O . THR A 1 281 ? 14.106 -10.459 -24.751 1.00 93.25 281 THR A O 1
ATOM 2322 N N . LEU A 1 282 ? 14.396 -8.886 -23.167 1.00 94.31 282 LEU A N 1
ATOM 2323 C CA . LEU A 1 282 ? 13.187 -9.196 -22.399 1.00 94.31 282 LEU A CA 1
ATOM 2324 C C . LEU A 1 282 ? 11.931 -9.128 -23.279 1.00 94.31 282 LEU A C 1
ATOM 2326 O O . LEU A 1 282 ? 11.150 -10.073 -23.314 1.00 94.31 282 LEU A O 1
ATOM 2330 N N . LEU A 1 283 ? 11.767 -8.053 -24.054 1.00 93.44 283 LEU A N 1
ATOM 2331 C CA . LEU A 1 283 ? 10.597 -7.819 -24.911 1.00 93.44 283 LEU A CA 1
ATOM 2332 C C . LEU A 1 283 ? 10.533 -8.731 -26.145 1.00 93.44 283 LEU A C 1
ATOM 2334 O O . LEU A 1 283 ? 9.498 -8.791 -26.810 1.00 93.44 283 LEU A O 1
ATOM 2338 N N . LYS A 1 284 ? 11.615 -9.436 -26.494 1.00 91.56 284 LYS A N 1
ATOM 2339 C CA . LYS A 1 284 ? 11.569 -10.501 -27.511 1.00 91.56 284 LYS A CA 1
ATOM 2340 C C . LYS A 1 284 ? 10.924 -11.769 -26.960 1.00 91.56 284 LYS A C 1
ATOM 2342 O O . LYS A 1 284 ? 10.242 -12.455 -27.715 1.00 91.56 284 LYS A O 1
ATOM 2347 N N . ARG A 1 285 ? 11.134 -12.054 -25.673 1.00 90.69 285 ARG A N 1
ATOM 2348 C CA . ARG A 1 285 ? 10.622 -13.249 -24.993 1.00 90.69 285 ARG A CA 1
ATOM 2349 C C . ARG A 1 285 ? 9.228 -13.024 -24.415 1.00 90.69 285 ARG A C 1
ATOM 2351 O O . ARG A 1 285 ? 8.316 -13.781 -24.713 1.00 90.69 285 ARG A O 1
ATOM 2358 N N . GLN A 1 286 ? 9.052 -11.940 -23.664 1.00 91.19 286 GLN A N 1
ATOM 2359 C CA . GLN A 1 286 ? 7.790 -11.549 -23.041 1.00 91.19 286 GLN A CA 1
ATOM 2360 C C . GLN A 1 286 ? 7.095 -10.480 -23.889 1.00 91.19 286 GLN A C 1
ATOM 2362 O O . GLN A 1 286 ? 7.400 -9.285 -23.804 1.00 91.19 286 GLN A O 1
ATOM 2367 N N . ARG A 1 287 ? 6.169 -10.920 -24.749 1.00 90.12 287 ARG A N 1
ATOM 2368 C CA . ARG A 1 287 ? 5.521 -10.086 -25.770 1.00 90.12 287 ARG A CA 1
ATOM 2369 C C . ARG A 1 287 ? 4.043 -9.855 -25.488 1.00 90.12 287 ARG A C 1
ATOM 2371 O O . ARG A 1 287 ? 3.279 -10.799 -25.349 1.00 90.12 287 ARG A O 1
ATOM 2378 N N . HIS A 1 288 ? 3.642 -8.588 -25.544 1.00 92.94 288 HIS A N 1
ATOM 2379 C CA . HIS A 1 288 ? 2.249 -8.163 -25.561 1.00 92.94 288 HIS A CA 1
ATOM 2380 C C . HIS A 1 288 ? 1.942 -7.410 -26.856 1.00 92.94 288 HIS A C 1
ATOM 2382 O O . HIS A 1 288 ? 2.587 -6.406 -27.164 1.00 92.94 288 HIS A O 1
ATOM 2388 N N . HIS A 1 289 ? 0.912 -7.849 -27.577 1.00 90.88 289 HIS A N 1
ATOM 2389 C CA . HIS A 1 289 ? 0.570 -7.372 -28.921 1.00 90.88 289 HIS A CA 1
ATOM 2390 C C . HIS A 1 289 ? 0.398 -5.841 -29.034 1.00 90.88 289 HIS A C 1
ATOM 2392 O O . HIS A 1 289 ? 0.912 -5.256 -29.981 1.00 90.88 289 HIS A O 1
ATOM 2398 N N . LEU A 1 290 ? -0.246 -5.176 -28.061 1.00 92.38 290 LEU A N 1
ATOM 2399 C CA . LEU A 1 290 ? -0.428 -3.708 -28.080 1.00 92.38 290 LEU A CA 1
ATOM 2400 C C . LEU A 1 290 ? 0.662 -2.903 -27.360 1.00 92.38 290 LEU A C 1
ATOM 2402 O O . LEU A 1 290 ? 0.923 -1.763 -27.722 1.00 92.38 290 LEU A O 1
ATOM 2406 N N . VAL A 1 291 ? 1.282 -3.455 -26.313 1.00 93.75 291 VAL A N 1
ATOM 2407 C CA . VAL A 1 291 ? 2.083 -2.663 -25.359 1.00 93.75 291 VAL A CA 1
ATOM 2408 C C . VAL A 1 291 ? 3.567 -2.756 -25.694 1.00 93.75 291 VAL A C 1
ATOM 2410 O O . VAL A 1 291 ? 4.282 -1.761 -25.621 1.00 93.75 291 VAL A O 1
ATOM 2413 N N . THR A 1 292 ? 4.045 -3.931 -26.111 1.00 93.81 292 THR A N 1
ATOM 2414 C CA . THR A 1 292 ? 5.454 -4.132 -26.471 1.00 93.81 292 THR A CA 1
ATOM 2415 C C . THR A 1 292 ? 5.936 -3.200 -27.593 1.00 93.81 292 THR A C 1
ATOM 2417 O O . THR A 1 292 ? 7.028 -2.652 -27.435 1.00 93.81 292 THR A O 1
ATOM 2420 N N . PRO A 1 293 ? 5.173 -2.954 -28.681 1.00 94.50 293 PRO A N 1
ATOM 2421 C CA . PRO A 1 293 ? 5.583 -1.999 -29.713 1.00 94.50 293 PRO A CA 1
ATOM 2422 C C . PRO A 1 293 ? 5.799 -0.583 -29.165 1.00 94.50 293 PRO A C 1
ATOM 2424 O O . PRO A 1 293 ? 6.787 0.064 -29.507 1.00 94.50 293 PRO A O 1
ATOM 2427 N N . GLU A 1 294 ? 4.934 -0.133 -28.252 1.00 94.69 294 GLU A N 1
ATOM 2428 C CA . GLU A 1 294 ? 5.057 1.177 -27.606 1.00 94.69 294 GLU A CA 1
ATOM 2429 C C . GLU A 1 294 ? 6.300 1.271 -26.720 1.00 94.69 294 GLU A C 1
ATOM 2431 O O . GLU A 1 294 ? 7.012 2.273 -26.757 1.00 94.69 294 GLU A O 1
ATOM 2436 N N . ILE A 1 295 ? 6.623 0.211 -25.972 1.00 94.56 295 ILE A N 1
ATOM 2437 C CA . ILE A 1 295 ? 7.842 0.184 -25.152 1.00 94.56 295 ILE A CA 1
ATOM 2438 C C . ILE A 1 295 ? 9.087 0.280 -26.045 1.00 94.56 295 ILE A C 1
ATOM 2440 O O . ILE A 1 295 ? 10.000 1.052 -25.752 1.00 94.56 295 ILE A O 1
ATOM 2444 N N . LEU A 1 296 ? 9.125 -0.473 -27.150 1.00 94.00 296 LEU A N 1
ATOM 2445 C CA . LEU A 1 296 ? 10.248 -0.442 -28.092 1.00 94.00 296 LEU A CA 1
ATOM 2446 C C . LEU A 1 296 ? 10.415 0.940 -28.734 1.00 94.00 296 LEU A C 1
ATOM 2448 O O . LEU A 1 296 ? 11.541 1.435 -28.808 1.00 94.00 296 LEU A O 1
ATOM 2452 N N . ARG A 1 297 ? 9.308 1.581 -29.129 1.00 93.88 297 ARG A N 1
ATOM 2453 C CA . ARG A 1 297 ? 9.292 2.949 -29.667 1.00 93.88 297 ARG A CA 1
ATOM 2454 C C . ARG A 1 297 ? 9.913 3.944 -28.683 1.00 93.88 297 ARG A C 1
ATOM 2456 O O . ARG A 1 297 ? 10.761 4.746 -29.068 1.00 93.88 297 ARG A O 1
ATOM 2463 N N . GLU A 1 298 ? 9.539 3.864 -27.407 1.00 93.12 298 GLU A N 1
ATOM 2464 C CA . GLU A 1 298 ? 10.075 4.744 -26.362 1.00 93.12 298 GLU A CA 1
ATOM 2465 C C . GLU A 1 298 ? 11.561 4.483 -26.060 1.00 93.12 298 GLU A C 1
ATOM 2467 O O . GLU A 1 298 ? 12.306 5.434 -25.816 1.00 93.12 298 GLU A O 1
ATOM 2472 N N . LEU A 1 299 ? 12.015 3.224 -26.108 1.00 92.50 299 LEU A N 1
ATOM 2473 C CA . LEU A 1 299 ? 13.427 2.874 -25.911 1.00 92.50 299 LEU A CA 1
ATOM 2474 C C . LEU A 1 299 ? 14.309 3.375 -27.060 1.00 92.50 299 LEU A C 1
ATOM 2476 O O . LEU A 1 299 ? 15.337 4.000 -26.802 1.00 92.50 299 LEU A O 1
ATOM 2480 N N . GLN A 1 300 ? 13.905 3.131 -28.310 1.00 88.88 300 GLN A N 1
ATOM 2481 C CA . GLN A 1 300 ? 14.662 3.531 -29.503 1.00 88.88 300 GLN A CA 1
ATOM 2482 C C . GLN A 1 300 ? 14.739 5.054 -29.658 1.00 88.88 300 GLN A C 1
ATOM 2484 O O . GLN A 1 300 ? 15.763 5.579 -30.079 1.00 88.88 300 GLN A O 1
ATOM 2489 N N . GLY A 1 301 ? 13.685 5.775 -29.270 1.00 83.31 301 GLY A N 1
ATOM 2490 C CA . GLY A 1 301 ? 13.637 7.237 -29.333 1.00 83.31 301 GLY A CA 1
ATOM 2491 C C . GLY A 1 301 ? 14.338 7.962 -28.177 1.00 83.31 301 GLY A C 1
ATOM 2492 O O . GLY A 1 301 ? 13.985 9.106 -27.895 1.00 83.31 301 GLY A O 1
ATOM 2493 N N . SER A 1 302 ? 15.257 7.320 -27.446 1.00 85.38 302 SER A N 1
ATOM 2494 C CA . SER A 1 302 ? 15.843 7.888 -26.223 1.00 85.38 302 SER A CA 1
ATOM 2495 C C . SER A 1 302 ? 17.366 7.768 -26.149 1.00 85.38 302 SER A C 1
ATOM 2497 O O . SER A 1 302 ? 17.922 6.710 -26.432 1.00 85.38 302 SER A O 1
ATOM 2499 N N . ARG A 1 303 ? 18.034 8.831 -25.672 1.00 84.75 303 ARG A N 1
ATOM 2500 C CA . ARG A 1 303 ? 19.481 8.842 -25.361 1.00 84.75 303 ARG A CA 1
ATOM 2501 C C . ARG A 1 303 ? 19.828 7.989 -24.143 1.00 84.75 303 ARG A C 1
ATOM 2503 O O . ARG A 1 303 ? 18.963 7.799 -23.280 1.00 84.75 303 ARG A O 1
ATOM 2510 N N . ASN A 1 304 ? 21.057 7.489 -24.049 1.00 87.94 304 ASN A N 1
ATOM 2511 C CA . ASN A 1 304 ? 21.503 6.708 -22.894 1.00 87.94 304 ASN A CA 1
ATOM 2512 C C . ASN A 1 304 ? 22.032 7.615 -21.776 1.00 87.94 304 ASN A C 1
ATOM 2514 O O . ASN A 1 304 ? 22.514 8.727 -22.004 1.00 87.94 304 ASN A O 1
ATOM 2518 N N . ARG A 1 305 ? 21.942 7.135 -20.537 1.00 84.00 305 ARG A N 1
ATOM 2519 C CA . ARG A 1 305 ? 22.487 7.829 -19.373 1.00 84.00 305 ARG A CA 1
ATOM 2520 C C . ARG A 1 305 ? 24.005 7.957 -19.493 1.00 84.00 305 ARG A C 1
ATOM 2522 O O . ARG A 1 305 ? 24.702 6.967 -19.682 1.00 84.00 305 ARG A O 1
ATOM 2529 N N . GLY A 1 306 ? 24.511 9.175 -19.311 1.00 74.94 306 GLY A N 1
ATOM 2530 C CA . GLY A 1 306 ? 25.947 9.470 -19.357 1.00 74.94 306 GLY A CA 1
ATOM 2531 C C . GLY A 1 306 ? 26.502 9.735 -20.758 1.00 74.94 306 GLY A C 1
ATOM 2532 O O . GLY A 1 306 ? 27.659 10.137 -20.870 1.00 74.94 306 GLY A O 1
ATOM 2533 N N . GLU A 1 307 ? 25.694 9.586 -21.811 1.00 77.44 307 GLU A N 1
ATOM 2534 C CA . GLU A 1 307 ? 26.045 10.116 -23.128 1.00 77.44 307 GLU A CA 1
ATOM 2535 C C . GLU A 1 307 ? 26.004 11.645 -23.069 1.00 77.44 307 GLU A C 1
ATOM 2537 O O . GLU A 1 307 ? 25.029 12.243 -22.600 1.00 77.44 307 GLU A O 1
ATOM 2542 N N . LYS A 1 308 ? 27.101 12.283 -23.490 1.00 63.19 308 LYS A N 1
ATOM 2543 C CA . LYS A 1 308 ? 27.139 13.737 -23.645 1.00 63.19 308 LYS A CA 1
ATOM 2544 C C . LYS A 1 308 ? 26.128 14.118 -24.722 1.00 63.19 308 LYS A C 1
ATOM 2546 O O . LYS A 1 308 ? 25.958 13.380 -25.687 1.00 63.19 308 LYS A O 1
ATOM 2551 N N . GLU A 1 309 ? 25.455 15.250 -24.543 1.00 58.38 309 GLU A N 1
ATOM 2552 C CA . GLU A 1 309 ? 24.713 15.843 -25.651 1.00 58.38 309 GLU A CA 1
ATOM 2553 C C . GLU A 1 309 ? 25.708 16.052 -26.791 1.00 58.38 309 GLU A C 1
ATOM 2555 O O . GLU A 1 309 ? 26.736 16.705 -26.594 1.00 58.38 309 GLU A O 1
ATOM 2560 N N . ASP A 1 310 ? 25.431 15.462 -27.954 1.00 56.69 310 ASP A N 1
ATOM 2561 C CA . ASP A 1 310 ? 26.026 15.958 -29.185 1.00 56.69 310 ASP A CA 1
ATOM 2562 C C . ASP A 1 310 ? 25.587 17.413 -29.265 1.00 56.69 310 ASP A C 1
ATOM 2564 O O . ASP A 1 310 ? 24.402 17.690 -29.458 1.00 56.69 310 ASP A O 1
ATOM 2568 N N . ASP A 1 311 ? 26.517 18.324 -28.983 1.00 47.78 311 ASP A N 1
ATOM 2569 C CA . ASP A 1 311 ? 26.275 19.758 -28.958 1.00 47.78 311 ASP A CA 1
ATOM 2570 C C . ASP A 1 311 ? 25.568 20.111 -30.279 1.00 47.78 311 ASP A C 1
ATOM 2572 O O . ASP A 1 311 ? 26.199 20.035 -31.339 1.00 47.78 311 ASP A O 1
ATOM 2576 N N . PRO A 1 312 ? 24.271 20.479 -30.288 1.00 53.75 312 PRO A N 1
ATOM 2577 C CA . PRO A 1 312 ? 23.581 20.788 -31.542 1.00 53.75 312 PRO A CA 1
ATOM 2578 C C . PRO A 1 312 ? 24.217 22.006 -32.235 1.00 53.75 312 PRO A C 1
ATOM 2580 O O . PRO A 1 312 ? 24.014 22.235 -33.428 1.00 53.75 312 PRO A O 1
ATOM 2583 N N . MET A 1 313 ? 25.039 22.760 -31.494 1.00 48.81 313 MET A N 1
ATOM 2584 C CA . MET A 1 313 ? 25.935 23.788 -32.008 1.00 48.81 313 MET A CA 1
ATOM 2585 C C . MET A 1 313 ? 27.026 23.230 -32.924 1.00 48.81 313 MET A C 1
ATOM 2587 O O . MET A 1 313 ? 27.269 23.843 -33.953 1.00 48.81 313 MET A O 1
ATOM 2591 N N . LEU A 1 314 ? 27.642 22.080 -32.629 1.00 49.91 314 LEU A N 1
ATOM 2592 C CA . LEU A 1 314 ? 28.722 21.496 -33.439 1.00 49.91 314 LEU A CA 1
ATOM 2593 C C . LEU A 1 314 ? 28.205 20.927 -34.762 1.00 49.91 314 LEU A C 1
ATOM 2595 O O . LEU A 1 314 ? 28.823 21.155 -35.798 1.00 49.91 314 LEU A O 1
ATOM 2599 N N . THR A 1 315 ? 27.042 20.273 -34.767 1.00 52.44 315 THR A N 1
ATOM 2600 C CA . THR A 1 315 ? 26.442 19.740 -36.002 1.00 52.44 315 THR A CA 1
ATOM 2601 C C . THR A 1 315 ? 25.974 20.864 -36.925 1.00 52.44 315 THR A C 1
ATOM 2603 O O . THR A 1 315 ? 26.206 20.800 -38.130 1.00 52.44 315 THR A O 1
ATOM 2606 N N . ASN A 1 316 ? 25.402 21.941 -36.369 1.00 53.59 316 ASN A N 1
ATOM 2607 C CA . ASN A 1 316 ? 25.061 23.138 -37.139 1.00 53.59 316 ASN A CA 1
ATOM 2608 C C . ASN A 1 316 ? 26.295 23.932 -37.571 1.00 53.59 316 ASN A C 1
ATOM 2610 O O . ASN A 1 316 ? 26.276 24.463 -38.670 1.00 53.59 316 ASN A O 1
ATOM 2614 N N . TYR A 1 317 ? 27.371 23.996 -36.780 1.00 56.03 317 TYR A N 1
ATOM 2615 C CA . TYR A 1 317 ? 28.624 24.632 -37.206 1.00 56.03 317 TYR A CA 1
ATOM 2616 C C . TYR A 1 317 ? 29.280 23.850 -38.344 1.00 56.03 317 TYR A C 1
ATOM 2618 O O . TYR A 1 317 ? 29.718 24.452 -39.314 1.00 56.03 317 TYR A O 1
ATOM 2626 N N . ILE A 1 318 ? 29.321 22.518 -38.262 1.00 58.41 318 ILE A N 1
ATOM 2627 C CA . ILE A 1 318 ? 29.890 21.653 -39.304 1.00 58.41 318 ILE A CA 1
ATOM 2628 C C . ILE A 1 318 ? 29.036 21.714 -40.574 1.00 58.41 318 ILE A C 1
ATOM 2630 O O . ILE A 1 318 ? 29.589 21.860 -41.660 1.00 58.41 318 ILE A O 1
ATOM 2634 N N . LEU A 1 319 ? 27.704 21.681 -40.457 1.00 58.31 319 LEU A N 1
ATOM 2635 C CA . LEU A 1 319 ? 26.807 21.894 -41.594 1.00 58.31 319 LEU A CA 1
ATOM 2636 C C . LEU A 1 319 ? 26.942 23.308 -42.157 1.00 58.31 319 LEU A C 1
ATOM 2638 O O . LEU A 1 319 ? 27.005 23.442 -43.367 1.00 58.31 319 LEU A O 1
ATOM 2642 N N . PHE A 1 320 ? 27.062 24.345 -41.325 1.00 58.28 320 PHE A N 1
ATOM 2643 C CA . PHE A 1 320 ? 27.290 25.723 -41.766 1.00 58.28 320 PHE A CA 1
ATOM 2644 C C . PHE A 1 320 ? 28.642 25.869 -42.472 1.00 58.28 320 PHE A C 1
ATOM 2646 O O . PHE A 1 320 ? 28.689 26.473 -43.534 1.00 58.28 320 PHE A O 1
ATOM 2653 N N . TYR A 1 321 ? 29.721 25.261 -41.969 1.00 58.25 321 TYR A N 1
ATOM 2654 C CA . TYR A 1 321 ? 31.033 25.241 -42.625 1.00 58.25 321 TYR A CA 1
ATOM 2655 C C . TYR A 1 321 ? 31.059 24.392 -43.896 1.00 58.25 321 TYR A C 1
ATOM 2657 O O . TYR A 1 321 ? 31.754 24.758 -44.835 1.00 58.25 321 TYR A O 1
ATOM 2665 N N . LEU A 1 322 ? 30.307 23.294 -43.976 1.00 56.38 322 LEU A N 1
ATOM 2666 C CA . LEU A 1 322 ? 30.152 22.530 -45.216 1.00 56.38 322 LEU A CA 1
ATOM 2667 C C . LEU A 1 322 ? 29.312 23.311 -46.235 1.00 56.38 322 LEU A C 1
ATOM 2669 O O . LEU A 1 322 ? 29.698 23.399 -47.394 1.00 56.38 322 LEU A O 1
ATOM 2673 N N . PHE A 1 323 ? 28.217 23.950 -45.818 1.00 54.59 323 PHE A N 1
ATOM 2674 C CA . PHE A 1 323 ? 27.352 24.739 -46.703 1.00 54.59 323 PHE A CA 1
ATOM 2675 C C . PHE A 1 323 ? 28.049 26.016 -47.195 1.00 54.59 323 PHE A C 1
ATOM 2677 O O . PHE A 1 323 ? 28.042 26.303 -48.391 1.00 54.59 323 PHE A O 1
ATOM 2684 N N . PHE A 1 324 ? 28.712 26.759 -46.302 1.00 53.88 324 PHE A N 1
ATOM 2685 C CA . PHE A 1 324 ? 29.480 27.955 -46.660 1.00 53.88 324 PHE A CA 1
ATOM 2686 C C . PHE A 1 324 ? 30.839 27.629 -47.284 1.00 53.88 324 PHE A C 1
ATOM 2688 O O . PHE A 1 324 ? 31.280 28.372 -48.152 1.00 53.88 324 PHE A O 1
ATOM 2695 N N . GLY A 1 325 ? 31.485 26.520 -46.922 1.00 50.44 325 GLY A N 1
ATOM 2696 C CA . GLY A 1 325 ? 32.729 26.062 -47.550 1.00 50.44 325 GLY A CA 1
ATOM 2697 C C . GLY A 1 325 ? 32.528 25.590 -48.992 1.00 50.44 325 GLY A C 1
ATOM 2698 O O . GLY A 1 325 ? 33.360 25.873 -49.852 1.00 50.44 325 GLY A O 1
ATOM 2699 N N . ILE A 1 326 ? 31.391 24.951 -49.297 1.00 50.25 326 ILE A N 1
ATOM 2700 C CA . ILE A 1 326 ? 31.001 24.613 -50.676 1.00 50.25 326 ILE A CA 1
ATOM 2701 C C . ILE A 1 326 ? 30.594 25.878 -51.450 1.00 50.25 326 ILE A C 1
ATOM 2703 O O . ILE A 1 326 ? 30.972 26.027 -52.612 1.00 50.25 326 ILE A O 1
ATOM 2707 N N . ALA A 1 327 ? 29.901 26.831 -50.813 1.00 45.22 327 ALA A N 1
ATOM 2708 C CA . ALA A 1 327 ? 29.578 28.115 -51.441 1.00 45.22 327 ALA A CA 1
ATOM 2709 C C . ALA A 1 327 ? 30.835 28.952 -51.753 1.00 45.22 327 ALA A C 1
ATOM 2711 O O . ALA A 1 327 ? 30.889 29.599 -52.796 1.00 45.22 327 ALA A O 1
ATOM 2712 N N . PHE A 1 328 ? 31.873 28.895 -50.911 1.00 38.56 328 PHE A N 1
ATOM 2713 C CA . PHE A 1 328 ? 33.128 29.615 -51.144 1.00 38.56 328 PHE A CA 1
ATOM 2714 C C . PHE A 1 328 ? 33.928 29.024 -52.317 1.00 38.56 328 PHE A C 1
ATOM 2716 O O . PHE A 1 328 ? 34.442 29.774 -53.140 1.00 38.56 328 PHE A O 1
ATOM 2723 N N . ASN A 1 329 ? 33.951 27.696 -52.482 1.00 38.41 329 ASN A N 1
ATOM 2724 C CA . ASN A 1 329 ? 34.611 27.062 -53.635 1.00 38.41 329 ASN A CA 1
ATOM 2725 C C . ASN A 1 329 ? 33.895 27.300 -54.977 1.00 38.41 329 ASN A C 1
ATOM 2727 O O . ASN A 1 329 ? 34.522 27.175 -56.024 1.00 38.41 329 ASN A O 1
ATOM 2731 N N . SER A 1 330 ? 32.608 27.662 -54.967 1.00 39.00 330 SER A N 1
ATOM 2732 C CA . SER A 1 330 ? 31.871 28.000 -56.196 1.00 39.00 330 SER A CA 1
ATOM 2733 C C . SER A 1 330 ? 31.983 29.485 -56.578 1.00 39.00 330 SER A C 1
ATOM 2735 O O . SER A 1 330 ? 31.765 29.844 -57.732 1.00 39.00 330 SER A O 1
ATOM 2737 N N . VAL A 1 331 ? 32.344 30.360 -55.629 1.00 39.62 331 VAL A N 1
ATOM 2738 C CA . VAL A 1 331 ? 32.489 31.813 -55.855 1.00 39.62 331 VAL A CA 1
ATOM 2739 C C . VAL A 1 331 ? 33.935 32.213 -56.189 1.00 39.62 331 VAL A C 1
ATOM 2741 O O . VAL A 1 331 ? 34.146 33.228 -56.845 1.00 39.62 331 VAL A O 1
ATOM 2744 N N . VAL A 1 332 ? 34.939 31.395 -55.854 1.00 37.78 332 VAL A N 1
ATOM 2745 C CA . VAL A 1 332 ? 36.365 31.679 -56.132 1.00 37.78 332 VAL A CA 1
ATOM 2746 C C . VAL A 1 332 ? 36.825 31.079 -57.473 1.00 37.78 332 VAL A C 1
ATOM 2748 O O . VAL A 1 332 ? 37.889 30.487 -57.586 1.00 37.78 332 VAL A O 1
ATOM 2751 N N . ASN A 1 333 ? 36.019 31.240 -58.525 1.00 38.31 333 ASN A N 1
ATOM 2752 C CA . ASN A 1 333 ? 36.484 31.091 -59.915 1.00 38.31 333 ASN A CA 1
ATOM 2753 C C . ASN A 1 333 ? 36.352 32.396 -60.715 1.00 38.31 333 ASN A C 1
ATOM 2755 O O . ASN A 1 333 ? 36.437 32.410 -61.942 1.00 38.31 333 ASN A O 1
ATOM 2759 N N . SER A 1 334 ? 36.150 33.523 -60.034 1.00 41.97 334 SER A N 1
ATOM 2760 C CA . SER A 1 334 ? 36.210 34.853 -60.634 1.00 41.97 334 SER A CA 1
ATOM 2761 C C . SER A 1 334 ? 36.605 35.868 -59.564 1.00 41.97 334 SER A C 1
ATOM 2763 O O . SER A 1 334 ? 35.915 35.991 -58.559 1.00 41.97 334 SER A O 1
ATOM 2765 N N . CYS A 1 335 ? 37.689 36.598 -59.827 1.00 33.53 335 CYS A N 1
ATOM 2766 C CA . CYS A 1 335 ? 38.318 37.647 -59.013 1.00 33.53 335 CYS A CA 1
ATOM 2767 C C . CYS A 1 335 ? 39.412 37.191 -58.033 1.00 33.53 335 CYS A C 1
ATOM 2769 O O . CYS A 1 335 ? 39.162 36.681 -56.943 1.00 33.53 335 CYS A O 1
ATOM 2771 N N . ASP A 1 336 ? 40.644 37.510 -58.434 1.00 37.94 336 ASP A N 1
ATOM 2772 C CA . ASP A 1 336 ? 41.800 37.727 -57.573 1.00 37.94 336 ASP A CA 1
ATOM 2773 C C . ASP A 1 336 ? 41.443 38.673 -56.421 1.00 37.94 336 ASP A C 1
ATOM 2775 O O . ASP A 1 336 ? 41.178 39.844 -56.665 1.00 37.94 336 ASP A O 1
ATOM 2779 N N . ILE A 1 337 ? 41.457 38.179 -55.182 1.00 34.28 337 ILE A N 1
ATOM 2780 C CA . ILE A 1 337 ? 41.829 38.908 -53.958 1.00 34.28 337 ILE A CA 1
ATOM 2781 C C . ILE A 1 337 ? 42.107 37.841 -52.884 1.00 34.28 337 ILE A C 1
ATOM 2783 O O . ILE A 1 337 ? 41.214 37.137 -52.413 1.00 34.28 337 ILE A O 1
ATOM 2787 N N . CYS A 1 338 ? 43.373 37.723 -52.485 1.00 30.34 338 CYS A N 1
ATOM 2788 C CA . CYS A 1 338 ? 43.798 36.922 -51.342 1.00 30.34 338 CYS A CA 1
ATOM 2789 C C . CYS A 1 338 ? 43.300 37.551 -50.032 1.00 30.34 338 CYS A C 1
ATOM 2791 O O . CYS A 1 338 ? 43.816 38.586 -49.618 1.00 30.34 338 CYS A O 1
ATOM 2793 N N . TYR A 1 339 ? 42.384 36.886 -49.324 1.00 29.86 339 TYR A N 1
ATOM 2794 C CA . TYR A 1 339 ? 42.206 37.089 -47.884 1.00 29.86 339 TYR A CA 1
ATOM 2795 C C . TYR A 1 339 ? 42.593 35.814 -47.134 1.00 29.86 339 TYR A C 1
ATOM 2797 O O . TYR A 1 339 ? 41.869 34.822 -47.115 1.00 29.86 339 TYR A O 1
ATOM 2805 N N . VAL A 1 340 ? 43.765 35.862 -46.500 1.00 29.03 340 VAL A N 1
ATOM 2806 C CA . VAL A 1 340 ? 44.214 34.882 -45.509 1.00 29.03 340 VAL A CA 1
ATOM 2807 C C . VAL A 1 340 ? 43.397 35.108 -44.236 1.00 29.03 340 VAL A C 1
ATOM 2809 O O . VAL A 1 340 ? 43.643 36.062 -43.500 1.00 29.03 340 VAL A O 1
ATOM 2812 N N . ILE A 1 341 ? 42.413 34.249 -43.970 1.00 31.48 341 ILE A N 1
ATOM 2813 C CA . ILE A 1 341 ? 41.710 34.226 -42.682 1.00 31.48 341 ILE A CA 1
ATOM 2814 C C . ILE A 1 341 ? 42.450 33.246 -41.770 1.00 31.48 341 ILE A C 1
ATOM 2816 O O . ILE A 1 341 ? 42.293 32.032 -41.867 1.00 31.48 341 ILE A O 1
ATOM 2820 N N . SER A 1 342 ? 43.290 33.794 -40.892 1.00 25.61 342 SER A N 1
ATOM 2821 C CA . SER A 1 342 ? 43.913 33.059 -39.792 1.00 25.61 342 SER A CA 1
ATOM 2822 C C . SER A 1 342 ? 42.880 32.863 -38.677 1.00 25.61 342 SER A C 1
ATOM 2824 O O .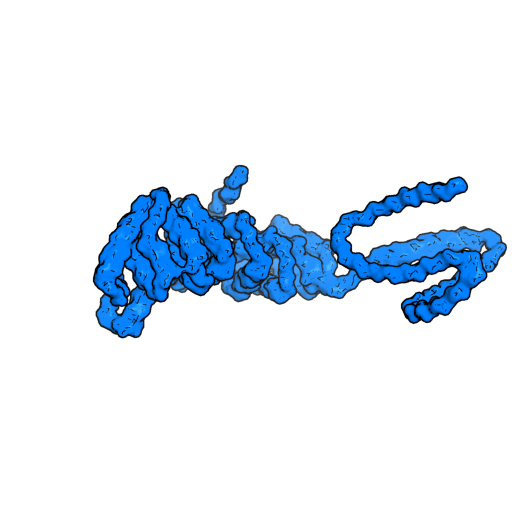 SER A 1 342 ? 42.464 33.830 -38.038 1.00 25.61 342 SER A O 1
ATOM 2826 N N . LEU A 1 343 ? 42.428 31.623 -38.464 1.00 31.61 343 LEU A N 1
ATOM 2827 C CA . LEU A 1 343 ? 41.639 31.239 -37.291 1.00 31.61 343 LEU A CA 1
ATOM 2828 C C . LEU A 1 343 ? 42.584 30.987 -36.111 1.00 31.61 343 LEU A C 1
ATOM 2830 O O . LEU A 1 343 ? 43.266 29.964 -36.067 1.00 31.61 343 LEU A O 1
ATOM 2834 N N . THR A 1 344 ? 42.580 31.872 -35.117 1.00 27.38 344 THR A N 1
ATOM 2835 C CA . THR A 1 344 ? 43.125 31.565 -33.791 1.00 27.38 344 THR A CA 1
ATOM 2836 C C . THR A 1 344 ? 41.989 31.200 -32.840 1.00 27.38 344 THR A C 1
ATOM 2838 O O . THR A 1 344 ? 41.195 32.031 -32.407 1.00 27.38 344 THR A O 1
ATOM 2841 N N . ALA A 1 345 ? 41.915 29.909 -32.522 1.00 37.56 345 ALA A N 1
ATOM 2842 C CA . ALA A 1 345 ? 41.215 29.406 -31.354 1.00 37.56 345 ALA A CA 1
ATOM 2843 C C . ALA A 1 345 ? 42.090 29.654 -30.119 1.00 37.56 345 ALA A C 1
ATOM 2845 O O . ALA A 1 345 ? 43.221 29.173 -30.068 1.00 37.56 345 ALA A O 1
ATOM 2846 N N . THR A 1 346 ? 41.570 30.340 -29.102 1.00 30.72 346 THR A N 1
ATOM 2847 C CA . THR A 1 346 ? 42.187 30.324 -27.770 1.00 30.72 346 THR A CA 1
ATOM 2848 C C . THR A 1 346 ? 41.144 30.226 -26.667 1.00 30.72 346 THR A C 1
ATOM 2850 O O . THR A 1 346 ? 40.345 31.122 -26.406 1.00 30.72 346 THR A O 1
ATOM 2853 N N . HIS A 1 347 ? 41.208 29.068 -26.017 1.00 31.62 347 HIS A N 1
ATOM 2854 C CA . HIS A 1 347 ? 40.757 28.773 -24.670 1.00 31.62 347 HIS A CA 1
ATOM 2855 C C . HIS A 1 347 ? 41.226 29.844 -23.662 1.00 31.62 347 HIS A C 1
ATOM 2857 O O . HIS A 1 347 ? 42.392 30.218 -23.650 1.00 31.62 347 HIS A O 1
ATOM 2863 N N . LEU A 1 348 ? 40.304 30.260 -22.791 1.00 36.28 348 LEU A N 1
ATOM 2864 C CA . LEU A 1 348 ? 40.482 30.625 -21.376 1.00 36.28 348 LEU A CA 1
ATOM 2865 C C . LEU A 1 348 ? 41.825 31.269 -20.930 1.00 36.28 348 LEU A C 1
ATOM 2867 O O . LEU A 1 348 ? 42.805 30.565 -20.708 1.00 36.28 348 LEU A O 1
ATOM 2871 N N . GLN A 1 349 ? 41.813 32.560 -20.567 1.00 27.53 349 GLN A N 1
ATOM 2872 C CA . GLN A 1 349 ? 42.637 33.063 -19.454 1.00 27.53 349 GLN A CA 1
ATOM 2873 C C . GLN A 1 349 ? 42.072 34.357 -18.850 1.00 27.53 349 GLN A C 1
ATOM 2875 O O . GLN A 1 349 ? 41.785 35.338 -19.531 1.00 27.53 349 GLN A O 1
ATOM 2880 N N . LEU A 1 350 ? 41.891 34.327 -17.531 1.00 29.64 350 LEU A N 1
ATOM 2881 C CA . LEU A 1 350 ? 41.522 35.455 -16.687 1.00 29.64 350 LEU A CA 1
ATOM 2882 C C . LEU A 1 350 ? 42.762 36.354 -16.523 1.00 29.64 350 LEU A C 1
ATOM 2884 O O . LEU A 1 350 ? 43.765 35.892 -15.983 1.00 29.64 350 LEU A O 1
ATOM 2888 N N . GLN A 1 351 ? 42.702 37.625 -16.924 1.00 25.06 351 GLN A N 1
ATOM 2889 C CA . GLN A 1 351 ? 43.654 38.641 -16.461 1.00 25.06 351 GLN A CA 1
ATOM 2890 C C . GLN A 1 351 ? 42.919 39.904 -16.003 1.00 25.06 351 GLN A C 1
ATOM 2892 O O . GLN A 1 351 ? 42.098 40.478 -16.714 1.00 25.06 351 GLN A O 1
ATOM 2897 N N . LEU A 1 352 ? 43.208 40.299 -14.763 1.00 27.47 352 LEU A N 1
ATOM 2898 C CA . LEU A 1 352 ? 42.860 41.585 -14.174 1.00 27.47 352 LEU A CA 1
ATOM 2899 C C . LEU A 1 352 ? 43.990 42.564 -14.497 1.00 27.47 352 LEU A C 1
ATOM 2901 O O . LEU A 1 352 ? 45.134 42.312 -14.129 1.00 27.47 352 LEU A O 1
ATOM 2905 N N . SER A 1 353 ? 43.671 43.700 -15.109 1.00 24.25 353 SER A N 1
ATOM 2906 C CA . SER A 1 353 ? 44.578 44.847 -15.157 1.00 24.25 353 SER A CA 1
ATOM 2907 C C . SER A 1 353 ? 43.788 46.135 -14.962 1.00 24.25 353 SER A C 1
ATOM 2909 O O . SER A 1 353 ? 42.873 46.444 -15.724 1.00 24.25 353 SER A O 1
ATOM 2911 N N . THR A 1 354 ? 44.138 46.882 -13.922 1.00 29.27 354 THR A N 1
ATOM 2912 C CA . THR A 1 354 ? 43.691 48.255 -13.690 1.00 29.27 354 THR A CA 1
ATOM 2913 C C . THR A 1 354 ? 44.530 49.209 -14.527 1.00 29.27 35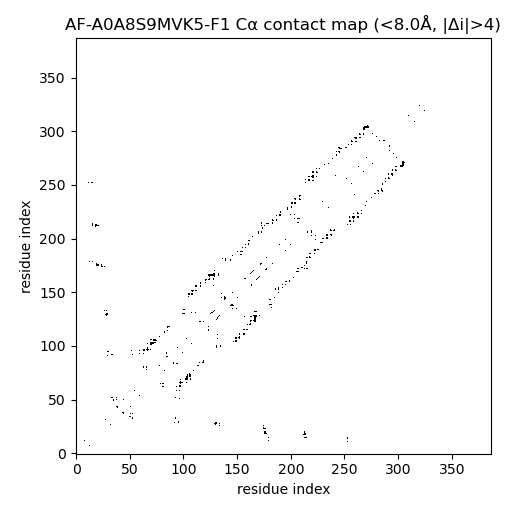4 THR A C 1
ATOM 2915 O O . THR A 1 354 ? 45.736 49.311 -14.314 1.00 29.27 354 THR A O 1
ATOM 2918 N N . THR A 1 355 ? 43.895 49.962 -15.418 1.00 26.50 355 THR A N 1
ATOM 2919 C CA . THR A 1 355 ? 44.522 51.089 -16.117 1.00 26.50 355 THR A CA 1
ATOM 2920 C C . THR A 1 355 ? 43.591 52.296 -16.063 1.00 26.50 355 THR A C 1
ATOM 2922 O O . THR A 1 355 ? 42.486 52.285 -16.598 1.00 26.50 355 THR A O 1
ATOM 2925 N N . GLN A 1 356 ? 44.037 53.347 -15.370 1.00 30.81 356 GLN A N 1
ATOM 2926 C CA . GLN A 1 356 ? 43.418 54.671 -15.412 1.00 30.81 356 GLN A CA 1
ATOM 2927 C C . GLN A 1 356 ? 43.677 55.300 -16.783 1.00 30.81 356 GLN A C 1
ATOM 2929 O O . GLN A 1 356 ? 44.831 55.459 -17.174 1.00 30.81 356 GLN A O 1
ATOM 2934 N N . SER A 1 357 ? 42.624 55.741 -17.472 1.00 28.03 357 SER A N 1
ATOM 2935 C CA . SER A 1 357 ? 42.758 56.672 -18.594 1.00 28.03 357 SER A CA 1
ATOM 2936 C C . SER A 1 357 ? 42.153 58.023 -18.218 1.00 28.03 357 SER A C 1
ATOM 2938 O O . SER A 1 357 ? 40.949 58.159 -17.998 1.00 28.03 357 SER A O 1
ATOM 2940 N N . LYS A 1 358 ? 43.021 59.034 -18.111 1.00 40.53 358 LYS A N 1
ATOM 2941 C CA . LYS A 1 358 ? 42.670 60.442 -17.904 1.00 40.53 358 LYS A CA 1
ATOM 2942 C C . LYS A 1 358 ? 42.042 60.995 -19.187 1.00 40.53 358 LYS A C 1
ATOM 2944 O O . LYS A 1 358 ? 42.768 61.561 -19.999 1.00 40.53 358 LYS A O 1
ATOM 2949 N N . LYS A 1 359 ? 40.730 60.829 -19.392 1.00 39.56 359 LYS A N 1
ATOM 2950 C CA . LYS A 1 359 ? 39.969 61.673 -20.346 1.00 39.56 359 LYS A CA 1
ATOM 2951 C C . LYS A 1 359 ? 38.444 61.668 -20.230 1.00 39.56 359 LYS A C 1
ATOM 2953 O O . LYS A 1 359 ? 37.813 62.518 -20.842 1.00 39.56 359 LYS A O 1
ATOM 2958 N N . THR A 1 360 ? 37.839 60.825 -19.403 1.00 38.94 360 THR A N 1
ATOM 2959 C CA . THR A 1 360 ? 36.398 60.898 -19.108 1.00 38.94 360 THR A CA 1
ATOM 2960 C C . THR A 1 360 ? 36.201 60.502 -17.653 1.00 38.94 360 THR A C 1
ATOM 2962 O O . THR A 1 360 ? 36.452 59.351 -17.308 1.00 38.94 360 THR A O 1
ATOM 2965 N N . GLY A 1 361 ? 35.844 61.445 -16.780 1.00 39.75 361 GLY A N 1
ATOM 2966 C CA . GLY A 1 361 ? 35.689 61.229 -15.336 1.00 39.75 361 GLY A CA 1
ATOM 2967 C C . GLY A 1 361 ? 34.514 60.316 -14.972 1.00 39.75 361 GLY A C 1
ATOM 2968 O O . GLY A 1 361 ? 33.546 60.774 -14.379 1.00 39.75 361 GLY A O 1
ATOM 2969 N N . LEU A 1 362 ? 34.594 59.034 -15.326 1.00 32.97 362 LEU A N 1
ATOM 2970 C CA . LEU A 1 362 ? 33.612 58.006 -15.003 1.00 32.97 362 LEU A CA 1
ATOM 2971 C C . LEU A 1 362 ? 34.311 56.818 -14.339 1.00 32.97 362 LEU A C 1
ATOM 2973 O O . LEU A 1 362 ? 35.144 56.135 -14.933 1.00 32.97 362 LEU A O 1
ATOM 2977 N N . THR A 1 363 ? 33.955 56.587 -13.080 1.00 31.06 363 THR A N 1
ATOM 2978 C CA . THR A 1 363 ? 34.348 55.440 -12.263 1.00 31.06 363 THR A CA 1
ATOM 2979 C C . THR A 1 363 ? 33.392 54.281 -12.537 1.00 31.06 363 THR A C 1
ATOM 2981 O O . THR A 1 363 ? 32.196 54.402 -12.285 1.00 31.06 363 THR A O 1
ATOM 2984 N N . PHE A 1 364 ? 33.899 53.135 -12.999 1.00 32.62 364 PHE A N 1
ATOM 2985 C CA . PHE A 1 364 ? 33.122 51.893 -13.050 1.00 32.62 364 PHE A CA 1
ATOM 2986 C C . PHE A 1 364 ? 33.590 50.935 -11.955 1.00 32.62 364 PHE A C 1
ATOM 2988 O O . PHE A 1 364 ? 34.712 50.433 -11.972 1.00 32.62 364 PHE A O 1
ATOM 2995 N N . GLN A 1 365 ? 32.702 50.685 -10.994 1.00 28.91 365 GLN A N 1
ATOM 2996 C CA . GLN A 1 365 ? 32.851 49.679 -9.949 1.00 28.91 365 GLN A CA 1
ATOM 2997 C C . GLN A 1 365 ? 32.118 48.408 -10.402 1.00 28.91 365 GLN A C 1
ATOM 2999 O O . GLN A 1 365 ? 30.957 48.458 -10.806 1.00 28.91 365 GLN A O 1
ATOM 3004 N N . ARG A 1 366 ? 32.790 47.255 -10.362 1.00 27.38 366 ARG A N 1
ATOM 3005 C CA . ARG A 1 366 ? 32.170 45.954 -10.657 1.00 27.38 366 ARG A CA 1
ATOM 3006 C C . ARG A 1 366 ? 31.263 45.557 -9.490 1.00 27.38 366 ARG A C 1
ATOM 3008 O O . ARG A 1 366 ? 31.714 45.592 -8.348 1.00 27.38 366 ARG A O 1
ATOM 3015 N N . CYS A 1 367 ? 30.041 45.100 -9.763 1.00 25.09 367 CYS A N 1
ATOM 3016 C CA . CYS A 1 367 ? 29.244 44.363 -8.782 1.00 25.09 367 CYS A CA 1
ATOM 3017 C C . CYS A 1 367 ? 28.933 42.943 -9.260 1.00 25.09 367 CYS A C 1
ATOM 3019 O O . CYS A 1 367 ? 28.883 42.652 -10.453 1.00 25.09 367 CYS A O 1
ATOM 3021 N N . GLN A 1 368 ? 28.837 42.061 -8.272 1.00 25.38 368 GLN A N 1
ATOM 3022 C CA . GLN A 1 368 ? 28.878 40.611 -8.372 1.00 25.38 368 GLN A CA 1
ATOM 3023 C C . GLN A 1 368 ? 27.581 39.966 -8.873 1.00 25.38 368 GLN A C 1
ATOM 3025 O O . GLN A 1 368 ? 26.491 40.526 -8.793 1.00 25.38 368 GLN A O 1
ATOM 3030 N N . TRP A 1 369 ? 27.743 38.720 -9.317 1.00 27.73 369 TRP A N 1
ATOM 3031 C CA . TRP A 1 369 ? 26.697 37.773 -9.677 1.00 27.73 369 TRP A CA 1
ATOM 3032 C C . TRP A 1 369 ? 25.729 37.492 -8.522 1.00 27.73 369 TRP A C 1
ATOM 3034 O O . TRP A 1 369 ? 26.156 37.161 -7.415 1.00 27.73 369 TRP A O 1
ATOM 3044 N N . LYS A 1 370 ? 24.423 37.490 -8.815 1.00 24.55 370 LYS A N 1
ATOM 3045 C CA . LYS A 1 370 ? 23.421 36.777 -8.014 1.00 24.55 370 LYS A CA 1
ATOM 3046 C C . LYS A 1 370 ? 22.607 35.847 -8.906 1.00 24.55 370 LYS A C 1
ATOM 3048 O O . LYS A 1 370 ? 22.108 36.239 -9.952 1.00 24.55 370 LYS A O 1
ATOM 3053 N N . ARG A 1 371 ? 22.532 34.595 -8.460 1.00 33.25 371 ARG A N 1
ATOM 3054 C CA . ARG A 1 371 ? 21.792 33.478 -9.045 1.00 33.25 371 ARG A CA 1
ATOM 3055 C C . ARG A 1 371 ? 20.338 33.561 -8.578 1.00 33.25 371 ARG A C 1
ATOM 3057 O O . ARG A 1 371 ? 20.117 33.592 -7.370 1.00 33.25 371 ARG A O 1
ATOM 3064 N N . THR A 1 372 ? 19.384 33.531 -9.504 1.00 25.64 372 THR A N 1
ATOM 3065 C CA . THR A 1 372 ? 17.988 33.162 -9.221 1.00 25.64 372 THR A CA 1
ATOM 3066 C C . THR A 1 372 ? 17.386 32.410 -10.399 1.00 25.64 372 THR A C 1
ATOM 3068 O O . THR A 1 372 ? 17.561 32.801 -11.551 1.00 25.64 372 THR A O 1
ATOM 3071 N N . ASP A 1 373 ? 16.702 31.324 -10.052 1.00 29.44 373 ASP A N 1
ATOM 3072 C CA . ASP A 1 373 ? 15.951 30.419 -10.911 1.00 29.44 373 ASP A CA 1
ATOM 3073 C C . ASP A 1 373 ? 14.756 31.103 -11.593 1.00 29.44 373 ASP A C 1
ATOM 3075 O O . ASP A 1 373 ? 14.194 32.059 -11.057 1.00 29.44 373 ASP A O 1
ATOM 3079 N N . SER A 1 374 ? 14.287 30.483 -12.682 1.00 26.42 374 SER A N 1
ATOM 3080 C CA . SER A 1 374 ? 13.010 30.686 -13.397 1.00 26.42 374 SER A CA 1
ATOM 3081 C C . SER A 1 374 ? 13.111 31.377 -14.759 1.00 26.42 374 SER A C 1
ATOM 3083 O O . SER A 1 374 ? 13.850 32.328 -14.984 1.00 26.42 374 SER A O 1
ATOM 3085 N N . PHE A 1 375 ? 12.328 30.809 -15.671 1.00 36.78 375 PHE A N 1
ATOM 3086 C CA . PHE A 1 375 ? 12.163 31.115 -17.082 1.00 36.78 375 PHE A CA 1
ATOM 3087 C C . PHE A 1 375 ? 11.777 32.585 -17.355 1.00 36.78 375 PHE A C 1
ATOM 3089 O O . PHE A 1 375 ? 11.073 33.196 -16.559 1.00 36.78 375 PHE A O 1
ATOM 3096 N N . HIS A 1 376 ? 12.177 33.067 -18.544 1.00 26.70 376 HIS A N 1
ATOM 3097 C CA . HIS A 1 376 ? 11.985 34.399 -19.159 1.00 26.70 376 HIS A CA 1
ATOM 3098 C C . HIS A 1 376 ? 12.998 35.504 -18.800 1.00 26.70 376 HIS A C 1
ATOM 3100 O O . HIS A 1 376 ? 12.825 36.258 -17.850 1.00 26.70 376 HIS A O 1
ATOM 3106 N N . CYS A 1 377 ? 13.977 35.715 -19.692 1.00 23.77 377 CYS A N 1
ATOM 3107 C CA . CYS A 1 377 ? 14.571 37.038 -19.900 1.00 23.77 377 CYS A CA 1
ATOM 3108 C C . CYS A 1 377 ? 13.764 37.774 -20.977 1.00 23.77 377 CYS A C 1
ATOM 3110 O O . CYS A 1 377 ? 13.865 37.458 -22.161 1.00 23.77 377 CYS A O 1
ATOM 3112 N N . VAL A 1 378 ? 12.973 38.762 -20.562 1.00 24.81 378 VAL A N 1
ATOM 3113 C CA . VAL A 1 378 ? 12.445 39.802 -21.452 1.00 24.81 378 VAL A CA 1
ATOM 3114 C C . VAL A 1 378 ? 13.515 40.888 -21.555 1.00 24.81 378 VAL A C 1
ATOM 3116 O O . VAL A 1 378 ? 13.861 41.520 -20.559 1.00 24.81 378 VAL A O 1
ATOM 3119 N N . LEU A 1 379 ? 14.062 41.100 -22.752 1.00 25.58 379 LEU A N 1
ATOM 3120 C CA . LEU A 1 379 ? 14.927 42.245 -23.040 1.00 25.58 379 LEU A CA 1
ATOM 3121 C C . LEU A 1 379 ? 14.069 43.517 -23.088 1.00 25.58 379 LEU A C 1
ATOM 3123 O O . LEU A 1 379 ? 13.305 43.715 -24.029 1.00 25.58 379 LEU A O 1
ATOM 3127 N N . PHE A 1 380 ? 14.214 44.396 -22.095 1.00 23.50 380 PHE A N 1
ATOM 3128 C CA . PHE A 1 380 ? 13.739 45.778 -22.187 1.00 23.50 380 PHE A CA 1
ATOM 3129 C C . PHE A 1 380 ? 14.833 46.652 -22.804 1.00 23.50 380 PHE A C 1
ATOM 3131 O O . PHE A 1 380 ? 15.903 46.827 -22.224 1.00 23.50 380 PHE A O 1
ATOM 3138 N N . TRP A 1 381 ? 14.549 47.248 -23.961 1.00 25.88 381 TRP A N 1
ATOM 3139 C CA . TRP A 1 381 ? 15.311 48.386 -24.472 1.00 25.88 381 TRP A CA 1
ATOM 3140 C C . TRP A 1 381 ? 14.733 49.672 -23.874 1.00 25.88 381 TRP A C 1
ATOM 3142 O O . TRP A 1 381 ? 13.625 50.075 -24.225 1.00 25.88 381 TRP A O 1
ATOM 3152 N N . LYS A 1 382 ? 15.483 50.351 -22.998 1.00 26.38 382 LYS A N 1
ATOM 3153 C CA . LYS A 1 382 ? 15.207 51.751 -22.650 1.00 26.38 382 LYS A CA 1
ATOM 3154 C C . LYS A 1 382 ? 16.096 52.638 -23.518 1.00 26.38 382 LYS A C 1
ATOM 3156 O O . LYS A 1 382 ? 17.305 52.696 -23.326 1.00 26.38 382 LYS A O 1
ATOM 3161 N N . LYS A 1 383 ? 15.493 53.318 -24.494 1.00 28.98 383 LYS A N 1
ATOM 3162 C CA . LYS A 1 383 ? 16.153 54.369 -25.273 1.00 28.98 383 LYS A CA 1
ATOM 3163 C C . LYS A 1 383 ? 16.144 55.653 -24.444 1.00 28.98 383 LYS A C 1
ATOM 3165 O O . LYS A 1 383 ? 15.148 56.370 -24.441 1.00 28.98 383 LYS A O 1
ATOM 3170 N N . GLU A 1 384 ? 17.230 55.942 -23.739 1.00 28.89 384 GLU A N 1
ATOM 3171 C CA . GLU A 1 384 ? 17.456 57.282 -23.193 1.00 28.89 384 GLU A CA 1
ATOM 3172 C C . GLU A 1 384 ? 18.073 58.159 -24.284 1.00 28.89 384 GLU A C 1
ATOM 3174 O O . GLU A 1 384 ? 19.222 57.991 -24.684 1.00 28.89 384 GLU A O 1
ATOM 3179 N N . ARG A 1 385 ? 17.252 59.074 -24.813 1.00 31.48 385 ARG A N 1
ATOM 3180 C CA . ARG A 1 385 ? 17.731 60.257 -25.529 1.00 31.48 385 ARG A CA 1
ATOM 3181 C C . ARG A 1 385 ? 18.434 61.135 -24.495 1.00 31.48 385 ARG A C 1
ATOM 3183 O O . ARG A 1 385 ? 17.784 61.568 -23.547 1.00 31.48 385 ARG A O 1
ATOM 3190 N N . GLN A 1 386 ? 19.730 61.379 -24.668 1.00 34.69 386 GLN A N 1
ATOM 3191 C CA . GLN A 1 386 ? 20.325 62.582 -24.092 1.00 34.69 386 GLN A CA 1
ATOM 3192 C C . GLN A 1 386 ? 19.830 63.795 -24.890 1.00 34.69 386 GLN A C 1
ATOM 3194 O O . GLN A 1 386 ? 19.555 63.656 -26.084 1.00 34.69 386 GLN A O 1
ATOM 3199 N N . LEU A 1 387 ? 19.627 64.892 -24.154 1.00 38.12 387 LEU A N 1
ATOM 3200 C CA . LEU A 1 387 ? 19.024 66.172 -24.545 1.00 38.12 387 LEU A CA 1
ATOM 3201 C C . LEU A 1 387 ? 19.384 66.655 -25.952 1.00 38.12 387 LEU A C 1
ATOM 3203 O O . LEU A 1 387 ? 20.588 66.624 -26.291 1.00 38.12 387 LEU A O 1
#

Organism: Brassica cretica (NCBI:txid69181)

pLDDT: mean 77.78, std 23.9, range [23.5, 97.31]

Foldseek 3Di:
DDDPDDDDDPVLQVLLVVQFDPPFDDQAALQNVVVVVVCVVPVPDDDPDSDQPPDDPVLLVVLLVLLVCQLPDDDDDRDPNLLCLLVDPPSSSSVVSSVLLRGDLQSLLVSLLSCLPRHDLVVLLNCLQHRLQVNQVVQCVVVVDGDPSSLNSLLNSCVSLSSCLNRHVLSLVQSSPNGLSNLSSSLVSLLPDDHDPVSLLVSLLSLLPDRDRLSSLSNLQSSLVSLDDHDLSSLVSNLVSLLVCLPPPRQRDPSNLNSLLSSLQRCLAVAAPVSLVSVVSSCVRHDDPPRSVSSVVSNVPYDHHPDDPPPVVVVVVVVVCVVVVVVVVVPPPDDDDDDDDDDDDDDDDDDDDDDDDPDDPDDDDDDDDDDDDDDDDDDDDDDDDDD